Protein AF-X6N1G3-F1 (afdb_monomer_lite)

Structure (mmCIF, N/CA/C/O backbone):
data_AF-X6N1G3-F1
#
_entry.id   AF-X6N1G3-F1
#
loop_
_atom_site.group_PDB
_atom_site.id
_atom_site.type_symbol
_atom_site.label_atom_id
_atom_site.label_alt_id
_atom_site.label_comp_id
_atom_site.label_asym_id
_atom_site.label_entity_id
_atom_site.label_seq_id
_atom_site.pdbx_PDB_ins_code
_atom_site.Cartn_x
_atom_site.Cartn_y
_atom_site.Cartn_z
_atom_site.occupancy
_atom_site.B_iso_or_equiv
_atom_site.auth_seq_id
_atom_site.auth_comp_id
_atom_site.auth_asym_id
_atom_site.auth_atom_id
_atom_site.pdbx_PDB_model_num
ATOM 1 N N . MET A 1 1 ? -66.425 1.859 -22.709 1.00 39.53 1 MET A N 1
ATOM 2 C CA . MET A 1 1 ? -65.657 3.043 -22.267 1.00 39.53 1 MET A CA 1
ATOM 3 C C . MET A 1 1 ? -64.262 2.985 -22.870 1.00 39.53 1 MET A C 1
ATOM 5 O O . MET A 1 1 ? -63.487 2.108 -22.517 1.00 39.53 1 MET A O 1
ATOM 9 N N . LYS A 1 2 ? -63.974 3.863 -23.836 1.00 39.41 2 LYS A N 1
ATOM 10 C CA . LYS A 1 2 ? -62.600 4.210 -24.223 1.00 39.41 2 LYS A CA 1
ATOM 11 C C . LYS A 1 2 ? -62.087 5.195 -23.173 1.00 39.41 2 LYS A C 1
ATOM 13 O O . LYS A 1 2 ? -62.830 6.118 -22.878 1.00 39.41 2 LYS A O 1
ATOM 18 N N . ASP A 1 3 ? -60.860 5.038 -22.678 1.00 33.22 3 ASP A N 1
ATOM 19 C CA . ASP A 1 3 ? -59.938 6.176 -22.625 1.00 33.22 3 ASP A CA 1
ATOM 20 C C . ASP A 1 3 ? -58.482 5.795 -22.338 1.00 33.22 3 ASP A C 1
ATOM 22 O O . ASP A 1 3 ? -58.157 4.940 -21.518 1.00 33.22 3 ASP A O 1
ATOM 26 N N . LYS A 1 4 ? -57.604 6.459 -23.092 1.00 40.06 4 LYS A N 1
ATOM 27 C CA . LYS A 1 4 ? -56.147 6.318 -23.126 1.00 40.06 4 LYS A CA 1
ATOM 28 C C . LYS A 1 4 ? -55.511 7.127 -21.993 1.00 40.06 4 LYS A C 1
ATOM 30 O O . LYS A 1 4 ? -55.774 8.323 -21.912 1.00 40.06 4 LYS A O 1
ATOM 35 N N . LYS A 1 5 ? -54.512 6.584 -21.285 1.00 36.94 5 LYS A N 1
ATOM 36 C CA . LYS A 1 5 ? -53.409 7.404 -20.739 1.00 36.94 5 LYS A CA 1
ATOM 37 C C . LYS A 1 5 ? -52.034 6.765 -20.972 1.00 36.94 5 LYS A C 1
ATOM 39 O O . LYS A 1 5 ? -51.687 5.721 -20.440 1.00 36.94 5 LYS A O 1
ATOM 44 N N . LYS A 1 6 ? -51.308 7.472 -21.840 1.00 35.53 6 LYS A N 1
ATOM 45 C CA . LYS A 1 6 ? -49.914 7.395 -22.296 1.00 35.53 6 LYS A CA 1
ATOM 46 C C . LYS A 1 6 ? -48.899 6.922 -21.241 1.00 35.53 6 LYS A C 1
ATOM 48 O O . LYS A 1 6 ? -48.713 7.586 -20.225 1.00 35.53 6 LYS A O 1
ATOM 53 N N . ALA A 1 7 ? -48.144 5.874 -21.579 1.00 35.62 7 ALA A N 1
ATOM 54 C CA . ALA A 1 7 ? -46.846 5.575 -20.981 1.00 35.62 7 ALA A CA 1
ATOM 55 C C . ALA A 1 7 ? -45.798 6.581 -21.493 1.00 35.62 7 ALA A C 1
ATOM 57 O O . ALA A 1 7 ? -45.647 6.787 -22.699 1.00 35.62 7 ALA A O 1
ATOM 58 N N . ARG A 1 8 ? -45.100 7.245 -20.569 1.00 30.98 8 ARG A N 1
ATOM 59 C CA . ARG A 1 8 ? -44.029 8.204 -20.855 1.00 30.98 8 ARG A CA 1
ATOM 60 C C . ARG A 1 8 ? -42.716 7.419 -20.964 1.00 30.98 8 ARG A C 1
ATOM 62 O O . ARG A 1 8 ? -42.132 7.066 -19.948 1.00 30.98 8 ARG A O 1
ATOM 69 N N . LEU A 1 9 ? -42.290 7.113 -22.189 1.00 33.56 9 LEU A N 1
ATOM 70 C CA . LEU A 1 9 ? -40.940 6.621 -22.482 1.00 33.56 9 LEU A CA 1
ATOM 71 C C . LEU A 1 9 ? -39.927 7.704 -22.080 1.00 33.56 9 LEU A C 1
ATOM 73 O O . LEU A 1 9 ? -39.969 8.819 -22.601 1.00 33.56 9 LEU A O 1
ATOM 77 N N . THR A 1 10 ? -39.041 7.398 -21.136 1.00 38.12 10 THR A N 1
ATOM 78 C CA . THR A 1 10 ? -37.827 8.184 -20.892 1.00 38.12 10 THR A CA 1
ATOM 79 C C . THR A 1 10 ? -36.851 7.966 -22.058 1.00 38.12 10 THR A C 1
ATOM 81 O O . THR A 1 10 ? -36.720 6.836 -22.532 1.00 38.12 10 THR A O 1
ATOM 84 N N . PRO A 1 11 ? -36.186 9.016 -22.574 1.00 33.12 11 PRO A N 1
ATOM 85 C CA . PRO A 1 11 ? -35.254 8.870 -23.689 1.00 33.12 11 PRO A CA 1
ATOM 86 C C . PRO A 1 11 ? -33.981 8.126 -23.244 1.00 33.12 11 PRO A C 1
ATOM 88 O O . PRO A 1 11 ? -33.603 8.220 -22.072 1.00 33.12 11 PRO A O 1
ATOM 91 N N . PRO A 1 12 ? -33.299 7.403 -24.153 1.00 31.50 12 PRO A N 1
ATOM 92 C CA . PRO A 1 12 ? -32.056 6.718 -23.826 1.00 31.50 12 PRO A CA 1
ATOM 93 C C . PRO A 1 12 ? -30.961 7.737 -23.483 1.00 31.50 12 PRO A C 1
ATOM 95 O O . PRO A 1 12 ? -30.862 8.804 -24.094 1.00 31.50 12 PRO A O 1
ATOM 98 N N . SER A 1 13 ? -30.134 7.402 -22.495 1.00 34.12 13 SER A N 1
ATOM 99 C CA . SER A 1 13 ? -28.951 8.167 -22.100 1.00 34.12 13 SER A CA 1
ATOM 100 C C . SER A 1 13 ? -27.985 8.345 -23.287 1.00 34.12 13 SER A C 1
ATOM 102 O O . SER A 1 13 ? -27.791 7.408 -24.066 1.00 34.12 13 SER A O 1
ATOM 104 N N . PRO A 1 14 ? -27.358 9.526 -23.453 1.00 31.95 14 PRO A N 1
ATOM 105 C CA . PRO A 1 14 ? -26.465 9.772 -24.578 1.00 31.95 14 PRO A CA 1
ATOM 106 C C . PRO A 1 14 ? -25.163 8.965 -24.427 1.00 31.95 14 PRO A C 1
ATOM 108 O O . PRO A 1 14 ? -24.687 8.765 -23.305 1.00 31.95 14 PRO A O 1
ATOM 111 N N . PRO A 1 15 ? -24.548 8.515 -25.537 1.00 32.84 15 PRO A N 1
ATOM 112 C CA . PRO A 1 15 ? -23.305 7.756 -25.486 1.00 32.84 15 PRO A CA 1
ATOM 113 C C . PRO A 1 15 ? -22.136 8.641 -25.013 1.00 32.84 15 PRO A C 1
ATOM 115 O O . PRO A 1 15 ? -22.161 9.861 -25.205 1.00 32.84 15 PRO A O 1
ATOM 118 N N . PRO A 1 16 ? -21.075 8.055 -24.426 1.00 34.19 16 PRO A N 1
ATOM 119 C CA . PRO A 1 16 ? -19.956 8.817 -23.889 1.00 34.19 16 PRO A CA 1
ATOM 120 C C . PRO A 1 16 ? -19.238 9.606 -24.994 1.00 34.19 16 PRO A C 1
ATOM 122 O O . PRO A 1 16 ? -18.841 9.066 -26.031 1.00 34.19 16 PRO A O 1
ATOM 125 N N . LEU A 1 17 ? -19.051 10.907 -24.758 1.00 32.16 17 LEU A N 1
ATOM 126 C CA . LEU A 1 17 ? -18.325 11.815 -25.646 1.00 32.16 17 LEU A CA 1
ATOM 127 C C . LEU A 1 17 ? -16.860 11.366 -25.792 1.00 32.16 17 LEU A C 1
ATOM 129 O O . LEU A 1 17 ? -16.059 11.431 -24.859 1.00 32.16 17 LEU A O 1
ATOM 133 N N . LYS A 1 18 ? -16.503 10.917 -27.001 1.00 31.73 18 LYS A N 1
ATOM 134 C CA . LYS A 1 18 ? -15.145 10.518 -27.397 1.00 31.73 18 LYS A CA 1
ATOM 135 C C . LYS A 1 18 ? -14.170 11.702 -27.265 1.00 31.73 18 LYS A C 1
ATOM 137 O O . LYS A 1 18 ? -14.383 12.752 -27.867 1.00 31.73 18 LYS A O 1
ATOM 142 N N . LYS A 1 19 ? -13.037 11.492 -26.576 1.00 36.34 19 LYS A N 1
ATOM 143 C CA . LYS A 1 19 ? -11.929 12.456 -26.350 1.00 36.34 19 LYS A CA 1
ATOM 144 C C . LYS A 1 19 ? -11.343 13.127 -27.617 1.00 36.34 19 LYS A C 1
ATOM 146 O O . LYS A 1 19 ? -10.582 14.078 -27.475 1.00 36.34 19 LYS A O 1
ATOM 151 N N . LYS A 1 20 ? -11.694 12.689 -28.836 1.00 31.09 20 LYS A N 1
ATOM 152 C CA . LYS A 1 20 ? -11.268 13.315 -30.106 1.00 31.09 20 LYS A CA 1
ATOM 153 C C . LYS A 1 20 ? -11.967 14.654 -30.415 1.00 31.09 20 LYS A C 1
ATOM 155 O O . LYS A 1 20 ? -11.308 15.533 -30.952 1.00 31.09 20 LYS A O 1
ATOM 160 N N . LYS A 1 21 ? -13.229 14.860 -30.002 1.00 33.28 21 LYS A N 1
ATOM 161 C CA . LYS A 1 21 ? -13.992 16.092 -30.321 1.00 33.28 21 LYS A CA 1
ATOM 162 C C . LYS A 1 21 ? -13.394 17.377 -29.721 1.00 33.28 21 LYS A C 1
ATOM 164 O O . LYS A 1 21 ? -13.375 18.410 -30.374 1.00 33.28 21 LYS A O 1
ATOM 169 N N . LYS A 1 22 ? -12.810 17.306 -28.515 1.00 38.16 22 LYS A N 1
ATOM 170 C CA . LYS A 1 22 ? -12.279 18.491 -27.808 1.00 38.16 22 LYS A CA 1
ATOM 171 C C . LYS A 1 22 ? -11.131 19.210 -28.532 1.00 38.16 22 LYS A C 1
ATOM 173 O O . LYS A 1 22 ? -10.966 20.400 -28.307 1.00 38.16 22 LYS A O 1
ATOM 178 N N . LYS A 1 23 ? -10.325 18.521 -29.352 1.00 38.28 23 LYS A N 1
ATOM 179 C CA . LYS A 1 23 ? -9.220 19.157 -30.102 1.00 38.28 23 LYS A CA 1
ATOM 180 C C . LYS A 1 23 ? -9.705 19.873 -31.369 1.00 38.28 23 LYS A C 1
ATOM 182 O O . LYS A 1 23 ? -9.134 20.896 -31.727 1.00 38.28 23 LYS A O 1
ATOM 187 N N . GLU A 1 24 ? -10.758 19.365 -32.009 1.00 38.72 24 GLU A N 1
ATOM 188 C CA . GLU A 1 24 ? -11.360 19.981 -33.202 1.00 38.72 24 GLU A CA 1
ATOM 189 C C . GLU A 1 24 ? -12.159 21.248 -32.850 1.00 38.72 24 GLU A C 1
ATOM 191 O O . GLU A 1 24 ? -12.102 22.233 -33.587 1.00 38.72 24 GLU A O 1
ATOM 196 N N . ASP A 1 25 ? -12.822 21.269 -31.688 1.00 42.34 25 ASP A N 1
ATOM 197 C CA . ASP A 1 25 ? -13.614 22.422 -31.235 1.00 42.34 25 ASP A CA 1
ATOM 198 C C . ASP A 1 25 ? -12.744 23.654 -30.895 1.00 42.34 25 ASP A C 1
ATOM 200 O O . ASP A 1 25 ? -13.114 24.774 -31.242 1.00 42.34 25 ASP A O 1
ATOM 204 N N . VAL A 1 26 ? -11.550 23.464 -30.306 1.00 44.53 26 VAL A N 1
ATOM 205 C CA . VAL A 1 26 ? -10.579 24.552 -30.014 1.00 44.53 26 VAL A CA 1
ATOM 206 C C . VAL A 1 26 ? -10.147 25.267 -31.297 1.00 44.53 26 VAL A C 1
ATOM 208 O O . VAL A 1 26 ? -10.083 26.495 -31.349 1.00 44.53 26 VAL A O 1
ATOM 211 N N . SER A 1 27 ? -9.848 24.489 -32.341 1.00 47.88 27 SER A N 1
ATOM 212 C CA . SER A 1 27 ? -9.282 25.000 -33.591 1.00 47.88 27 SER A CA 1
ATOM 213 C C . SER A 1 27 ? -10.318 25.782 -34.410 1.00 47.88 27 SER A C 1
ATOM 215 O O . SER A 1 27 ? -10.004 26.852 -34.931 1.00 47.88 27 SER A O 1
ATOM 217 N N . ARG A 1 28 ? -11.580 25.325 -34.426 1.00 48.59 28 ARG A N 1
ATOM 218 C CA . ARG A 1 28 ? -12.709 26.060 -35.030 1.00 48.59 28 ARG A CA 1
ATOM 219 C C . ARG A 1 28 ? -12.994 27.384 -34.334 1.00 48.59 28 ARG A C 1
ATOM 221 O O . ARG A 1 28 ? -13.230 28.391 -34.993 1.00 48.59 28 ARG A O 1
ATOM 228 N N . ILE A 1 29 ? -12.953 27.380 -33.007 1.00 49.06 29 ILE A N 1
ATOM 229 C CA . ILE A 1 29 ? -13.206 28.559 -32.182 1.00 49.06 29 ILE A CA 1
ATOM 230 C C . ILE A 1 29 ? -12.135 29.637 -32.409 1.00 49.06 29 ILE A C 1
ATOM 232 O O . ILE A 1 29 ? -12.474 30.806 -32.586 1.00 49.06 29 ILE A O 1
ATOM 236 N N . GLN A 1 30 ? -10.855 29.259 -32.479 1.00 52.47 30 GLN A N 1
ATOM 237 C CA . GLN A 1 30 ? -9.786 30.209 -32.804 1.00 52.47 30 GLN A CA 1
ATOM 238 C C . GLN A 1 30 ? -9.915 30.783 -34.213 1.00 52.47 30 GLN A C 1
ATOM 240 O O . GLN A 1 30 ? -9.776 31.993 -34.379 1.00 52.47 30 GLN A O 1
ATOM 245 N N . GLN A 1 31 ? -10.231 29.947 -35.209 1.00 55.81 31 GLN A N 1
ATOM 246 C CA . GLN A 1 31 ? -10.493 30.422 -36.569 1.00 55.81 31 GLN A CA 1
ATOM 247 C C . GLN A 1 31 ? -11.665 31.405 -36.610 1.00 55.81 31 GLN A C 1
ATOM 249 O O . GLN A 1 31 ? -11.562 32.433 -37.270 1.00 55.81 31 GLN A O 1
ATOM 254 N N . MET A 1 32 ? -12.739 31.146 -35.859 1.00 54.16 32 MET A N 1
ATOM 255 C CA . MET A 1 32 ? -13.888 32.049 -35.785 1.00 54.16 32 MET A CA 1
ATOM 256 C C . MET A 1 32 ? -13.522 33.429 -35.224 1.00 54.16 32 MET A C 1
ATOM 258 O O . MET A 1 32 ? -13.940 34.432 -35.800 1.00 54.16 32 MET A O 1
ATOM 262 N N . VAL A 1 33 ? -12.721 33.508 -34.153 1.00 57.41 33 VAL A N 1
ATOM 263 C CA . VAL A 1 33 ? -12.308 34.810 -33.587 1.00 57.41 33 VAL A CA 1
ATOM 264 C C . VAL A 1 33 ? -11.359 35.552 -34.513 1.00 57.41 33 VAL A C 1
ATOM 266 O O . VAL A 1 33 ? -11.547 36.742 -34.745 1.00 57.41 33 VAL A O 1
ATOM 269 N N . MET A 1 34 ? -10.382 34.848 -35.088 1.00 59.59 34 MET A N 1
ATOM 270 C CA . MET A 1 34 ? -9.425 35.447 -36.024 1.00 59.59 34 MET A CA 1
ATOM 271 C C . MET A 1 34 ? -10.087 35.883 -37.341 1.00 59.59 34 MET A C 1
ATOM 273 O O . MET A 1 34 ? -9.561 36.750 -38.031 1.00 59.59 34 MET A O 1
ATOM 277 N N . SER A 1 35 ? -11.249 35.315 -37.680 1.00 64.00 35 SER A N 1
ATOM 278 C CA . SER A 1 35 ? -12.032 35.685 -38.864 1.00 64.00 35 SER A CA 1
ATOM 279 C C . SER A 1 35 ? -13.018 36.841 -38.649 1.00 64.00 35 SER A C 1
ATOM 281 O O . SER A 1 35 ? -13.581 37.315 -39.633 1.00 64.00 35 SER A O 1
ATOM 283 N N . ASN A 1 36 ? -13.240 37.315 -37.410 1.00 76.94 36 ASN A N 1
ATOM 284 C CA . ASN A 1 36 ? -14.126 38.456 -37.146 1.00 76.94 36 ASN A CA 1
ATOM 285 C C . ASN A 1 36 ? -13.328 39.780 -37.205 1.00 76.94 36 ASN A C 1
ATOM 287 O O . ASN A 1 36 ? -12.531 40.053 -36.300 1.00 76.94 36 ASN A O 1
ATOM 291 N N . PRO A 1 37 ? -13.565 40.650 -38.211 1.00 72.44 37 PRO A N 1
ATOM 292 C CA . PRO A 1 37 ? -12.808 41.891 -38.382 1.00 72.44 37 PRO A CA 1
ATOM 293 C C . PRO A 1 37 ? -12.929 42.855 -37.196 1.00 72.44 37 PRO A C 1
ATOM 295 O O . PRO A 1 37 ? -11.992 43.597 -36.912 1.00 72.44 37 PRO A O 1
ATOM 298 N N . ARG A 1 38 ? -14.061 42.841 -36.476 1.00 74.31 38 ARG A N 1
ATOM 299 C CA . ARG A 1 38 ? -14.289 43.717 -35.316 1.00 74.31 38 ARG A CA 1
ATOM 300 C C . ARG A 1 38 ? -13.512 43.267 -34.089 1.00 74.31 38 ARG A C 1
ATOM 302 O O . ARG A 1 38 ? -12.932 44.104 -33.403 1.00 74.31 38 ARG A O 1
ATOM 309 N N . LEU A 1 39 ? -13.441 41.958 -33.843 1.00 77.19 39 LEU A N 1
ATOM 310 C CA . LEU A 1 39 ? -12.613 41.421 -32.761 1.00 77.19 39 LEU A CA 1
ATOM 311 C C . LEU A 1 39 ? -11.127 41.649 -33.045 1.00 77.19 39 LEU A C 1
ATOM 313 O O . LEU A 1 39 ? -10.395 42.051 -32.146 1.00 77.19 39 LEU A O 1
ATOM 317 N N . MET A 1 40 ? -10.696 41.491 -34.298 1.00 74.50 40 MET A N 1
ATOM 318 C CA . MET A 1 40 ? -9.321 41.800 -34.699 1.00 74.50 40 MET A CA 1
ATOM 319 C C . MET A 1 40 ? -8.983 43.287 -34.517 1.00 74.50 40 MET A C 1
ATOM 321 O O . MET A 1 40 ? -7.913 43.604 -34.001 1.00 74.50 40 MET A O 1
ATOM 325 N N . ALA A 1 41 ? -9.900 44.196 -34.862 1.00 77.25 41 ALA A N 1
ATOM 326 C CA . ALA A 1 41 ? -9.717 45.630 -34.636 1.00 77.25 41 ALA A CA 1
ATOM 327 C C . ALA A 1 41 ? -9.637 45.986 -33.138 1.00 77.25 41 ALA A C 1
ATOM 329 O O . ALA A 1 41 ? -8.810 46.809 -32.749 1.00 77.25 41 ALA A O 1
ATOM 330 N N . LEU A 1 42 ? -10.443 45.341 -32.285 1.00 76.94 42 LEU A N 1
ATOM 331 C CA . LEU A 1 42 ? -10.363 45.487 -30.825 1.00 76.94 42 LEU A CA 1
ATOM 332 C C . LEU A 1 42 ? -9.030 44.972 -30.268 1.00 76.94 42 LEU A C 1
ATOM 334 O O . LEU A 1 42 ? -8.397 45.653 -29.467 1.00 76.94 42 LEU A O 1
ATOM 338 N N . MET A 1 43 ? -8.564 43.809 -30.733 1.00 73.56 43 MET A N 1
ATOM 339 C CA . MET A 1 43 ? -7.287 43.217 -30.312 1.00 73.56 43 MET A CA 1
ATOM 340 C C . MET A 1 43 ? -6.069 44.081 -30.658 1.00 73.56 43 MET A C 1
ATOM 342 O O . MET A 1 43 ? -5.040 43.973 -29.993 1.00 73.56 43 MET A O 1
ATOM 346 N N . GLN A 1 44 ? -6.186 44.947 -31.665 1.00 76.00 44 GLN A N 1
ATOM 347 C CA . GLN A 1 44 ? -5.137 45.885 -32.066 1.00 76.00 44 GLN A CA 1
ATOM 348 C C . GLN A 1 44 ? -5.174 47.213 -31.292 1.00 76.00 44 GLN A C 1
ATOM 350 O O . GLN A 1 44 ? -4.260 48.025 -31.447 1.00 76.00 44 GLN A O 1
ATOM 355 N N . ARG A 1 45 ? -6.184 47.457 -30.440 1.00 81.50 45 ARG A N 1
ATOM 356 C CA . ARG A 1 45 ? -6.234 48.679 -29.625 1.00 81.50 45 ARG A CA 1
ATOM 357 C C . ARG A 1 45 ? -5.152 48.651 -28.529 1.00 81.50 45 ARG A C 1
ATOM 359 O O . ARG A 1 45 ? -4.995 47.632 -27.847 1.00 81.50 45 ARG A O 1
ATOM 366 N N . PRO A 1 46 ? -4.425 49.762 -28.304 1.00 73.12 46 PRO A N 1
ATOM 367 C CA . PRO A 1 46 ? -3.384 49.831 -27.282 1.00 73.12 46 PRO A CA 1
ATOM 368 C C . PRO A 1 46 ? -3.915 49.469 -25.889 1.00 73.12 46 PRO A C 1
ATOM 370 O O . PRO A 1 46 ? -4.917 50.013 -25.433 1.00 73.12 46 PRO A O 1
ATOM 373 N N . GLY A 1 47 ? -3.247 48.538 -25.205 1.00 73.12 47 GLY A N 1
ATOM 374 C CA . GLY A 1 47 ? -3.590 48.137 -23.834 1.00 73.12 47 GLY A CA 1
ATOM 375 C C . GLY A 1 47 ? -4.837 47.254 -23.692 1.00 73.12 47 GLY A C 1
ATOM 376 O O . GLY A 1 47 ? -5.088 46.746 -22.599 1.00 73.12 47 GLY A O 1
ATOM 377 N N . PHE A 1 48 ? -5.586 46.993 -24.770 1.00 80.88 48 PHE A N 1
ATOM 378 C CA . PHE A 1 48 ? -6.805 46.181 -24.711 1.00 80.88 48 PHE A CA 1
ATOM 379 C C . PHE A 1 48 ? -6.544 44.758 -24.200 1.00 80.88 48 PHE A C 1
ATOM 381 O O . PHE A 1 48 ? -7.240 44.289 -23.304 1.00 80.88 48 PHE A O 1
ATOM 388 N N . MET A 1 49 ? -5.494 44.089 -24.688 1.00 70.25 49 MET A N 1
ATOM 389 C CA . MET A 1 49 ? -5.139 42.735 -24.236 1.00 70.25 49 MET A CA 1
ATOM 390 C C . MET A 1 49 ? -4.817 42.673 -22.738 1.00 70.25 49 MET A C 1
ATOM 392 O O . MET A 1 49 ? -5.128 41.681 -22.083 1.00 70.25 49 MET A O 1
ATOM 396 N N . GLN A 1 50 ? -4.258 43.746 -22.178 1.00 69.62 50 GLN A N 1
ATOM 397 C CA . GLN A 1 50 ? -3.936 43.836 -20.756 1.00 69.62 50 GLN A CA 1
ATOM 398 C C . GLN A 1 50 ? -5.207 44.017 -19.915 1.00 69.62 50 GLN A C 1
ATOM 400 O O . GLN A 1 50 ? -5.386 43.315 -18.919 1.00 69.62 50 GLN A O 1
ATOM 405 N N . LYS A 1 51 ? -6.136 44.875 -20.366 1.00 73.25 51 LYS A N 1
ATOM 406 C CA . LYS A 1 51 ? -7.478 45.024 -19.773 1.00 73.25 51 LYS A CA 1
ATOM 407 C C . LYS A 1 51 ? -8.270 43.713 -19.832 1.00 73.25 51 LYS A C 1
ATOM 409 O O . LYS A 1 51 ? -8.901 43.314 -18.858 1.00 73.25 51 LYS A O 1
ATOM 414 N N . LEU A 1 52 ? -8.200 43.006 -20.960 1.00 72.44 52 LEU A N 1
ATOM 415 C CA . LEU A 1 52 ? -8.861 41.718 -21.153 1.00 72.44 52 LEU A CA 1
ATOM 416 C C . LEU A 1 52 ? -8.307 40.661 -20.188 1.00 72.44 52 LEU A C 1
ATOM 418 O O . LEU A 1 52 ? -9.073 39.963 -19.527 1.00 72.44 52 LEU A O 1
ATOM 422 N N . GLN A 1 53 ? -6.980 40.582 -20.060 1.00 62.91 53 GLN A N 1
ATOM 423 C CA . GLN A 1 53 ? -6.289 39.639 -19.179 1.00 62.91 53 GLN A CA 1
ATOM 424 C C . GLN A 1 53 ? -6.598 39.881 -17.694 1.00 62.91 53 GLN A C 1
ATOM 426 O O . GLN A 1 53 ? -6.743 38.916 -16.944 1.00 62.91 53 GLN A O 1
ATOM 431 N N . GLN A 1 54 ? -6.786 41.140 -17.278 1.00 66.81 54 GLN A N 1
ATOM 432 C CA . GLN A 1 54 ? -7.223 41.492 -15.918 1.00 66.81 54 GLN A CA 1
ATOM 433 C C . GLN A 1 54 ? -8.608 40.925 -15.569 1.00 66.81 54 GLN A C 1
ATOM 435 O O . GLN A 1 54 ? -8.861 40.597 -14.411 1.00 66.81 54 GLN A O 1
ATOM 440 N N . HIS A 1 55 ? -9.487 40.757 -16.559 1.00 63.56 55 HIS A N 1
ATOM 441 C CA . HIS A 1 55 ? -10.830 40.209 -16.369 1.00 63.56 55 HIS A CA 1
ATOM 442 C C . HIS A 1 55 ? -10.931 38.689 -16.620 1.00 63.56 55 HIS A C 1
ATOM 444 O O . HIS A 1 55 ? -11.952 38.090 -16.282 1.00 63.56 55 HIS A O 1
ATOM 450 N N . MET A 1 56 ? -9.882 38.031 -17.139 1.00 57.53 56 MET A N 1
ATOM 451 C CA . MET A 1 56 ? -9.882 36.576 -17.396 1.00 57.53 56 MET A CA 1
ATOM 452 C C . MET A 1 56 ? -9.880 35.721 -16.119 1.00 57.53 56 MET A C 1
ATOM 454 O O . MET A 1 56 ? -10.332 34.578 -16.150 1.00 57.53 56 MET A O 1
ATOM 458 N N . SER A 1 57 ? -9.399 36.255 -14.993 1.00 56.06 57 SER A N 1
ATOM 459 C CA . SER A 1 57 ? -9.388 35.562 -13.696 1.00 56.06 57 SER A CA 1
ATOM 460 C C . SER A 1 57 ? -10.750 35.577 -12.991 1.00 56.06 57 SER A C 1
ATOM 462 O O . SER A 1 57 ? -11.020 34.709 -12.162 1.00 56.06 57 SER A O 1
ATOM 464 N N . ASN A 1 58 ? -11.627 36.527 -13.339 1.00 61.25 58 ASN A N 1
ATOM 465 C CA . ASN A 1 58 ? -12.990 36.620 -12.821 1.00 61.25 58 ASN A CA 1
ATOM 466 C C . ASN A 1 58 ? -13.979 37.004 -13.937 1.00 61.25 58 ASN A C 1
ATOM 468 O O . ASN A 1 58 ? -14.331 38.176 -14.100 1.00 61.25 58 ASN A O 1
ATOM 472 N N . PRO A 1 59 ? -14.481 36.020 -14.693 1.00 54.03 59 PRO A N 1
ATOM 473 C CA . PRO A 1 59 ? -15.312 36.288 -15.860 1.00 54.03 59 PRO A CA 1
ATOM 474 C C . PRO A 1 59 ? -16.704 36.874 -15.541 1.00 54.03 59 PRO A C 1
ATOM 476 O O . PRO A 1 59 ? -17.344 37.415 -16.441 1.00 54.03 59 PRO A O 1
ATOM 479 N N . MET A 1 60 ? -17.166 36.861 -14.279 1.00 55.25 60 MET A N 1
ATOM 480 C CA . MET A 1 60 ? -18.364 37.621 -13.875 1.00 55.25 60 MET A CA 1
ATOM 481 C C . MET A 1 60 ? -18.102 39.134 -13.809 1.00 55.25 60 MET A C 1
ATOM 483 O O . MET A 1 60 ? -18.995 39.922 -14.116 1.00 55.25 60 MET A O 1
ATOM 487 N N . ALA A 1 61 ? -16.874 39.546 -13.476 1.00 65.69 61 ALA A N 1
ATOM 488 C CA . ALA A 1 61 ? -16.487 40.957 -13.423 1.00 65.69 61 ALA A CA 1
ATOM 489 C C . ALA A 1 61 ? -16.437 41.607 -14.817 1.00 65.69 61 ALA A C 1
ATOM 491 O O . ALA A 1 61 ? -16.589 42.818 -14.939 1.00 65.69 61 ALA A O 1
ATOM 492 N N . MET A 1 62 ? -16.273 40.807 -15.877 1.00 65.19 62 MET A N 1
ATOM 493 C CA . MET A 1 62 ? -16.241 41.284 -17.262 1.00 65.19 62 MET A CA 1
ATOM 494 C C . MET A 1 62 ? -17.613 41.788 -17.744 1.00 65.19 62 MET A C 1
ATOM 496 O O . MET A 1 62 ? -17.683 42.805 -18.424 1.00 65.19 62 MET A O 1
ATOM 500 N N . LEU A 1 63 ? -18.707 41.128 -17.339 1.00 64.12 63 LEU A N 1
ATOM 501 C CA . LEU A 1 63 ? -20.093 41.523 -17.665 1.00 64.12 63 LEU A CA 1
ATOM 502 C C . LEU A 1 63 ? -20.546 42.798 -16.944 1.00 64.12 63 LEU A C 1
ATOM 504 O O . LEU A 1 63 ? -21.546 43.403 -17.319 1.00 64.12 63 LEU A O 1
ATOM 508 N N . GLN A 1 64 ? -19.831 43.173 -15.887 1.00 66.31 64 GLN A N 1
ATOM 509 C CA . GLN A 1 64 ? -20.092 44.361 -15.079 1.00 66.31 64 GLN A CA 1
ATOM 510 C C . GLN A 1 64 ? -19.051 45.460 -15.332 1.00 66.31 64 GLN A C 1
ATOM 512 O O . GLN A 1 64 ? -19.091 46.507 -14.680 1.00 66.31 64 GLN A O 1
ATOM 517 N N . SER A 1 65 ? -18.113 45.227 -16.260 1.00 75.06 65 SER A N 1
ATOM 518 C CA . SER A 1 65 ? -17.072 46.192 -16.585 1.00 75.06 65 SER A CA 1
ATOM 519 C C . SER A 1 65 ? -17.690 47.436 -17.214 1.00 75.06 65 SER A C 1
ATOM 521 O O . SER A 1 65 ? -18.569 47.353 -18.068 1.00 75.06 65 SER A O 1
ATOM 523 N N . ARG A 1 66 ? -17.224 48.607 -16.778 1.00 74.12 66 ARG A N 1
ATOM 524 C CA . ARG A 1 66 ? -17.588 49.898 -17.376 1.00 74.12 66 ARG A CA 1
ATOM 525 C C . ARG A 1 66 ? -16.589 50.337 -18.450 1.00 74.12 66 ARG A C 1
ATOM 527 O O . ARG A 1 66 ? -16.750 51.422 -19.000 1.00 74.12 66 ARG A O 1
ATOM 534 N N . ASP A 1 67 ? -15.564 49.525 -18.729 1.00 80.50 67 ASP A N 1
ATOM 535 C CA . ASP A 1 67 ? -14.579 49.825 -19.767 1.00 80.50 67 ASP A CA 1
ATOM 536 C C . ASP A 1 67 ? -15.209 49.630 -21.162 1.00 80.50 67 ASP A C 1
ATOM 538 O O . ASP A 1 67 ? -15.707 48.534 -21.454 1.00 80.50 67 ASP A O 1
ATOM 542 N N . PRO A 1 68 ? -15.210 50.666 -22.025 1.00 75.06 68 PRO A N 1
ATOM 543 C CA . PRO A 1 68 ? -15.864 50.614 -23.329 1.00 75.06 68 PRO A CA 1
ATOM 544 C C . PRO A 1 68 ? -15.334 49.497 -24.229 1.00 75.06 68 PRO A C 1
ATOM 546 O O . PRO A 1 68 ? -16.127 48.853 -24.912 1.00 75.06 68 PRO A O 1
ATOM 549 N N . ASP A 1 69 ? -14.025 49.224 -24.198 1.00 79.25 69 ASP A N 1
ATOM 550 C CA . ASP A 1 69 ? -13.406 48.214 -25.059 1.00 79.25 69 ASP A CA 1
ATOM 551 C C . ASP A 1 69 ? -13.799 46.798 -24.606 1.00 79.25 69 ASP A C 1
ATOM 553 O O . ASP A 1 69 ? -14.071 45.915 -25.422 1.00 79.25 69 ASP A O 1
ATOM 557 N N . VAL A 1 70 ? -13.871 46.579 -23.287 1.00 78.62 70 VAL A N 1
ATOM 558 C CA . VAL A 1 70 ? -14.282 45.295 -22.691 1.00 78.62 70 VAL A CA 1
ATOM 559 C C . VAL A 1 70 ? -15.771 45.034 -22.940 1.00 78.62 70 VAL A C 1
ATOM 561 O O . VAL A 1 70 ? -16.154 43.917 -23.288 1.00 78.62 70 VAL A O 1
ATOM 564 N N . MET A 1 71 ? -16.608 46.067 -22.831 1.00 76.19 71 MET A N 1
ATOM 565 C CA . MET A 1 71 ? -18.037 46.001 -23.157 1.00 76.19 71 MET A CA 1
ATOM 566 C C . MET A 1 71 ? -18.281 45.725 -24.647 1.00 76.19 71 MET A C 1
ATOM 568 O O . MET A 1 71 ? -19.136 44.904 -24.991 1.00 76.19 71 MET A O 1
ATOM 572 N N . GLU A 1 72 ? -17.515 46.362 -25.536 1.00 78.81 72 GLU A N 1
ATOM 573 C CA . GLU A 1 72 ? -17.577 46.138 -26.985 1.00 78.81 72 GLU A CA 1
ATOM 574 C C . GLU A 1 72 ? -17.177 44.692 -27.330 1.00 78.81 72 GLU A C 1
ATOM 576 O O . GLU A 1 72 ? -17.886 44.009 -28.073 1.00 78.81 72 GLU A O 1
ATOM 581 N N . PHE A 1 73 ? -16.124 44.173 -26.691 1.00 81.69 73 PHE A N 1
ATOM 582 C CA . PHE A 1 73 ? -15.689 42.782 -26.826 1.00 81.69 73 PHE A CA 1
ATOM 583 C C . PHE A 1 73 ? -16.746 41.773 -26.356 1.00 81.69 73 PHE A C 1
ATOM 585 O O . PHE A 1 73 ? -17.068 40.827 -27.077 1.00 81.69 73 PHE A O 1
ATOM 592 N N . VAL A 1 74 ? -17.329 41.976 -25.170 1.00 75.88 74 VAL A N 1
ATOM 593 C CA . VAL A 1 74 ? -18.399 41.115 -24.631 1.00 75.88 74 VAL A CA 1
ATOM 594 C C . VAL A 1 74 ? -19.626 41.125 -25.544 1.00 75.88 74 VAL A C 1
ATOM 596 O O . VAL A 1 74 ? -20.237 40.078 -25.778 1.00 75.88 74 VAL A O 1
ATOM 599 N N . THR A 1 75 ? -19.977 42.290 -26.088 1.00 77.12 75 THR A N 1
ATOM 600 C CA . THR A 1 75 ? -21.122 42.463 -26.989 1.00 77.12 75 THR A CA 1
ATOM 601 C C . THR A 1 75 ? -20.908 41.730 -28.312 1.00 77.12 75 THR A C 1
ATOM 603 O O . THR A 1 75 ? -21.805 41.024 -28.779 1.00 77.12 75 THR A O 1
ATOM 606 N N . GLU A 1 76 ? -19.717 41.838 -28.902 1.00 74.56 76 GLU A N 1
ATOM 607 C CA . GLU A 1 76 ? -19.384 41.178 -30.168 1.00 74.56 76 GLU A CA 1
ATOM 608 C C . GLU A 1 76 ? -19.274 39.650 -29.998 1.00 74.56 76 GLU A C 1
ATOM 610 O O . GLU A 1 76 ? -19.818 38.890 -30.801 1.00 74.56 76 GLU A O 1
ATOM 615 N N . MET A 1 77 ? -18.702 39.184 -28.883 1.00 68.38 77 MET A N 1
ATOM 616 C CA . MET A 1 77 ? -18.683 37.762 -28.511 1.00 68.38 77 MET A CA 1
ATOM 617 C C . MET A 1 77 ? -20.093 37.196 -28.285 1.00 68.38 77 MET A C 1
ATOM 619 O O . MET A 1 77 ? -20.390 36.075 -28.700 1.00 68.38 77 MET A O 1
ATOM 623 N N . SER A 1 78 ? -20.990 37.979 -27.679 1.00 67.56 78 SER A N 1
ATOM 624 C CA . SER A 1 78 ? -22.390 37.584 -27.463 1.00 67.56 78 SER A CA 1
ATOM 625 C C . SER A 1 78 ? -23.184 37.527 -28.775 1.00 67.56 78 SER A C 1
ATOM 627 O O . SER A 1 78 ? -24.022 36.642 -28.955 1.00 67.56 78 SER A O 1
ATOM 629 N N . ARG A 1 79 ? -22.892 38.424 -29.729 1.00 67.38 79 ARG A N 1
ATOM 630 C CA . ARG A 1 79 ? -23.475 38.409 -31.083 1.00 67.38 79 ARG A CA 1
ATOM 631 C C . ARG A 1 79 ? -23.063 37.179 -31.883 1.00 67.38 79 ARG A C 1
ATOM 633 O O . ARG A 1 79 ? -23.905 36.583 -32.551 1.00 67.38 79 ARG A O 1
ATOM 640 N N . MET A 1 80 ? -21.804 36.759 -31.772 1.00 62.62 80 MET A N 1
ATOM 641 C CA . MET A 1 80 ? -21.311 35.549 -32.438 1.00 62.62 80 MET A CA 1
ATOM 642 C C . MET A 1 80 ? -22.002 34.268 -31.944 1.00 62.62 80 MET A C 1
ATOM 644 O O . MET A 1 80 ? -22.101 33.304 -32.699 1.00 62.62 80 MET A O 1
ATOM 648 N N . GLN A 1 81 ? -22.538 34.261 -30.719 1.00 54.28 81 GLN A N 1
ATOM 649 C CA . GLN A 1 81 ? -23.288 33.127 -30.173 1.00 54.28 81 GLN A CA 1
ATOM 650 C C . GLN A 1 81 ? -24.751 33.060 -30.658 1.00 54.28 81 GLN A C 1
ATOM 652 O O . GLN A 1 81 ? -25.320 31.973 -30.699 1.00 54.28 81 GLN A O 1
ATOM 657 N N . GLN A 1 82 ? -25.368 34.183 -31.054 1.00 53.38 82 GLN A N 1
ATOM 658 C CA . GLN A 1 82 ? -26.771 34.217 -31.509 1.00 53.38 82 GLN A CA 1
ATOM 659 C C . GLN A 1 82 ? -26.964 33.775 -32.971 1.00 53.38 82 GLN A C 1
ATOM 661 O O . GLN A 1 82 ? -28.071 33.405 -33.351 1.00 53.38 82 GLN A O 1
ATOM 666 N N . GLY A 1 83 ? -25.904 33.765 -33.786 1.00 47.62 83 GLY A N 1
ATOM 667 C CA . GLY A 1 83 ? -25.960 33.346 -35.195 1.00 47.62 83 GLY A CA 1
ATOM 668 C C . GLY A 1 83 ? -25.987 31.829 -35.433 1.00 47.62 83 GLY A C 1
ATOM 669 O O . GLY A 1 83 ? -26.146 31.398 -36.572 1.00 47.62 83 GLY A O 1
ATOM 670 N N . GLY A 1 84 ? -25.834 31.007 -34.389 1.00 41.25 84 GLY A N 1
ATOM 671 C CA . GLY A 1 84 ? -25.860 29.545 -34.474 1.00 41.25 84 GLY A CA 1
ATOM 672 C C . GLY A 1 84 ? -26.903 28.973 -33.524 1.00 41.25 84 GLY A C 1
ATOM 673 O O . GLY A 1 84 ? -26.735 29.032 -32.311 1.00 41.25 84 GLY A O 1
ATOM 674 N N . GLY A 1 85 ? -27.993 28.432 -34.071 1.00 35.97 85 GLY A N 1
ATOM 675 C CA . GLY A 1 85 ? -29.105 27.890 -33.292 1.00 35.97 85 GLY A CA 1
ATOM 676 C C . GLY A 1 85 ? -28.660 26.849 -32.261 1.00 35.97 85 GLY A C 1
ATOM 677 O O . GLY A 1 85 ? -28.176 25.776 -32.613 1.00 35.97 85 GLY A O 1
ATOM 678 N N . GLY A 1 86 ? -28.860 27.160 -30.981 1.00 33.41 86 GLY A N 1
ATOM 679 C CA . GLY A 1 86 ? -28.622 26.239 -29.873 1.00 33.41 86 GLY A CA 1
ATOM 680 C C . GLY A 1 86 ? -28.447 26.980 -28.555 1.00 33.41 86 GLY A C 1
ATOM 681 O O . GLY A 1 86 ? -27.363 27.464 -28.251 1.00 33.41 86 GLY A O 1
ATOM 682 N N . GLY A 1 87 ? -29.524 27.073 -27.771 1.00 42.41 87 GLY A N 1
ATOM 683 C CA . GLY A 1 87 ? -29.531 27.732 -26.468 1.00 42.41 87 GLY A CA 1
ATOM 684 C C . GLY A 1 87 ? -28.461 27.176 -25.526 1.00 42.41 87 GLY A C 1
ATOM 685 O O . GLY A 1 87 ? -28.471 26.001 -25.168 1.00 42.41 87 GLY A O 1
ATOM 686 N N . GLY A 1 88 ? -27.556 28.051 -25.102 1.00 34.12 88 GLY A N 1
ATOM 687 C CA . GLY A 1 88 ? -26.549 27.781 -24.088 1.00 34.12 88 GLY A CA 1
ATOM 688 C C . GLY A 1 88 ? -26.004 29.111 -23.593 1.00 34.12 88 GLY A C 1
ATOM 689 O O . GLY A 1 88 ? -25.295 29.795 -24.324 1.00 34.12 88 GLY A O 1
ATOM 690 N N . GLY A 1 89 ? -26.400 29.499 -22.380 1.00 42.75 89 GLY A N 1
ATOM 691 C CA . GLY A 1 89 ? -26.027 30.772 -21.766 1.00 42.75 89 GLY A CA 1
ATOM 692 C C . GLY A 1 89 ? -24.522 30.940 -21.514 1.00 42.75 89 GLY A C 1
ATOM 693 O O . GLY A 1 89 ? -23.696 30.131 -21.936 1.00 42.75 89 GLY A O 1
ATOM 694 N N . LEU A 1 90 ? -24.202 31.997 -20.764 1.00 41.22 90 LEU A N 1
ATOM 695 C CA . LEU A 1 90 ? -22.889 32.592 -20.441 1.00 41.22 90 LEU A CA 1
ATOM 696 C C . LEU A 1 90 ? -21.683 31.649 -20.200 1.00 41.22 90 LEU A C 1
ATOM 698 O O . LEU A 1 90 ? -20.540 32.094 -20.277 1.00 41.22 90 LEU A O 1
ATOM 702 N N . GLY A 1 91 ? -21.892 30.354 -19.947 1.00 39.12 91 GLY A N 1
ATOM 703 C CA . GLY A 1 91 ? -20.823 29.354 -19.839 1.00 39.12 91 GLY A CA 1
ATOM 704 C C . GLY A 1 91 ? -20.089 29.048 -21.155 1.00 39.12 91 GLY A C 1
ATOM 705 O O . GLY A 1 91 ? -18.948 28.586 -21.116 1.00 39.12 91 GLY A O 1
ATOM 706 N N . GLY A 1 92 ? -20.692 29.328 -22.319 1.00 41.22 92 GLY A N 1
ATOM 707 C CA . GLY A 1 92 ? -20.047 29.134 -23.627 1.00 41.22 92 GLY A CA 1
ATOM 708 C C . GLY A 1 92 ? -18.865 30.083 -23.866 1.00 41.22 92 GLY A C 1
ATOM 709 O O . GLY A 1 92 ? -17.798 29.651 -24.306 1.00 41.22 92 GLY A O 1
ATOM 710 N N . SER A 1 93 ? -19.020 31.354 -23.487 1.00 45.84 93 SER A N 1
ATOM 711 C CA . SER A 1 93 ? -18.020 32.411 -23.689 1.00 45.84 93 SER A CA 1
ATOM 712 C C . SER A 1 93 ? -16.761 32.212 -22.833 1.00 45.84 93 SER A C 1
ATOM 714 O O . SER A 1 93 ? -15.652 32.471 -23.296 1.00 45.84 93 SER A O 1
ATOM 716 N N . MET A 1 94 ? -16.901 31.673 -21.614 1.00 43.47 94 MET A N 1
ATOM 717 C CA . MET A 1 94 ? -15.761 31.371 -20.729 1.00 43.47 94 MET A CA 1
ATOM 718 C C . MET A 1 94 ? -14.899 30.212 -21.248 1.00 43.47 94 MET A C 1
ATOM 720 O O . MET A 1 94 ? -13.676 30.242 -21.111 1.00 43.47 94 MET A O 1
ATOM 724 N N . ASN A 1 95 ? -15.512 29.203 -21.879 1.00 43.38 95 ASN A N 1
ATOM 725 C CA . ASN A 1 95 ? -14.778 28.065 -22.444 1.00 43.38 95 ASN A CA 1
ATOM 726 C C . ASN A 1 95 ? -13.928 28.471 -23.658 1.00 43.38 95 ASN A C 1
ATOM 728 O O . ASN A 1 95 ? -12.819 27.972 -23.834 1.00 43.38 95 ASN A O 1
ATOM 732 N N . MET A 1 96 ? -14.431 29.407 -24.462 1.00 44.38 96 MET A N 1
ATOM 733 C CA . MET A 1 96 ? -13.738 29.974 -25.619 1.00 44.38 96 MET A CA 1
ATOM 734 C C . MET A 1 96 ? -12.505 30.788 -25.201 1.00 44.38 96 MET A C 1
ATOM 736 O O . MET A 1 96 ? -11.428 30.623 -25.767 1.00 44.38 96 MET A O 1
ATOM 740 N N . MET A 1 97 ? -12.629 31.586 -24.140 1.00 48.47 97 MET A N 1
ATOM 741 C CA . MET A 1 97 ? -11.556 32.439 -23.622 1.00 48.47 97 MET A CA 1
ATOM 742 C C . MET A 1 97 ? -10.406 31.638 -22.994 1.00 48.47 97 MET A C 1
ATOM 744 O O . MET A 1 97 ? -9.236 31.913 -23.259 1.00 48.47 97 MET A O 1
ATOM 748 N N . ASN A 1 98 ? -10.734 30.575 -22.250 1.00 43.84 98 ASN A N 1
ATOM 749 C CA . ASN A 1 98 ? -9.737 29.654 -21.695 1.00 43.84 98 ASN A CA 1
ATOM 750 C C . ASN A 1 98 ? -8.957 28.892 -22.783 1.00 43.84 98 ASN A C 1
ATOM 752 O O . ASN A 1 98 ? -7.808 28.510 -22.571 1.00 43.84 98 ASN A O 1
ATOM 756 N N . MET A 1 99 ? -9.557 28.678 -23.958 1.00 38.88 99 MET A N 1
ATOM 757 C CA . MET A 1 99 ? -8.910 27.992 -25.080 1.00 38.88 99 MET A CA 1
ATOM 758 C C . MET A 1 99 ? -7.945 28.892 -25.867 1.00 38.88 99 MET A C 1
ATOM 760 O O . MET A 1 99 ? -6.910 28.406 -26.317 1.00 38.88 99 MET A O 1
ATOM 764 N N . MET A 1 100 ? -8.214 30.197 -25.985 1.00 43.53 100 MET A N 1
ATOM 765 C CA . MET A 1 100 ? -7.335 31.138 -26.706 1.00 43.53 100 MET A CA 1
ATOM 766 C C . MET A 1 100 ? -5.994 31.392 -25.999 1.00 43.53 100 MET A C 1
ATOM 768 O O . MET A 1 100 ? -5.007 31.695 -26.661 1.00 43.53 100 MET A O 1
ATOM 772 N N . ASN A 1 101 ? -5.930 31.185 -24.681 1.00 42.38 101 ASN A N 1
ATOM 773 C CA . ASN A 1 101 ? -4.695 31.274 -23.891 1.00 42.38 101 ASN A CA 1
ATOM 774 C C . ASN A 1 101 ? -3.697 30.124 -24.178 1.00 42.38 101 ASN A C 1
ATOM 776 O O . ASN A 1 101 ? -2.579 30.118 -23.676 1.00 42.38 101 ASN A O 1
ATOM 780 N N . SER A 1 102 ? -4.091 29.122 -24.973 1.00 35.16 102 SER A N 1
ATOM 781 C CA . SER A 1 102 ? -3.298 27.900 -25.182 1.00 35.16 102 SER A CA 1
ATOM 782 C C . SER A 1 102 ? -2.363 27.945 -26.399 1.00 35.16 102 SER A C 1
ATOM 784 O O . SER A 1 102 ? -1.639 26.976 -26.622 1.00 35.16 102 SER A O 1
ATOM 786 N N . SER A 1 103 ? -2.399 28.995 -27.229 1.00 36.09 103 SER A N 1
ATOM 787 C CA . SER A 1 103 ? -1.794 28.933 -28.576 1.00 36.09 103 SER A CA 1
ATOM 788 C C . SER A 1 103 ? -1.156 30.222 -29.113 1.00 36.09 103 SER A C 1
ATOM 790 O O . SER A 1 103 ? -0.774 30.264 -30.280 1.00 36.09 103 SER A O 1
ATOM 792 N N . SER A 1 104 ? -0.920 31.245 -28.290 1.00 33.16 104 SER A N 1
ATOM 793 C CA . SER A 1 104 ? -0.084 32.389 -28.683 1.00 33.16 104 SER A CA 1
ATOM 794 C C . SER A 1 104 ? 1.393 32.155 -28.338 1.00 33.16 104 SER A C 1
ATOM 796 O O . SER A 1 104 ? 1.922 32.738 -27.394 1.00 33.16 104 SER A O 1
ATOM 798 N N . SER A 1 105 ? 2.075 31.298 -29.101 1.00 30.83 105 SER A N 1
ATOM 799 C CA . SER A 1 105 ? 3.545 31.250 -29.105 1.00 30.83 105 SER A CA 1
ATOM 800 C C . SER A 1 105 ? 4.084 30.758 -30.449 1.00 30.83 105 SER A C 1
ATOM 802 O O . SER A 1 105 ? 4.562 29.631 -30.551 1.00 30.83 105 SER A O 1
ATOM 804 N N . SER A 1 106 ? 3.974 31.583 -31.494 1.00 35.69 106 SER A N 1
ATOM 805 C CA . SER A 1 106 ? 4.823 31.532 -32.699 1.00 35.69 106 SER A CA 1
ATOM 806 C C . SER A 1 106 ? 4.645 32.816 -33.522 1.00 35.69 106 SER A C 1
ATOM 808 O O . SER A 1 106 ? 3.569 33.050 -34.061 1.00 35.69 106 SER A O 1
ATOM 810 N N . GLY A 1 107 ? 5.690 33.645 -33.607 1.00 23.67 107 GLY A N 1
ATOM 811 C CA . GLY A 1 107 ? 5.739 34.849 -34.447 1.00 23.67 107 GLY A CA 1
ATOM 812 C C . GLY A 1 107 ? 6.883 35.782 -34.037 1.00 23.67 107 GLY A C 1
ATOM 813 O O . GLY A 1 107 ? 6.871 36.329 -32.943 1.00 23.67 107 GLY A O 1
ATOM 814 N N . SER A 1 108 ? 7.889 35.906 -34.899 1.00 30.33 108 SER A N 1
ATOM 815 C CA . SER A 1 108 ? 9.180 36.583 -34.712 1.00 30.33 108 SER A CA 1
ATOM 816 C C . SER A 1 108 ? 9.120 38.117 -34.720 1.00 30.33 108 SER A C 1
ATOM 818 O O . SER A 1 108 ? 8.544 38.685 -35.645 1.00 30.33 108 SER A O 1
ATOM 820 N N . ASN A 1 109 ? 9.845 38.775 -33.804 1.00 22.89 109 ASN A N 1
ATOM 821 C CA . ASN A 1 109 ? 10.724 39.907 -34.132 1.00 22.89 109 ASN A CA 1
ATOM 822 C C . ASN A 1 109 ? 11.690 40.233 -32.980 1.00 22.89 109 ASN A C 1
ATOM 824 O O . ASN A 1 109 ? 11.347 40.100 -31.809 1.00 22.89 109 ASN A O 1
ATOM 828 N N . TYR A 1 110 ? 12.905 40.641 -33.349 1.00 25.92 110 TYR A N 1
ATOM 829 C CA . TYR A 1 110 ? 13.972 41.101 -32.461 1.00 25.92 110 TYR A CA 1
ATOM 830 C C . TYR A 1 110 ? 13.506 42.265 -31.574 1.00 25.92 110 TYR A C 1
ATOM 832 O O . TYR A 1 110 ? 13.145 43.314 -32.101 1.00 25.92 110 TYR A O 1
ATOM 840 N N . GLN A 1 111 ? 13.601 42.099 -30.253 1.00 22.77 111 GLN A N 1
ATOM 841 C CA . GLN A 1 111 ? 13.849 43.174 -29.290 1.00 22.77 111 GLN A CA 1
ATOM 842 C C . GLN A 1 111 ? 14.391 42.578 -27.982 1.00 22.77 111 GLN A C 1
ATOM 844 O O . GLN A 1 111 ? 13.839 41.633 -27.420 1.00 22.77 111 GLN A O 1
ATOM 849 N N . ASP A 1 112 ? 15.530 43.119 -27.570 1.00 31.77 112 ASP A N 1
ATOM 850 C CA . ASP A 1 112 ? 16.279 42.827 -26.355 1.00 31.77 112 ASP A CA 1
ATOM 851 C C . ASP A 1 112 ? 15.463 43.221 -25.115 1.00 31.77 112 ASP A C 1
ATOM 853 O O . ASP A 1 112 ? 15.099 44.384 -24.990 1.00 31.77 112 ASP A O 1
ATOM 857 N N . HIS A 1 113 ? 15.155 42.267 -24.226 1.00 28.41 113 HIS A N 1
ATOM 858 C CA . HIS A 1 113 ? 14.842 42.535 -22.819 1.00 28.41 113 HIS A CA 1
ATOM 859 C C . HIS A 1 113 ? 14.979 41.268 -21.961 1.00 28.41 113 HIS A C 1
ATOM 861 O O . HIS A 1 113 ? 14.138 40.369 -21.934 1.00 28.41 113 HIS A O 1
ATOM 867 N N . SER A 1 114 ? 16.070 41.241 -21.203 1.00 35.25 114 SER A N 1
ATOM 868 C CA . SER A 1 114 ? 16.375 40.308 -20.126 1.00 35.25 114 SER A CA 1
ATOM 869 C C . SER A 1 114 ? 15.500 40.533 -18.880 1.00 35.25 114 SER A C 1
ATOM 871 O O . SER A 1 114 ? 15.979 41.023 -17.856 1.00 35.25 114 SER A O 1
ATOM 873 N N . SER A 1 115 ? 14.230 40.139 -18.918 1.00 34.31 115 SER A N 1
ATOM 874 C CA . SER A 1 115 ? 13.415 39.980 -17.704 1.00 34.31 115 SER A CA 1
ATOM 875 C C . SER A 1 115 ? 12.681 38.641 -17.728 1.00 34.31 115 SER A C 1
ATOM 877 O O . SER A 1 115 ? 11.487 38.523 -17.988 1.00 34.31 115 SER A O 1
ATOM 879 N N . SER A 1 116 ? 13.448 37.586 -17.448 1.00 40.50 116 SER A N 1
ATOM 880 C CA . SER A 1 116 ? 12.891 36.277 -17.122 1.00 40.50 116 SER A CA 1
ATOM 881 C C . SER A 1 116 ? 12.188 36.387 -15.769 1.00 40.50 116 SER A C 1
ATOM 883 O O . SER A 1 116 ? 12.856 36.502 -14.746 1.00 40.50 116 SER A O 1
ATOM 885 N N . GLY A 1 117 ? 10.855 36.346 -15.743 1.00 53.00 117 GLY A N 1
ATOM 886 C CA . GLY A 1 117 ? 10.048 36.368 -14.510 1.00 53.00 117 GLY A CA 1
ATOM 887 C C . GLY A 1 117 ? 10.271 35.182 -13.555 1.00 53.00 117 GLY A C 1
ATOM 888 O O . GLY A 1 117 ? 9.511 35.018 -12.606 1.00 53.00 117 GLY A O 1
ATOM 889 N N . ASP A 1 118 ? 11.289 34.356 -13.813 1.00 72.19 118 ASP A N 1
ATOM 890 C CA . ASP A 1 118 ? 11.651 33.155 -13.060 1.00 72.19 118 ASP A CA 1
ATOM 891 C C . ASP A 1 118 ? 12.908 33.345 -12.184 1.00 72.19 118 ASP A C 1
ATOM 893 O O . ASP A 1 118 ? 13.198 32.481 -11.360 1.00 72.19 118 ASP A O 1
ATOM 897 N N . VAL A 1 119 ? 13.642 34.460 -12.334 1.00 80.00 119 VAL A N 1
ATOM 898 C CA . VAL A 1 119 ? 14.765 34.844 -11.455 1.00 80.00 119 VAL A CA 1
ATOM 899 C C . VAL A 1 119 ? 14.460 36.198 -10.825 1.00 80.00 119 VAL A C 1
ATOM 901 O O . VAL A 1 119 ? 14.365 37.204 -11.529 1.00 80.00 119 VAL A O 1
ATOM 904 N N . GLN A 1 120 ? 14.326 36.236 -9.501 1.00 85.31 120 GLN A N 1
ATOM 905 C CA . GLN A 1 120 ? 14.049 37.472 -8.770 1.00 85.31 120 GLN A CA 1
ATOM 906 C C . GLN A 1 120 ? 15.362 38.173 -8.389 1.00 85.31 120 GLN A C 1
ATOM 908 O O . GLN A 1 120 ? 16.224 37.594 -7.731 1.00 85.31 120 GLN A O 1
ATOM 913 N N . GLU A 1 121 ? 15.526 39.432 -8.797 1.00 84.50 121 GLU A N 1
ATOM 914 C CA . GLU A 1 121 ? 16.631 40.284 -8.337 1.00 84.50 121 GLU A CA 1
ATOM 915 C C . GLU A 1 121 ? 16.244 40.976 -7.034 1.00 84.50 121 GLU A C 1
ATOM 917 O O . GLU A 1 121 ? 15.195 41.617 -6.969 1.00 84.50 121 GLU A O 1
ATOM 922 N N . LEU A 1 122 ? 17.096 40.885 -6.013 1.00 80.62 122 LEU A N 1
ATOM 923 C CA . LEU A 1 122 ? 16.941 41.687 -4.802 1.00 80.62 122 LEU A CA 1
ATOM 924 C C . LEU A 1 122 ? 17.702 43.008 -4.973 1.00 80.62 122 LEU A C 1
ATOM 926 O O . LEU A 1 122 ? 18.927 43.020 -5.122 1.00 80.62 122 LEU A O 1
ATOM 930 N N . VAL A 1 123 ? 16.968 44.124 -4.968 1.00 66.81 123 VAL A N 1
ATOM 931 C CA . VAL A 1 123 ? 17.498 45.479 -5.191 1.00 66.81 123 VAL A CA 1
ATOM 932 C C . VAL A 1 123 ? 17.286 46.335 -3.937 1.00 66.81 123 VAL A C 1
ATOM 934 O O . VAL A 1 123 ? 16.157 46.457 -3.473 1.00 66.81 123 VAL A O 1
ATOM 937 N N . GLY A 1 124 ? 18.345 46.981 -3.432 1.00 61.78 124 GLY A N 1
ATOM 938 C CA . GLY A 1 124 ? 18.304 47.846 -2.237 1.00 61.78 124 GLY A CA 1
ATOM 939 C C . GLY A 1 124 ? 18.586 47.102 -0.922 1.00 61.78 124 GLY A C 1
ATOM 940 O O . GLY A 1 124 ? 18.835 45.903 -0.943 1.00 61.78 124 GLY A O 1
ATOM 941 N N . ASP A 1 125 ? 18.557 47.793 0.230 1.00 60.72 125 ASP A N 1
ATOM 942 C CA . ASP A 1 125 ? 18.818 47.199 1.562 1.00 60.72 125 ASP A CA 1
ATOM 943 C C . ASP A 1 125 ? 17.646 46.317 2.045 1.00 60.72 125 ASP A C 1
ATOM 945 O O . ASP A 1 125 ? 16.914 46.618 2.990 1.00 60.72 125 ASP A O 1
ATOM 949 N N . ASN A 1 126 ? 17.451 45.199 1.351 1.00 66.69 126 ASN A N 1
ATOM 950 C CA . ASN A 1 126 ? 16.323 44.290 1.517 1.00 66.69 126 ASN A CA 1
ATOM 951 C C . ASN A 1 126 ? 16.697 43.065 2.362 1.00 66.69 126 ASN A C 1
ATOM 953 O O . ASN A 1 126 ? 16.171 41.966 2.175 1.00 66.69 126 ASN A O 1
ATOM 957 N N . SER A 1 127 ? 17.572 43.248 3.355 1.00 67.06 127 SER A N 1
ATOM 958 C CA . SER A 1 127 ? 17.944 42.206 4.326 1.00 67.06 127 SER A CA 1
ATOM 959 C C . SER A 1 127 ? 16.720 41.544 4.984 1.00 67.06 127 SER A C 1
ATOM 961 O O . SER A 1 127 ? 16.711 40.336 5.233 1.00 67.06 127 SER A O 1
ATOM 963 N N . ASN A 1 128 ? 15.648 42.312 5.198 1.00 74.94 128 ASN A N 1
ATOM 964 C CA . ASN A 1 128 ? 14.367 41.822 5.706 1.00 74.94 128 ASN A CA 1
ATOM 965 C C . ASN A 1 128 ? 13.566 41.018 4.672 1.00 74.94 128 ASN A C 1
ATOM 967 O O . ASN A 1 128 ? 12.883 40.068 5.047 1.00 74.94 128 ASN A O 1
ATOM 971 N N . GLU A 1 129 ? 13.642 41.362 3.386 1.00 78.88 129 GLU A N 1
ATOM 972 C CA . GLU A 1 129 ? 12.977 40.613 2.314 1.00 78.88 129 GLU A CA 1
ATOM 973 C C . GLU A 1 129 ? 13.647 39.256 2.109 1.00 78.88 129 GLU A C 1
ATOM 975 O O . GLU A 1 129 ? 12.957 38.240 2.100 1.00 78.88 129 GLU A O 1
ATOM 980 N N . LEU A 1 130 ? 14.984 39.214 2.068 1.00 82.38 130 LEU A N 1
ATOM 981 C CA . LEU A 1 130 ? 15.717 37.951 1.985 1.00 82.38 130 LEU A CA 1
ATOM 982 C C . LEU A 1 130 ? 15.380 37.042 3.177 1.00 82.38 130 LEU A C 1
ATOM 984 O O . LEU A 1 130 ? 15.065 35.870 2.989 1.00 82.38 130 LEU A O 1
ATOM 988 N N . LYS A 1 131 ? 15.346 37.589 4.401 1.00 81.88 131 LYS A N 1
ATOM 989 C CA . LYS A 1 131 ? 14.914 36.843 5.597 1.00 81.88 131 LYS A CA 1
ATOM 990 C C . LYS A 1 131 ? 13.476 36.338 5.486 1.00 81.88 131 LYS A C 1
ATOM 992 O O . LYS A 1 131 ? 13.209 35.213 5.900 1.00 81.88 131 LYS A O 1
ATOM 997 N N . ARG A 1 132 ? 12.550 37.123 4.924 1.00 82.44 132 ARG A N 1
ATOM 998 C CA . ARG A 1 132 ? 11.157 36.696 4.697 1.00 82.44 132 ARG A CA 1
ATOM 999 C C . ARG A 1 132 ? 11.065 35.580 3.664 1.00 82.44 132 ARG A C 1
ATOM 1001 O O . ARG A 1 132 ? 10.373 34.603 3.916 1.00 82.44 132 ARG A O 1
ATOM 1008 N N . ILE A 1 133 ? 11.780 35.683 2.544 1.00 83.81 133 ILE A N 1
ATOM 1009 C CA . ILE A 1 133 ? 11.799 34.641 1.509 1.00 83.81 133 ILE A CA 1
ATOM 1010 C C . ILE A 1 133 ? 12.338 33.330 2.098 1.00 83.81 133 ILE A C 1
ATOM 1012 O O . ILE A 1 133 ? 11.697 32.289 1.945 1.00 83.81 133 ILE A O 1
ATOM 1016 N N . LEU A 1 134 ? 13.439 33.400 2.857 1.00 82.25 134 LEU A N 1
ATOM 1017 C CA . LEU A 1 134 ? 14.051 32.251 3.532 1.00 82.25 134 LEU A CA 1
ATOM 1018 C C . LEU A 1 134 ? 13.156 31.618 4.615 1.00 82.25 134 LEU A C 1
ATOM 1020 O O . LEU A 1 134 ? 13.226 30.408 4.814 1.00 82.25 134 LEU A O 1
ATOM 1024 N N . SER A 1 135 ? 12.329 32.408 5.311 1.00 76.06 135 SER A N 1
ATOM 1025 C CA . SER A 1 135 ? 11.467 31.945 6.420 1.00 76.06 135 SER A CA 1
ATOM 1026 C C . SER A 1 135 ? 9.995 31.713 6.047 1.00 76.06 135 SER A C 1
ATOM 1028 O O . SER A 1 135 ? 9.215 31.256 6.882 1.00 76.06 135 SER A O 1
ATOM 1030 N N . SER A 1 136 ? 9.593 32.005 4.808 1.00 76.38 136 SER A N 1
ATOM 1031 C CA . SER A 1 136 ? 8.215 31.811 4.346 1.00 76.38 136 SER A CA 1
ATOM 1032 C C . SER A 1 136 ? 7.824 30.329 4.303 1.00 76.38 136 SER A C 1
ATOM 1034 O O . SER A 1 136 ? 8.545 29.488 3.763 1.00 76.38 136 SER A O 1
ATOM 1036 N N . SER A 1 137 ? 6.636 30.009 4.823 1.00 60.19 137 SER A N 1
ATOM 1037 C CA . SER A 1 137 ? 6.078 28.650 4.791 1.00 60.19 137 SER A CA 1
ATOM 1038 C C . SER A 1 137 ? 5.849 28.136 3.364 1.00 60.19 137 SER A C 1
ATOM 1040 O O . SER A 1 137 ? 5.964 26.939 3.125 1.00 60.19 137 SER A O 1
ATOM 1042 N N . GLU A 1 138 ? 5.604 29.028 2.399 1.00 66.38 138 GLU A N 1
ATOM 1043 C CA . GLU A 1 138 ? 5.457 28.701 0.971 1.00 66.38 138 GLU A CA 1
ATOM 1044 C C . GLU A 1 138 ? 6.750 28.177 0.321 1.00 66.38 138 GLU A C 1
ATOM 1046 O O . GLU A 1 138 ? 6.695 27.474 -0.693 1.00 66.38 138 GLU A O 1
ATOM 1051 N N . ASN A 1 139 ? 7.910 28.504 0.902 1.00 73.12 139 ASN A N 1
ATOM 1052 C CA . ASN A 1 139 ? 9.225 28.082 0.423 1.00 73.12 139 ASN A CA 1
ATOM 1053 C C . ASN A 1 139 ? 9.916 27.082 1.358 1.00 73.12 139 ASN A C 1
ATOM 1055 O O . ASN A 1 139 ? 11.031 26.662 1.056 1.00 73.12 139 ASN A O 1
ATOM 1059 N N . ALA A 1 140 ? 9.266 26.655 2.449 1.00 69.69 140 ALA A N 1
ATOM 1060 C CA . ALA A 1 140 ? 9.832 25.697 3.404 1.00 69.69 140 ALA A CA 1
ATOM 1061 C C . ALA A 1 140 ? 10.319 24.403 2.721 1.00 69.69 140 ALA A C 1
ATOM 1063 O O . ALA A 1 140 ? 11.352 23.845 3.090 1.00 69.69 140 ALA A O 1
ATOM 1064 N N . ASP A 1 141 ? 9.611 24.003 1.666 1.00 71.50 141 ASP A N 1
ATOM 1065 C CA . ASP A 1 141 ? 9.823 22.770 0.915 1.00 71.50 141 ASP A CA 1
ATOM 1066 C C . ASP A 1 141 ? 10.635 22.944 -0.385 1.00 71.50 141 ASP A C 1
ATOM 1068 O O . ASP A 1 141 ? 11.000 21.958 -1.038 1.00 71.50 141 ASP A O 1
ATOM 1072 N N . LYS A 1 142 ? 10.934 24.192 -0.773 1.00 84.25 142 LYS A N 1
ATOM 1073 C CA . LYS A 1 142 ? 11.665 24.532 -2.002 1.00 84.25 142 LYS A CA 1
ATOM 1074 C C . LYS A 1 142 ? 13.134 24.819 -1.706 1.00 84.25 142 LYS A C 1
ATOM 1076 O O . LYS A 1 142 ? 13.486 25.338 -0.651 1.00 84.25 142 LYS A O 1
ATOM 1081 N N . LEU A 1 143 ? 13.997 24.508 -2.669 1.00 92.56 143 LEU A N 1
ATOM 1082 C CA . LEU A 1 143 ? 15.397 24.931 -2.628 1.00 92.56 143 LEU A CA 1
ATOM 1083 C C . LEU A 1 143 ? 15.493 26.405 -3.033 1.00 92.56 143 LEU A C 1
ATOM 1085 O O . LEU A 1 143 ? 15.043 26.771 -4.110 1.00 92.56 143 LEU A O 1
ATOM 1089 N N . ILE A 1 144 ? 16.097 27.250 -2.213 1.00 94.38 144 ILE A N 1
ATOM 1090 C CA . ILE A 1 144 ? 16.392 28.637 -2.579 1.00 94.38 144 ILE A CA 1
ATOM 1091 C C . ILE A 1 144 ? 17.852 28.691 -3.027 1.00 94.38 144 ILE A C 1
ATOM 1093 O O . ILE A 1 144 ? 18.745 28.337 -2.260 1.00 94.38 144 ILE A O 1
ATOM 1097 N N . VAL A 1 145 ? 18.095 29.109 -4.266 1.00 95.81 145 VAL A N 1
ATOM 1098 C CA . VAL A 1 145 ? 19.432 29.249 -4.854 1.00 95.81 145 VAL A CA 1
ATOM 1099 C C . VAL A 1 145 ? 19.690 30.728 -5.072 1.00 95.81 145 VAL A C 1
ATOM 1101 O O . VAL A 1 145 ? 18.914 31.384 -5.760 1.00 95.81 145 VAL A O 1
ATOM 1104 N N . ILE A 1 146 ? 20.765 31.259 -4.499 1.00 95.69 146 ILE A N 1
ATOM 1105 C CA . ILE A 1 146 ? 21.089 32.688 -4.566 1.00 95.69 146 ILE A CA 1
ATOM 1106 C C . ILE A 1 146 ? 22.404 32.875 -5.313 1.00 95.69 146 ILE A C 1
ATOM 1108 O O . ILE A 1 146 ? 23.425 32.403 -4.823 1.00 95.69 146 ILE A O 1
ATOM 1112 N N . ASP A 1 147 ? 22.375 33.559 -6.456 1.00 96.06 147 ASP A N 1
ATOM 1113 C CA . ASP A 1 147 ? 23.552 34.010 -7.208 1.00 96.06 147 ASP A CA 1
ATOM 1114 C C . ASP A 1 147 ? 24.036 35.371 -6.692 1.00 96.06 147 ASP A C 1
ATOM 1116 O O . ASP A 1 147 ? 23.352 36.386 -6.838 1.00 96.06 147 ASP A O 1
ATOM 1120 N N . TRP A 1 148 ? 25.214 35.390 -6.079 1.00 95.56 148 TRP A N 1
ATOM 1121 C CA . TRP A 1 148 ? 25.906 36.607 -5.679 1.00 95.56 148 TRP A CA 1
ATOM 1122 C C . TRP A 1 148 ? 26.860 37.028 -6.792 1.00 95.56 148 TRP A C 1
ATOM 1124 O O . TRP A 1 148 ? 27.896 36.391 -7.010 1.00 95.56 148 TRP A O 1
ATOM 1134 N N . PHE A 1 149 ? 26.513 38.113 -7.482 1.00 93.94 149 PHE A N 1
ATOM 1135 C CA . PHE A 1 149 ? 27.182 38.553 -8.704 1.00 93.94 149 PHE A CA 1
ATOM 1136 C C . PHE A 1 149 ? 27.631 40.015 -8.619 1.00 93.94 149 PHE A C 1
ATOM 1138 O O . PHE A 1 149 ? 27.203 40.766 -7.745 1.00 93.94 149 PHE A O 1
ATOM 1145 N N . ALA A 1 150 ? 28.474 40.422 -9.567 1.00 90.69 150 ALA A N 1
ATOM 1146 C CA . ALA A 1 150 ? 28.811 41.821 -9.810 1.00 90.69 150 ALA A CA 1
ATOM 1147 C C . ALA A 1 150 ? 28.696 42.133 -11.306 1.00 90.69 150 ALA A C 1
ATOM 1149 O O . ALA A 1 150 ? 28.926 41.264 -12.150 1.00 90.69 150 ALA A O 1
ATOM 1150 N N . THR A 1 151 ? 28.373 43.374 -11.658 1.00 88.19 151 THR A N 1
ATOM 1151 C CA . THR A 1 151 ? 28.179 43.775 -13.067 1.00 88.19 151 THR A CA 1
ATOM 1152 C C . THR A 1 151 ? 29.470 43.744 -13.893 1.00 88.19 151 THR A C 1
ATOM 1154 O O . THR A 1 151 ? 29.433 43.520 -15.099 1.00 88.19 151 THR A O 1
ATOM 1157 N N . TRP A 1 152 ? 30.621 43.902 -13.240 1.00 88.06 152 TRP A N 1
ATOM 1158 C CA . TRP A 1 152 ? 31.958 43.829 -13.839 1.00 88.06 152 TRP A CA 1
ATOM 1159 C C . TRP A 1 152 ? 32.558 42.408 -13.829 1.00 88.06 152 TRP A C 1
ATOM 1161 O O . TRP A 1 152 ? 33.656 42.182 -14.341 1.00 88.06 152 TRP A O 1
ATOM 1171 N N . CYS A 1 153 ? 31.856 41.425 -13.261 1.00 91.00 153 CYS A N 1
ATOM 1172 C CA . CYS A 1 153 ? 32.331 40.050 -13.139 1.00 91.00 153 CYS A CA 1
ATOM 1173 C C . CYS A 1 153 ? 32.088 39.265 -14.438 1.00 91.00 153 CYS A C 1
ATOM 1175 O O . CYS A 1 153 ? 30.998 38.756 -14.702 1.00 91.00 153 CYS A O 1
ATOM 1177 N N . ARG A 1 154 ? 33.141 39.106 -15.249 1.00 87.56 154 ARG A N 1
ATOM 1178 C CA . ARG A 1 154 ? 33.072 38.346 -16.509 1.00 87.56 154 ARG A CA 1
ATOM 1179 C C . ARG A 1 154 ? 32.635 36.877 -16.331 1.00 87.56 154 ARG A C 1
ATOM 1181 O O . ARG A 1 154 ? 31.806 36.437 -17.126 1.00 87.56 154 ARG A O 1
ATOM 1188 N N . PRO A 1 155 ? 33.105 36.118 -15.318 1.00 88.19 155 PRO A N 1
ATOM 1189 C CA . PRO A 1 155 ? 32.593 34.768 -15.056 1.00 88.19 155 PRO A CA 1
ATOM 1190 C C . PRO A 1 155 ? 31.098 34.732 -14.695 1.00 88.19 155 PRO A C 1
ATOM 1192 O O . PRO A 1 155 ? 30.409 33.776 -15.036 1.00 88.19 155 PRO A O 1
ATOM 1195 N N . CYS A 1 156 ? 30.571 35.786 -14.065 1.00 91.69 156 CYS A N 1
ATOM 1196 C CA . CYS A 1 156 ? 29.147 35.905 -13.756 1.00 91.69 156 CYS A CA 1
ATOM 1197 C C . CYS A 1 156 ? 28.313 36.023 -15.043 1.00 91.69 156 CYS A C 1
ATOM 1199 O O . CYS A 1 156 ? 27.288 35.359 -15.182 1.00 91.69 156 CYS A O 1
ATOM 1201 N N . GLU A 1 157 ? 28.787 36.789 -16.034 1.00 87.56 157 GLU A N 1
ATOM 1202 C CA . GLU A 1 157 ? 28.104 36.895 -17.332 1.00 87.56 157 GLU A CA 1
ATOM 1203 C C . GLU A 1 157 ? 28.134 35.569 -18.113 1.00 87.56 157 GLU A C 1
ATOM 1205 O O . GLU A 1 157 ? 27.168 35.242 -18.799 1.00 87.56 157 GLU A O 1
ATOM 1210 N N . GLN A 1 158 ? 29.195 34.766 -17.963 1.00 87.88 158 GLN A N 1
ATOM 1211 C CA . GLN A 1 158 ? 29.302 33.451 -18.611 1.00 87.88 158 GLN A CA 1
ATOM 1212 C C . GLN A 1 158 ? 28.238 32.459 -18.119 1.00 87.88 158 GLN A C 1
ATOM 1214 O O . GLN A 1 158 ? 27.675 31.731 -18.930 1.00 87.88 158 GLN A O 1
ATOM 1219 N N . ILE A 1 159 ? 27.945 32.435 -16.815 1.00 90.12 159 ILE A N 1
ATOM 1220 C CA . ILE A 1 159 ? 27.001 31.472 -16.220 1.00 90.12 159 ILE A CA 1
ATOM 1221 C C . ILE A 1 159 ? 25.547 31.962 -16.210 1.00 90.12 159 ILE A C 1
ATOM 1223 O O . ILE A 1 159 ? 24.622 31.162 -16.083 1.00 90.12 159 ILE A O 1
ATOM 1227 N N . LYS A 1 160 ? 25.313 33.265 -16.389 1.00 88.56 160 LYS A N 1
ATOM 1228 C CA . LYS A 1 160 ? 23.989 33.909 -16.338 1.00 88.56 160 LYS A CA 1
ATOM 1229 C C . LYS A 1 160 ? 22.938 33.239 -17.227 1.00 88.56 160 LYS A C 1
ATOM 1231 O O . LYS A 1 160 ? 21.804 33.040 -16.793 1.00 88.56 160 LYS A O 1
ATOM 1236 N N . GLY A 1 161 ? 23.305 32.869 -18.457 1.00 87.56 161 GLY A N 1
ATOM 1237 C CA . GLY A 1 161 ? 22.400 32.181 -19.384 1.00 87.56 161 GLY A CA 1
ATOM 1238 C C . GLY A 1 161 ? 21.965 30.806 -18.868 1.00 87.56 161 GLY A C 1
ATOM 1239 O O . GLY A 1 161 ? 20.776 30.477 -18.880 1.00 87.56 161 GLY A O 1
ATOM 1240 N N . ASP A 1 162 ? 22.914 30.029 -18.345 1.00 90.31 162 ASP A N 1
ATOM 1241 C CA . ASP A 1 162 ? 22.648 28.724 -17.742 1.00 90.31 162 ASP A CA 1
ATOM 1242 C C . ASP A 1 162 ? 21.860 28.849 -16.433 1.00 90.31 162 ASP A C 1
ATOM 1244 O O . ASP A 1 162 ? 20.933 28.074 -16.205 1.00 90.31 162 ASP A O 1
ATOM 1248 N N . TYR A 1 163 ? 22.147 29.861 -15.611 1.00 91.50 163 TYR A N 1
ATOM 1249 C CA . TYR A 1 163 ? 21.419 30.133 -14.370 1.00 91.50 163 TYR A CA 1
ATOM 1250 C C . TYR A 1 163 ? 19.934 30.424 -14.635 1.00 91.50 163 TYR A C 1
ATOM 1252 O O . TYR A 1 163 ? 19.058 29.833 -14.002 1.00 91.50 163 TYR A O 1
ATOM 1260 N N . VAL A 1 164 ? 19.626 31.251 -15.642 1.00 87.81 164 VAL A N 1
ATOM 1261 C CA . VAL A 1 164 ? 18.240 31.515 -16.071 1.00 87.81 164 VAL A CA 1
ATOM 1262 C C . VAL A 1 164 ? 17.575 30.256 -16.636 1.00 87.81 164 VAL A C 1
ATOM 1264 O O . VAL A 1 164 ? 16.397 30.004 -16.362 1.00 87.81 164 VAL A O 1
ATOM 1267 N N . ARG A 1 165 ? 18.310 29.433 -17.398 1.00 88.06 165 ARG A N 1
ATOM 1268 C CA . ARG A 1 165 ? 17.799 28.147 -17.901 1.00 88.06 165 ARG A CA 1
ATOM 1269 C C . ARG A 1 165 ? 17.427 27.210 -16.749 1.00 88.06 165 ARG A C 1
ATOM 1271 O O . ARG A 1 165 ? 16.345 26.624 -16.775 1.00 88.06 165 ARG A O 1
ATOM 1278 N N . LEU A 1 166 ? 18.296 27.092 -15.748 1.00 87.00 166 LEU A N 1
ATOM 1279 C CA . LEU A 1 166 ? 18.085 26.261 -14.562 1.00 87.00 166 LEU A CA 1
ATOM 1280 C C . LEU A 1 166 ? 16.910 26.777 -13.722 1.00 87.00 166 LEU A C 1
ATOM 1282 O O . LEU A 1 166 ? 16.067 25.981 -13.309 1.00 87.00 166 LEU A O 1
ATOM 1286 N N . ALA A 1 167 ? 16.775 28.097 -13.565 1.00 87.12 167 ALA A N 1
ATOM 1287 C CA . ALA A 1 167 ? 15.634 28.709 -12.885 1.00 87.12 167 ALA A CA 1
ATOM 1288 C C . ALA A 1 167 ? 14.299 28.335 -13.540 1.00 87.12 167 ALA A C 1
ATOM 1290 O O . ALA A 1 167 ? 13.359 27.907 -12.869 1.00 87.12 167 ALA A O 1
ATOM 1291 N N . LYS A 1 168 ? 14.238 28.401 -14.874 1.00 82.50 168 LYS A N 1
ATOM 1292 C CA . LYS A 1 168 ? 13.057 27.988 -15.638 1.00 82.50 168 LYS A CA 1
ATOM 1293 C C . LYS A 1 168 ? 12.782 26.488 -15.508 1.00 82.50 168 LYS A C 1
ATOM 1295 O O . LYS A 1 168 ? 11.630 26.085 -15.351 1.00 82.50 168 LYS A O 1
ATOM 1300 N N . PHE A 1 169 ? 13.826 25.660 -15.561 1.00 77.38 169 PHE A N 1
ATOM 1301 C CA . PHE A 1 169 ? 13.704 24.203 -15.465 1.00 77.38 169 PHE A CA 1
ATOM 1302 C C . PHE A 1 169 ? 13.223 23.744 -14.076 1.00 77.38 169 PHE A C 1
ATOM 1304 O O . PHE A 1 169 ? 12.395 22.838 -13.975 1.00 77.38 169 PHE A O 1
ATOM 1311 N N . HIS A 1 170 ? 13.662 24.415 -13.007 1.00 83.88 170 HIS A N 1
ATOM 1312 C CA . HIS A 1 170 ? 13.338 24.057 -11.623 1.00 83.88 170 HIS A CA 1
ATOM 1313 C C . HIS A 1 170 ? 12.277 24.951 -10.956 1.00 83.88 170 HIS A C 1
ATOM 1315 O O . HIS A 1 170 ? 12.053 24.801 -9.756 1.00 83.88 170 HIS A O 1
ATOM 1321 N N . LYS A 1 171 ? 11.557 25.807 -11.698 1.00 81.12 171 LYS A N 1
ATOM 1322 C CA . LYS A 1 171 ? 10.576 26.790 -11.175 1.00 81.12 171 LYS A CA 1
ATOM 1323 C C . LYS A 1 171 ? 9.555 26.234 -10.165 1.00 81.12 171 LYS A C 1
ATOM 1325 O O . LYS A 1 171 ? 9.073 26.951 -9.292 1.00 81.12 171 LYS A O 1
ATOM 1330 N N . SER A 1 172 ? 9.193 24.955 -10.282 1.00 77.00 172 SER A N 1
ATOM 1331 C CA . SER A 1 172 ? 8.246 24.290 -9.370 1.00 77.00 172 SER A CA 1
ATOM 1332 C C . SER A 1 172 ? 8.867 23.812 -8.051 1.00 77.00 172 SER A C 1
ATOM 1334 O O . SER A 1 172 ? 8.138 23.623 -7.080 1.00 77.00 172 SER A O 1
ATOM 1336 N N . LYS A 1 173 ? 10.190 23.623 -7.999 1.00 82.50 173 LYS A N 1
ATOM 1337 C CA . LYS A 1 173 ? 10.912 22.980 -6.885 1.00 82.50 173 LYS A CA 1
ATOM 1338 C C . LYS A 1 173 ? 11.966 23.869 -6.232 1.00 82.50 173 LYS A C 1
ATOM 1340 O O . LYS A 1 173 ? 12.440 23.553 -5.142 1.00 82.50 173 LYS A O 1
ATOM 1345 N N . ALA A 1 174 ? 12.344 24.952 -6.895 1.00 88.25 174 ALA A N 1
ATOM 1346 C CA . ALA A 1 174 ? 13.370 25.856 -6.428 1.00 88.25 174 ALA A CA 1
ATOM 1347 C C . ALA A 1 174 ? 13.035 27.309 -6.779 1.00 88.25 174 ALA A C 1
ATOM 1349 O O . ALA A 1 174 ? 12.367 27.588 -7.774 1.00 88.25 174 ALA A O 1
ATOM 1350 N N . VAL A 1 175 ? 13.501 28.220 -5.935 1.00 91.62 175 VAL A N 1
ATOM 1351 C CA . VAL A 1 175 ? 13.403 29.670 -6.098 1.00 91.62 175 VAL A CA 1
ATOM 1352 C C . VAL A 1 175 ? 14.803 30.190 -6.393 1.00 91.62 175 VAL A C 1
ATOM 1354 O O . VAL A 1 175 ? 15.733 29.906 -5.641 1.00 91.62 175 VAL A O 1
ATOM 1357 N N . PHE A 1 176 ? 14.953 30.933 -7.486 1.00 93.88 176 PHE A N 1
ATOM 1358 C CA . PHE A 1 176 ? 16.235 31.477 -7.923 1.00 93.88 176 PHE A CA 1
ATOM 1359 C C . PHE A 1 176 ? 16.253 32.979 -7.669 1.00 93.88 176 PHE A C 1
ATOM 1361 O O . PHE A 1 176 ? 15.390 33.715 -8.157 1.00 93.88 176 PHE A O 1
ATOM 1368 N N . LEU A 1 177 ? 17.234 33.415 -6.888 1.00 94.06 177 LEU A N 1
ATOM 1369 C CA . LEU A 1 177 ? 17.449 34.805 -6.522 1.00 94.06 177 LEU A CA 1
ATOM 1370 C C . LEU A 1 177 ? 18.809 35.251 -7.039 1.00 94.06 177 LEU A C 1
ATOM 1372 O O . LEU A 1 177 ? 19.756 34.472 -7.036 1.00 94.06 177 LEU A O 1
ATOM 1376 N N . LYS A 1 178 ? 18.941 36.521 -7.398 1.00 92.88 178 LYS A N 1
ATOM 1377 C CA . LYS A 1 178 ? 20.256 37.121 -7.634 1.00 92.88 178 LYS A CA 1
ATOM 1378 C C . LYS A 1 178 ? 20.442 38.370 -6.784 1.00 92.88 178 LYS A C 1
ATOM 1380 O O . LYS A 1 178 ? 19.505 39.153 -6.604 1.00 92.88 178 LYS A O 1
ATOM 1385 N N . VAL A 1 179 ? 21.649 38.532 -6.258 1.00 92.31 179 VAL A N 1
ATOM 1386 C CA . VAL A 1 179 ? 22.045 39.632 -5.382 1.00 92.31 179 VAL A CA 1
ATOM 1387 C C . VAL A 1 179 ? 23.314 40.257 -5.938 1.00 92.31 179 VAL A C 1
ATOM 1389 O O . VAL A 1 179 ? 24.350 39.606 -6.049 1.00 92.31 179 VAL A O 1
ATOM 1392 N N . ASP A 1 180 ? 23.215 41.533 -6.286 1.00 91.88 180 ASP A N 1
ATOM 1393 C CA . ASP A 1 180 ? 24.361 42.332 -6.705 1.00 91.88 180 ASP A CA 1
ATOM 1394 C C . ASP A 1 180 ? 25.160 42.748 -5.462 1.00 91.88 180 ASP A C 1
ATOM 1396 O O . ASP A 1 180 ? 24.619 43.421 -4.572 1.00 91.88 180 ASP A O 1
ATOM 1400 N N . VAL A 1 181 ? 26.424 42.326 -5.383 1.00 91.12 181 VAL A N 1
ATOM 1401 C CA . VAL A 1 181 ? 27.289 42.570 -4.219 1.00 91.12 181 VAL A CA 1
ATOM 1402 C C . VAL A 1 181 ? 27.633 44.048 -4.041 1.00 91.12 181 VAL A C 1
ATOM 1404 O O . VAL A 1 181 ? 27.753 44.501 -2.902 1.00 91.12 181 VAL A O 1
ATOM 1407 N N . ASP A 1 182 ? 27.708 44.814 -5.137 1.00 88.12 182 ASP A N 1
ATOM 1408 C CA . ASP A 1 182 ? 28.018 46.248 -5.107 1.00 88.12 182 ASP A CA 1
ATOM 1409 C C . ASP A 1 182 ? 26.818 47.046 -4.586 1.00 88.12 182 ASP A C 1
ATOM 1411 O O . ASP A 1 182 ? 26.970 48.029 -3.859 1.00 88.12 182 ASP A O 1
ATOM 1415 N N . LYS A 1 183 ? 25.600 46.586 -4.900 1.00 87.00 183 LYS A N 1
ATOM 1416 C CA . LYS A 1 183 ? 24.357 47.178 -4.379 1.00 87.00 183 LYS A CA 1
ATOM 1417 C C . LYS A 1 183 ? 24.034 46.731 -2.950 1.00 87.00 183 LYS A C 1
ATOM 1419 O O . LYS A 1 183 ? 23.268 47.410 -2.271 1.00 87.00 183 LYS A O 1
ATOM 1424 N N . ASN A 1 184 ? 24.596 45.609 -2.489 1.00 86.50 184 ASN A N 1
ATOM 1425 C CA . ASN A 1 184 ? 24.284 44.986 -1.197 1.00 86.50 184 ASN A CA 1
ATOM 1426 C C . ASN A 1 184 ? 25.543 44.644 -0.364 1.00 86.50 184 ASN A C 1
ATOM 1428 O O . ASN A 1 184 ? 25.712 43.489 0.049 1.00 86.50 184 ASN A O 1
ATOM 1432 N N . PRO A 1 185 ? 26.437 45.603 -0.054 1.00 85.88 185 PRO A N 1
ATOM 1433 C CA . PRO A 1 185 ? 27.741 45.303 0.551 1.00 85.88 185 PRO A CA 1
ATOM 1434 C C . PRO A 1 185 ? 27.642 44.735 1.977 1.00 85.88 185 PRO A C 1
ATOM 1436 O O . PRO A 1 185 ? 28.364 43.802 2.334 1.00 85.88 185 PRO A O 1
ATOM 1439 N N . ASN A 1 186 ? 26.717 45.247 2.797 1.00 85.38 186 ASN A N 1
ATOM 1440 C CA . ASN A 1 186 ? 26.513 44.773 4.173 1.00 85.38 186 ASN A CA 1
ATOM 1441 C C . ASN A 1 186 ? 25.954 43.345 4.206 1.00 85.38 186 ASN A C 1
ATOM 1443 O O . ASN A 1 186 ? 26.409 42.505 4.986 1.00 85.38 186 ASN A O 1
ATOM 1447 N N . LEU A 1 187 ? 24.989 43.061 3.327 1.00 86.56 187 LEU A N 1
ATOM 1448 C CA . LEU A 1 187 ? 24.378 41.744 3.204 1.00 86.56 187 LEU A CA 1
ATOM 1449 C C . LEU A 1 187 ? 25.407 40.723 2.698 1.00 86.56 187 LEU A C 1
ATOM 1451 O O . LEU A 1 187 ? 25.566 39.669 3.307 1.00 86.56 187 LEU A O 1
ATOM 1455 N N . SER A 1 188 ? 26.178 41.083 1.670 1.00 88.12 188 SER A N 1
ATOM 1456 C CA . SER A 1 188 ? 27.265 40.258 1.125 1.00 88.12 188 SER A CA 1
ATOM 1457 C C . SER A 1 188 ? 28.300 39.906 2.196 1.00 88.12 188 SER A C 1
ATOM 1459 O O . SER A 1 188 ? 28.678 38.745 2.343 1.00 88.12 188 SER A O 1
ATOM 1461 N N . ARG A 1 189 ? 28.684 40.875 3.038 1.00 88.44 189 ARG A N 1
ATOM 1462 C CA . ARG A 1 189 ? 29.587 40.625 4.171 1.00 88.44 189 ARG A CA 1
ATOM 1463 C C . ARG A 1 189 ? 28.981 39.662 5.195 1.00 88.44 189 ARG A C 1
ATOM 1465 O O . ARG A 1 189 ? 29.675 38.765 5.660 1.00 88.44 189 ARG A O 1
ATOM 1472 N N . SER A 1 190 ? 27.695 39.813 5.523 1.00 86.69 190 SER A N 1
ATOM 1473 C CA . SER A 1 190 ? 27.013 38.950 6.504 1.00 86.69 190 SER A CA 1
ATOM 1474 C C . SER A 1 190 ? 26.890 37.486 6.064 1.00 86.69 190 SER A C 1
ATOM 1476 O O . SER A 1 190 ? 26.884 36.595 6.909 1.00 86.69 190 SER A O 1
ATOM 1478 N N . TYR A 1 191 ? 26.841 37.235 4.752 1.00 88.06 191 TYR A N 1
ATOM 1479 C CA . TYR A 1 191 ? 26.808 35.892 4.166 1.00 88.06 191 TYR A CA 1
ATOM 1480 C C . TYR A 1 191 ? 28.194 35.381 3.733 1.00 88.06 191 TYR A C 1
ATOM 1482 O O . TYR A 1 191 ? 28.290 34.298 3.157 1.00 88.06 191 TYR A O 1
ATOM 1490 N N . GLY A 1 192 ? 29.268 36.122 4.037 1.00 89.44 192 GLY A N 1
ATOM 1491 C CA . GLY A 1 192 ? 30.645 35.709 3.763 1.00 89.44 192 GLY A CA 1
ATOM 1492 C C . GLY A 1 192 ? 30.972 35.629 2.271 1.00 89.44 192 GLY A C 1
ATOM 1493 O O . GLY A 1 192 ? 31.607 34.669 1.834 1.00 89.44 192 GLY A O 1
ATOM 1494 N N . ILE A 1 193 ? 30.496 36.588 1.475 1.00 93.69 193 ILE A N 1
ATOM 1495 C CA . ILE A 1 193 ? 30.781 36.654 0.039 1.00 93.69 193 ILE A CA 1
ATOM 1496 C C . ILE A 1 193 ? 32.120 37.361 -0.188 1.00 93.69 193 ILE A C 1
ATOM 1498 O O . ILE A 1 193 ? 32.272 38.543 0.112 1.00 93.69 193 ILE A O 1
ATOM 1502 N N . ASP A 1 194 ? 33.083 36.607 -0.704 1.00 90.69 194 ASP A N 1
ATOM 1503 C CA . ASP A 1 194 ? 34.492 36.973 -0.878 1.00 90.69 194 ASP A CA 1
ATOM 1504 C C . ASP A 1 194 ? 34.987 36.831 -2.328 1.00 90.69 194 ASP A C 1
ATOM 1506 O O . ASP A 1 194 ? 36.021 37.387 -2.691 1.00 90.69 194 ASP A O 1
ATOM 1510 N N . ALA A 1 195 ? 34.236 36.120 -3.168 1.00 89.94 195 ALA A N 1
ATOM 1511 C CA . ALA A 1 195 ? 34.497 35.946 -4.591 1.00 89.94 195 ALA A CA 1
ATOM 1512 C C . ALA A 1 195 ? 33.175 35.793 -5.356 1.00 89.94 195 ALA A C 1
ATOM 1514 O O . ALA A 1 195 ? 32.174 35.367 -4.779 1.00 89.94 195 ALA A O 1
ATOM 1515 N N . MET A 1 196 ? 33.171 36.123 -6.652 1.00 92.56 196 MET A N 1
ATOM 1516 C CA . MET A 1 196 ? 31.978 36.064 -7.505 1.00 92.56 196 MET A CA 1
ATOM 1517 C C . MET A 1 196 ? 32.253 35.291 -8.812 1.00 92.56 196 MET A C 1
ATOM 1519 O O . MET A 1 196 ? 33.358 35.394 -9.355 1.00 92.56 196 MET A O 1
ATOM 1523 N N . PRO A 1 197 ? 31.261 34.555 -9.354 1.00 94.38 197 PRO A N 1
ATOM 1524 C CA . PRO A 1 197 ? 29.948 34.317 -8.754 1.00 94.38 197 PRO A CA 1
ATOM 1525 C C . PRO A 1 197 ? 30.056 33.364 -7.557 1.00 94.38 197 PRO A C 1
ATOM 1527 O O . PRO A 1 197 ? 30.861 32.430 -7.571 1.00 94.38 197 PRO A O 1
ATOM 1530 N N . LYS A 1 198 ? 29.249 33.597 -6.523 1.00 96.56 198 LYS A N 1
ATOM 1531 C CA . LYS A 1 198 ? 29.089 32.667 -5.398 1.00 96.56 198 LYS A CA 1
ATOM 1532 C C . LYS A 1 198 ? 27.627 32.294 -5.289 1.00 96.56 198 LYS A C 1
ATOM 1534 O O . LYS A 1 198 ? 26.762 33.159 -5.300 1.00 96.56 198 LYS A O 1
ATOM 1539 N N . PHE A 1 199 ? 27.353 31.007 -5.187 1.00 96.75 199 PHE A N 1
ATOM 1540 C CA . PHE A 1 199 ? 26.014 30.459 -5.101 1.00 96.75 199 PHE A CA 1
ATOM 1541 C C . PHE A 1 199 ? 25.796 29.902 -3.707 1.00 96.75 199 PHE A C 1
ATOM 1543 O O . PHE A 1 199 ? 26.548 29.037 -3.259 1.00 96.75 199 PHE A O 1
ATOM 1550 N N . LEU A 1 200 ? 24.762 30.384 -3.027 1.00 95.81 200 LEU A N 1
ATOM 1551 C CA . LEU A 1 200 ? 24.348 29.846 -1.735 1.00 95.81 200 LEU A CA 1
ATOM 1552 C C . LEU A 1 200 ? 23.021 29.109 -1.877 1.00 95.81 200 LEU A C 1
ATOM 1554 O O . LEU A 1 200 ? 22.098 29.596 -2.533 1.00 95.81 200 LEU A O 1
ATOM 1558 N N . PHE A 1 201 ? 22.927 27.952 -1.228 1.00 95.19 201 PHE A N 1
ATOM 1559 C CA . PHE A 1 201 ? 21.764 27.077 -1.287 1.00 95.19 201 PHE A CA 1
ATOM 1560 C C . PHE A 1 201 ? 21.096 27.033 0.083 1.00 95.19 201 PHE A C 1
ATOM 1562 O O . PHE A 1 201 ? 21.740 26.701 1.079 1.00 95.19 201 PHE A O 1
ATOM 1569 N N . PHE A 1 202 ? 19.802 27.335 0.138 1.00 89.88 202 PHE A N 1
ATOM 1570 C CA . PHE A 1 202 ? 19.018 27.354 1.370 1.00 89.88 202 PHE A CA 1
ATOM 1571 C C . PHE A 1 202 ? 17.786 26.467 1.281 1.00 89.88 202 PHE A C 1
ATOM 1573 O O . PHE A 1 202 ? 17.170 26.330 0.225 1.00 89.88 202 PHE A O 1
ATOM 1580 N N . LYS A 1 203 ? 17.395 25.895 2.418 1.00 84.69 203 LYS A N 1
ATOM 1581 C CA . LYS A 1 203 ? 16.207 25.054 2.540 1.00 84.69 203 LYS A CA 1
ATOM 1582 C C . LYS A 1 203 ? 15.657 25.084 3.957 1.00 84.69 203 LYS A C 1
ATOM 1584 O O . LYS A 1 203 ? 16.425 24.953 4.909 1.00 84.69 203 LYS A O 1
ATOM 1589 N N . GLY A 1 204 ? 14.345 25.280 4.105 1.00 78.62 204 GLY A N 1
ATOM 1590 C CA . GLY A 1 204 ? 13.724 25.443 5.425 1.00 78.62 204 GLY A CA 1
ATOM 1591 C C . GLY A 1 204 ? 14.403 26.528 6.274 1.00 78.62 204 GLY A C 1
ATOM 1592 O O . GLY A 1 204 ? 14.572 26.348 7.476 1.00 78.62 204 GLY A O 1
ATOM 1593 N N . GLY A 1 205 ? 14.886 27.600 5.634 1.00 81.69 205 GLY A N 1
ATOM 1594 C CA . GLY A 1 205 ? 15.630 28.690 6.273 1.00 81.69 205 GLY A CA 1
ATOM 1595 C C . GLY A 1 205 ? 17.113 28.423 6.575 1.00 81.69 205 GLY A C 1
ATOM 1596 O O . GLY A 1 205 ? 17.815 29.356 6.953 1.00 81.69 205 GLY A O 1
ATOM 1597 N N . ASN A 1 206 ? 17.623 27.205 6.371 1.00 84.56 206 ASN A N 1
ATOM 1598 C CA . ASN A 1 206 ? 19.007 26.834 6.688 1.00 84.56 206 ASN A CA 1
ATOM 1599 C C . ASN A 1 206 ? 19.881 26.752 5.431 1.00 84.56 206 ASN A C 1
ATOM 1601 O O . ASN A 1 206 ? 19.415 26.287 4.391 1.00 84.56 206 ASN A O 1
ATOM 1605 N N . LYS A 1 207 ? 21.157 27.155 5.524 1.00 91.25 207 LYS A N 1
ATOM 1606 C CA . LYS A 1 207 ? 22.141 26.961 4.443 1.00 91.25 207 LYS A CA 1
ATOM 1607 C C . LYS A 1 207 ? 22.490 25.473 4.334 1.00 91.25 207 LYS A C 1
ATOM 1609 O O . LYS A 1 207 ? 22.917 24.881 5.322 1.00 91.25 207 LYS A O 1
ATOM 1614 N N . VAL A 1 208 ? 22.309 24.884 3.154 1.00 92.31 208 VAL A N 1
ATOM 1615 C CA . VAL A 1 208 ? 22.515 23.443 2.900 1.00 92.31 208 VAL A CA 1
ATOM 1616 C C . VAL A 1 208 ? 23.719 23.135 2.012 1.00 92.31 208 VAL A C 1
ATOM 1618 O O . VAL A 1 208 ? 24.225 22.016 2.059 1.00 92.31 208 VAL A O 1
ATOM 1621 N N . ASP A 1 209 ? 24.177 24.096 1.208 1.00 94.94 209 ASP A N 1
ATOM 1622 C CA . ASP A 1 209 ? 25.383 23.974 0.379 1.00 94.94 209 ASP A CA 1
ATOM 1623 C C . ASP A 1 209 ? 25.864 25.357 -0.091 1.00 94.94 209 ASP A C 1
ATOM 1625 O O . ASP A 1 209 ? 25.152 26.360 0.058 1.00 94.94 209 ASP A O 1
ATOM 1629 N N . GLU A 1 210 ? 27.054 25.404 -0.687 1.00 95.50 210 GLU A N 1
ATOM 1630 C CA . GLU A 1 210 ? 27.600 26.590 -1.354 1.00 95.50 210 GLU A CA 1
ATOM 1631 C C . GLU A 1 210 ? 28.559 26.230 -2.497 1.00 95.50 210 GLU A C 1
ATOM 1633 O O . GLU A 1 210 ? 29.147 25.152 -2.527 1.00 95.50 210 GLU A O 1
ATOM 1638 N N . MET A 1 211 ? 28.717 27.143 -3.455 1.00 93.69 211 MET A N 1
ATOM 1639 C CA . MET A 1 211 ? 29.632 26.994 -4.586 1.00 93.69 211 MET A CA 1
ATOM 1640 C C . MET A 1 211 ? 30.235 28.344 -4.961 1.00 93.69 211 MET A C 1
ATOM 1642 O O . MET A 1 211 ? 29.526 29.344 -4.975 1.00 93.69 211 MET A O 1
ATOM 1646 N N . THR A 1 212 ? 31.509 28.371 -5.336 1.00 94.69 212 THR A N 1
ATOM 1647 C CA . THR A 1 212 ? 32.177 29.572 -5.854 1.00 94.69 212 THR A CA 1
ATOM 1648 C C . THR A 1 212 ? 32.709 29.292 -7.256 1.00 94.69 212 THR A C 1
ATOM 1650 O O . THR A 1 212 ? 33.317 28.249 -7.485 1.00 94.69 212 THR A O 1
ATOM 1653 N N . GLY A 1 213 ? 32.517 30.232 -8.180 1.00 91.44 213 GLY A N 1
ATOM 1654 C CA . GLY A 1 213 ? 32.989 30.151 -9.562 1.00 91.44 213 GLY A CA 1
ATOM 1655 C C . GLY A 1 213 ? 31.907 29.766 -10.576 1.00 91.44 213 GLY A C 1
ATOM 1656 O O . GLY A 1 213 ? 30.807 29.336 -10.236 1.00 91.44 213 GLY A O 1
ATOM 1657 N N . ALA A 1 214 ? 32.230 29.951 -11.858 1.00 91.44 214 ALA A N 1
ATOM 1658 C CA . ALA A 1 214 ? 31.320 29.735 -12.982 1.00 91.44 214 ALA A CA 1
ATOM 1659 C C . ALA A 1 214 ? 31.382 28.289 -13.522 1.00 91.44 214 ALA A C 1
ATOM 1661 O O . ALA A 1 214 ? 31.707 28.068 -14.687 1.00 91.44 214 ALA A O 1
ATOM 1662 N N . ASP A 1 215 ? 31.085 27.296 -12.677 1.00 92.06 215 ASP A N 1
ATOM 1663 C CA . ASP A 1 215 ? 30.967 25.887 -13.088 1.00 92.06 215 ASP A CA 1
ATOM 1664 C C . ASP A 1 215 ? 29.493 25.470 -13.196 1.00 92.06 215 ASP A C 1
ATOM 1666 O O . ASP A 1 215 ? 28.824 25.151 -12.210 1.00 92.06 215 ASP A O 1
ATOM 1670 N N . VAL A 1 216 ? 28.991 25.435 -14.431 1.00 89.12 216 VAL A N 1
ATOM 1671 C CA . VAL A 1 216 ? 27.605 25.057 -14.746 1.00 89.12 216 VAL A CA 1
ATOM 1672 C C . VAL A 1 216 ? 27.289 23.623 -14.312 1.00 89.12 216 VAL A C 1
ATOM 1674 O O . VAL A 1 216 ? 26.206 23.361 -13.794 1.00 89.12 216 VAL A O 1
ATOM 1677 N N . ARG A 1 217 ? 28.226 22.681 -14.491 1.00 85.12 217 ARG A N 1
ATOM 1678 C CA . ARG A 1 217 ? 27.998 21.261 -14.176 1.00 85.12 217 ARG A CA 1
ATOM 1679 C C . ARG A 1 217 ? 27.985 21.026 -12.675 1.00 85.12 217 ARG A C 1
ATOM 1681 O O . ARG A 1 217 ? 27.291 20.134 -12.191 1.00 85.12 217 ARG A O 1
ATOM 1688 N N . GLN A 1 218 ? 28.800 21.759 -11.924 1.00 90.69 218 GLN A N 1
ATOM 1689 C CA . GLN A 1 218 ? 28.758 21.713 -10.467 1.00 90.69 218 GLN A CA 1
ATOM 1690 C C . GLN A 1 218 ? 27.478 22.362 -9.934 1.00 90.69 218 GLN A C 1
ATOM 1692 O O . GLN A 1 218 ? 26.823 21.759 -9.085 1.00 90.69 218 GLN A O 1
ATOM 1697 N N . LEU A 1 219 ? 27.078 23.511 -10.486 1.00 92.00 219 LEU A N 1
ATOM 1698 C CA . LEU A 1 219 ? 25.835 24.191 -10.129 1.00 92.00 219 LEU A CA 1
ATOM 1699 C C . LEU A 1 219 ? 24.616 23.283 -10.336 1.00 92.00 219 LEU A C 1
ATOM 1701 O O . LEU A 1 219 ? 23.835 23.089 -9.410 1.00 92.00 219 LEU A O 1
ATOM 1705 N N . GLU A 1 220 ? 24.486 22.679 -11.518 1.00 89.69 220 GLU A N 1
ATOM 1706 C CA . GLU A 1 220 ? 23.391 21.761 -11.853 1.00 89.69 220 GLU A CA 1
ATOM 1707 C C . GLU A 1 220 ? 23.365 20.545 -10.915 1.00 89.69 220 GLU A C 1
ATOM 1709 O O . GLU A 1 220 ? 22.326 20.243 -10.333 1.00 89.69 220 GLU A O 1
ATOM 1714 N N . ARG A 1 221 ? 24.521 19.921 -10.643 1.00 89.81 221 ARG A N 1
ATOM 1715 C CA . ARG A 1 221 ? 24.616 18.799 -9.690 1.00 89.81 221 ARG A CA 1
ATOM 1716 C C . ARG A 1 221 ? 24.183 19.175 -8.273 1.00 89.81 221 ARG A C 1
ATOM 1718 O O . ARG A 1 221 ? 23.543 18.364 -7.606 1.00 89.81 221 ARG A O 1
ATOM 1725 N N . LEU A 1 222 ? 24.549 20.362 -7.788 1.00 89.88 222 LEU A N 1
ATOM 1726 C CA . LEU A 1 222 ? 24.168 20.830 -6.451 1.00 89.88 222 LEU A CA 1
ATOM 1727 C C . LEU A 1 222 ? 22.676 21.164 -6.374 1.00 89.88 222 LEU A C 1
ATOM 1729 O O . LEU A 1 222 ? 22.022 20.806 -5.391 1.00 89.88 222 LEU A O 1
ATOM 1733 N N . ILE A 1 223 ? 22.122 21.774 -7.425 1.00 91.12 223 ILE A N 1
ATOM 1734 C CA . ILE A 1 223 ? 20.678 21.994 -7.549 1.00 91.12 223 ILE A CA 1
ATOM 1735 C C . ILE A 1 223 ? 19.959 20.647 -7.532 1.00 91.12 223 ILE A C 1
ATOM 1737 O O . ILE A 1 223 ? 19.085 20.447 -6.694 1.00 91.12 223 ILE A O 1
ATOM 1741 N N . ASP A 1 224 ? 20.359 19.693 -8.370 1.00 86.19 224 ASP A N 1
ATOM 1742 C CA . ASP A 1 224 ? 19.738 18.370 -8.432 1.00 86.19 224 ASP A CA 1
ATOM 1743 C C . ASP A 1 224 ? 19.833 17.628 -7.100 1.00 86.19 224 ASP A C 1
ATOM 1745 O O . ASP A 1 224 ? 18.825 17.115 -6.610 1.00 86.19 224 ASP A O 1
ATOM 1749 N N . LYS A 1 225 ? 21.002 17.628 -6.452 1.00 88.00 225 LYS A N 1
ATOM 1750 C CA . LYS A 1 225 ? 21.210 17.038 -5.121 1.00 88.00 225 LYS A CA 1
ATOM 1751 C C . LYS A 1 225 ? 20.190 17.571 -4.113 1.00 88.00 225 LYS A C 1
ATOM 1753 O O . LYS A 1 225 ? 19.528 16.788 -3.432 1.00 88.00 225 LYS A O 1
ATOM 1758 N N . HIS A 1 226 ? 20.009 18.889 -4.039 1.00 83.88 226 HIS A N 1
ATOM 1759 C CA . HIS A 1 226 ? 19.185 19.514 -2.997 1.00 83.88 226 HIS A CA 1
ATOM 1760 C C . HIS A 1 226 ? 17.715 19.709 -3.365 1.00 83.88 226 HIS A C 1
ATOM 1762 O O . HIS A 1 226 ? 16.879 19.803 -2.463 1.00 83.88 226 HIS A O 1
ATOM 1768 N N . VAL A 1 227 ? 17.380 19.670 -4.655 1.00 77.50 227 VAL A N 1
ATOM 1769 C CA . VAL A 1 227 ? 16.011 19.495 -5.161 1.00 77.50 227 VAL A CA 1
ATOM 1770 C C . VAL A 1 227 ? 15.529 18.057 -4.923 1.00 77.50 227 VAL A C 1
ATOM 1772 O O . VAL A 1 227 ? 14.340 17.840 -4.704 1.00 77.50 227 VAL A O 1
ATOM 1775 N N . THR A 1 228 ? 16.433 17.071 -4.919 1.00 54.53 228 THR A N 1
ATOM 1776 C CA . THR A 1 228 ? 16.107 15.654 -4.658 1.00 54.53 228 THR A CA 1
ATOM 1777 C C . THR A 1 228 ? 16.000 15.345 -3.161 1.00 54.53 228 THR A C 1
ATOM 1779 O O . THR A 1 228 ? 15.229 14.475 -2.766 1.00 54.53 228 THR A O 1
ATOM 1782 N N . LEU A 1 229 ? 16.695 16.106 -2.308 1.00 47.03 229 LEU A N 1
ATOM 1783 C CA . LEU A 1 229 ? 16.614 15.992 -0.845 1.00 47.03 229 LEU A CA 1
ATOM 1784 C C . LEU A 1 229 ? 15.409 16.740 -0.235 1.00 47.03 229 LEU A C 1
ATOM 1786 O O . LEU A 1 229 ? 15.386 16.995 0.967 1.00 47.03 229 LEU A O 1
ATOM 1790 N N . SER A 1 230 ? 14.424 17.181 -1.034 1.00 35.66 230 SER A N 1
ATOM 1791 C CA . SER A 1 230 ? 13.081 17.547 -0.542 1.00 35.66 230 SER A CA 1
ATOM 1792 C C . SER A 1 230 ? 12.109 16.545 -1.119 1.00 35.66 230 SER A C 1
ATOM 1794 O O . SER A 1 230 ? 11.732 16.616 -2.285 1.00 35.66 230 SER A O 1
ATOM 1796 N N . GLU A 1 231 ? 11.616 15.659 -0.270 1.00 32.69 231 GLU A N 1
ATOM 1797 C CA . GLU A 1 231 ? 10.184 15.426 -0.344 1.00 32.69 231 GLU A CA 1
ATOM 1798 C C . GLU A 1 231 ? 9.540 16.639 0.334 1.00 32.69 231 GLU A C 1
ATOM 1800 O O . GLU A 1 231 ? 9.827 16.904 1.499 1.00 32.69 231 GLU A O 1
ATOM 1805 N N . PRO A 1 232 ? 8.790 17.432 -0.443 1.00 31.48 232 PRO A N 1
ATOM 1806 C CA . PRO A 1 232 ? 7.478 16.968 -0.850 1.00 31.48 232 PRO A CA 1
ATOM 1807 C C . PRO A 1 232 ? 7.250 16.997 -2.366 1.00 31.48 232 PRO A C 1
ATOM 1809 O O . PRO A 1 232 ? 7.236 18.025 -3.031 1.00 31.48 232 PRO A O 1
ATOM 1812 N N . ASN A 1 233 ? 6.966 15.802 -2.881 1.00 37.62 233 ASN A N 1
ATOM 1813 C CA . ASN A 1 233 ? 5.716 15.500 -3.573 1.00 37.62 233 ASN A CA 1
ATOM 1814 C C . ASN A 1 233 ? 5.289 16.457 -4.709 1.00 37.62 233 ASN A C 1
ATOM 1816 O O . ASN A 1 233 ? 4.379 17.262 -4.551 1.00 37.62 233 ASN A O 1
ATOM 1820 N N . THR A 1 234 ? 5.886 16.304 -5.896 1.00 33.69 234 THR A N 1
ATOM 1821 C CA . THR A 1 234 ? 5.151 16.249 -7.184 1.00 33.69 234 THR A CA 1
ATOM 1822 C C . THR A 1 234 ? 6.112 15.880 -8.322 1.00 33.69 234 THR A C 1
ATOM 1824 O O . THR A 1 234 ? 6.527 16.690 -9.148 1.00 33.69 234 THR A O 1
ATOM 1827 N N . LYS A 1 235 ? 6.452 14.591 -8.425 1.00 34.50 235 LYS A N 1
ATOM 1828 C CA . LYS A 1 235 ? 6.415 13.992 -9.766 1.00 34.50 235 LYS A CA 1
ATOM 1829 C C . LYS A 1 235 ? 4.930 13.936 -10.128 1.00 34.50 235 LYS A C 1
ATOM 1831 O O . LYS A 1 235 ? 4.105 13.775 -9.231 1.00 34.50 235 LYS A O 1
ATOM 1836 N N . GLN A 1 236 ? 4.567 14.092 -11.400 1.00 36.91 236 GLN A N 1
ATOM 1837 C CA . GLN A 1 236 ? 3.263 13.605 -11.841 1.00 36.91 236 GLN A CA 1
ATOM 1838 C C . GLN A 1 236 ? 3.229 12.123 -11.472 1.00 36.91 236 GLN A C 1
ATOM 1840 O O . GLN A 1 236 ? 3.809 11.288 -12.167 1.00 36.91 236 GLN A O 1
ATOM 1845 N N . ASN A 1 237 ? 2.629 11.812 -10.323 1.00 33.78 237 ASN A N 1
ATOM 1846 C CA . ASN A 1 237 ? 2.276 10.458 -9.986 1.00 33.78 237 ASN A CA 1
ATOM 1847 C C . ASN A 1 237 ? 1.379 10.051 -11.149 1.00 33.78 237 ASN A C 1
ATOM 1849 O O . ASN A 1 237 ? 0.328 10.656 -11.375 1.00 33.78 237 ASN A O 1
ATOM 1853 N N . LYS A 1 238 ? 1.776 9.022 -11.906 1.00 30.34 238 LYS A N 1
ATOM 1854 C CA . LYS A 1 238 ? 0.726 8.123 -12.381 1.00 30.34 238 LYS A CA 1
ATOM 1855 C C . LYS A 1 238 ? -0.092 7.853 -11.123 1.00 30.34 238 LYS A C 1
ATOM 1857 O O . LYS A 1 238 ? 0.542 7.406 -10.161 1.00 30.34 238 LYS A O 1
ATOM 1862 N N . PRO A 1 239 ? -1.382 8.239 -11.085 1.00 30.70 239 PRO A N 1
ATOM 1863 C CA . PRO A 1 239 ? -2.159 8.116 -9.872 1.00 30.70 239 PRO A CA 1
ATOM 1864 C C . PRO A 1 239 ? -1.918 6.709 -9.367 1.00 30.70 239 PRO A C 1
ATOM 1866 O O . PRO A 1 239 ? -2.047 5.751 -10.142 1.00 30.70 239 PRO A O 1
ATOM 1869 N N . SER A 1 240 ? -1.456 6.590 -8.121 1.00 35.41 240 SER A N 1
ATOM 1870 C CA . SER A 1 240 ? -1.431 5.277 -7.501 1.00 35.41 240 SER A CA 1
ATOM 1871 C C . SER A 1 240 ? -2.830 4.698 -7.732 1.00 35.41 240 SER A C 1
ATOM 1873 O O . SER A 1 240 ? -3.814 5.425 -7.553 1.00 35.41 240 SER A O 1
ATOM 1875 N N . PRO A 1 241 ? -2.975 3.429 -8.141 1.00 35.00 241 PRO A N 1
ATOM 1876 C CA . PRO A 1 241 ? -4.300 2.820 -8.251 1.00 35.00 241 PRO A CA 1
ATOM 1877 C C . PRO A 1 241 ? -5.087 2.894 -6.923 1.00 35.00 241 PRO A C 1
ATOM 1879 O O . PRO A 1 241 ? -6.288 2.644 -6.905 1.00 35.00 241 PRO A O 1
ATOM 1882 N N . PHE A 1 242 ? -4.425 3.296 -5.829 1.00 35.31 242 PHE A N 1
ATOM 1883 C CA . PHE A 1 242 ? -4.974 3.532 -4.499 1.00 35.31 242 PHE A CA 1
ATOM 1884 C C . PHE A 1 242 ? -5.075 5.023 -4.091 1.00 35.31 242 PHE A C 1
ATOM 1886 O O . PHE A 1 242 ? -5.639 5.312 -3.040 1.00 35.31 242 PHE A O 1
ATOM 1893 N N . GLU A 1 243 ? -4.565 5.982 -4.883 1.00 32.81 243 GLU A N 1
ATOM 1894 C CA . GLU A 1 243 ? -4.539 7.432 -4.554 1.00 32.81 243 GLU A CA 1
ATOM 1895 C C . GLU A 1 243 ? -5.941 8.049 -4.475 1.00 32.81 243 GLU A C 1
ATOM 1897 O O . GLU A 1 243 ? -6.145 9.085 -3.850 1.00 32.81 243 GLU A O 1
ATOM 1902 N N . SER A 1 244 ? -6.919 7.379 -5.082 1.00 35.69 244 SER A N 1
ATOM 1903 C CA . SER A 1 244 ? -8.316 7.782 -5.109 1.00 35.69 244 SER A CA 1
ATOM 1904 C C . SER A 1 244 ? -9.230 6.597 -4.818 1.00 35.69 244 SER A C 1
ATOM 1906 O O . SER A 1 244 ? -10.139 6.315 -5.598 1.00 35.69 244 SER A O 1
ATOM 1908 N N . ILE A 1 245 ? -9.018 5.878 -3.716 1.00 34.81 245 ILE A N 1
ATOM 1909 C CA . ILE A 1 245 ? -10.160 5.191 -3.110 1.00 34.81 245 ILE A CA 1
ATOM 1910 C C . ILE A 1 245 ? -10.898 6.280 -2.324 1.00 34.81 245 ILE A C 1
ATOM 1912 O O . ILE A 1 245 ? -10.500 6.552 -1.188 1.00 34.81 245 ILE A O 1
ATOM 1916 N N . PRO A 1 246 ? -11.930 6.958 -2.882 1.00 38.62 246 PRO A N 1
ATOM 1917 C CA . PRO A 1 246 ? -12.802 7.755 -2.039 1.00 38.62 246 PRO A CA 1
ATOM 1918 C C . PRO A 1 246 ? -13.282 6.820 -0.941 1.00 38.62 246 PRO A C 1
ATOM 1920 O O . PRO A 1 246 ? -13.665 5.681 -1.228 1.00 38.62 246 PRO A O 1
ATOM 1923 N N . ILE A 1 247 ? -13.236 7.270 0.312 1.00 41.59 247 ILE A N 1
ATOM 1924 C CA . ILE A 1 247 ? -13.814 6.499 1.404 1.00 41.59 247 ILE A CA 1
ATOM 1925 C C . ILE A 1 247 ? -15.265 6.231 0.985 1.00 41.59 247 ILE A C 1
ATOM 1927 O O . ILE A 1 247 ? -16.074 7.159 0.870 1.00 41.59 247 ILE A O 1
ATOM 1931 N N . ASN A 1 248 ? -15.584 4.990 0.606 1.00 40.72 248 ASN A N 1
ATOM 1932 C CA . ASN A 1 248 ? -16.940 4.650 0.193 1.00 40.72 248 ASN A CA 1
ATOM 1933 C C . ASN A 1 248 ? -17.843 5.013 1.379 1.00 40.72 248 ASN A C 1
ATOM 1935 O O . ASN A 1 248 ? -17.482 4.740 2.518 1.00 40.72 248 ASN A O 1
ATOM 1939 N N . ALA A 1 249 ? -18.975 5.682 1.143 1.00 42.41 249 ALA A N 1
ATOM 1940 C CA . ALA A 1 249 ? -19.862 6.100 2.240 1.00 42.41 249 ALA A CA 1
ATOM 1941 C C . ALA A 1 249 ? -20.345 4.880 3.025 1.00 42.41 249 ALA A C 1
ATOM 1943 O O . ALA A 1 249 ? -20.502 4.953 4.233 1.00 42.41 249 ALA A O 1
ATOM 1944 N N . ASN A 1 250 ? -20.451 3.750 2.328 1.00 39.75 250 ASN A N 1
ATOM 1945 C CA . ASN A 1 250 ? -20.807 2.457 2.888 1.00 39.75 250 ASN A CA 1
ATOM 1946 C C . ASN A 1 250 ? -19.655 1.808 3.687 1.00 39.75 250 ASN A C 1
ATOM 1948 O O . ASN A 1 250 ? -19.894 0.843 4.401 1.00 39.75 250 ASN A O 1
ATOM 1952 N N . ASN A 1 251 ? -18.421 2.321 3.566 1.00 40.62 251 ASN A N 1
ATOM 1953 C CA . ASN A 1 251 ? -17.207 1.841 4.244 1.00 40.62 251 ASN A CA 1
ATOM 1954 C C . ASN A 1 251 ? -16.687 2.821 5.312 1.00 40.62 251 ASN A C 1
ATOM 1956 O O . ASN A 1 251 ? -15.594 2.599 5.833 1.00 40.62 251 ASN A O 1
ATOM 1960 N N . VAL A 1 252 ? -17.403 3.918 5.587 1.00 46.66 252 VAL A N 1
ATOM 1961 C CA . VAL A 1 252 ? -17.241 4.671 6.837 1.00 46.66 252 VAL A CA 1
ATOM 1962 C C . VAL A 1 252 ? -18.169 3.974 7.822 1.00 46.66 252 VAL A C 1
ATOM 1964 O O . VAL A 1 252 ? -19.385 4.051 7.624 1.00 46.66 252 VAL A O 1
ATOM 1967 N N . PRO A 1 253 ? -17.672 3.266 8.848 1.00 49.00 253 PRO A N 1
ATOM 1968 C CA . PRO A 1 253 ? -18.561 2.777 9.887 1.00 49.00 253 PRO A CA 1
ATOM 1969 C C . PRO A 1 253 ? -19.406 3.932 10.412 1.00 49.00 253 PRO A C 1
ATOM 1971 O O . PRO A 1 253 ? -18.928 5.056 10.571 1.00 49.00 253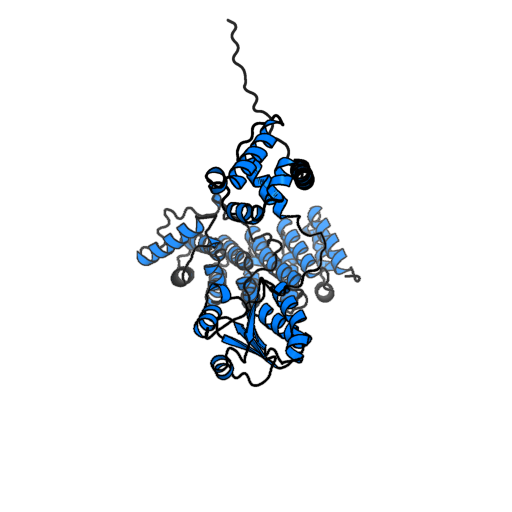 PRO A O 1
ATOM 1974 N N . VAL A 1 254 ? -20.688 3.680 10.657 1.00 49.50 254 VAL A N 1
ATOM 1975 C CA . VAL A 1 254 ? -21.557 4.669 11.293 1.00 49.50 254 VAL A CA 1
ATOM 1976 C C . VAL A 1 254 ? -21.127 4.764 12.758 1.00 49.50 254 VAL A C 1
ATOM 1978 O O . VAL A 1 254 ? -21.710 4.147 13.641 1.00 49.50 254 VAL A O 1
ATOM 1981 N N . TYR A 1 255 ? -20.070 5.531 13.023 1.00 52.34 255 TYR A N 1
ATOM 1982 C CA . TYR A 1 255 ? -19.550 5.782 14.368 1.00 52.34 255 TYR A CA 1
ATOM 1983 C C . TYR A 1 255 ? -20.458 6.714 15.185 1.00 52.34 255 TYR A C 1
ATOM 1985 O O . TYR A 1 255 ? -20.166 6.978 16.346 1.00 52.34 255 TYR A O 1
ATOM 1993 N N . ALA A 1 256 ? -21.587 7.160 14.617 1.00 44.22 256 ALA A N 1
ATOM 1994 C CA . ALA A 1 256 ? -22.543 8.112 15.193 1.00 44.22 256 ALA A CA 1
ATOM 1995 C C . ALA A 1 256 ? -23.134 7.704 16.562 1.00 44.22 256 ALA A C 1
ATOM 1997 O O . ALA A 1 256 ? -23.860 8.482 17.171 1.00 44.22 256 ALA A O 1
ATOM 1998 N N . LYS A 1 257 ? -22.854 6.486 17.045 1.00 41.53 257 LYS A N 1
ATOM 1999 C CA . LYS A 1 257 ? -23.274 5.979 18.361 1.00 41.53 257 LYS A CA 1
ATOM 2000 C C . LYS A 1 257 ? -22.152 5.319 19.166 1.00 41.53 257 LYS A C 1
ATOM 2002 O O . LYS A 1 257 ? -22.440 4.696 20.181 1.00 41.53 257 LYS A O 1
ATOM 2007 N N . ALA A 1 258 ? -20.899 5.382 18.719 1.00 45.56 258 ALA A N 1
ATOM 2008 C CA . ALA A 1 258 ? -19.894 4.445 19.207 1.00 45.56 258 ALA A CA 1
ATOM 2009 C C . ALA A 1 258 ? -19.447 4.683 20.660 1.00 45.56 258 ALA A C 1
ATOM 2011 O O . ALA A 1 258 ? -18.878 3.748 21.212 1.00 45.56 258 ALA A O 1
ATOM 2012 N N . GLN A 1 259 ? -19.707 5.863 21.263 1.00 54.38 259 GLN A N 1
ATOM 2013 C CA . GLN A 1 259 ? -19.244 6.256 22.614 1.00 54.38 259 GLN A CA 1
ATOM 2014 C C . GLN A 1 259 ? -17.903 5.591 22.949 1.00 54.38 259 GLN A C 1
ATOM 2016 O O . GLN A 1 259 ? -17.793 4.851 23.927 1.00 54.38 259 GLN A O 1
ATOM 2021 N N . LEU A 1 260 ? -16.930 5.752 22.038 1.00 59.72 260 LEU A N 1
ATOM 2022 C CA . LEU A 1 260 ? -15.702 4.963 22.082 1.00 59.72 260 LEU A CA 1
ATOM 2023 C C . LEU A 1 260 ? -15.007 5.199 23.420 1.00 59.72 260 LEU A C 1
ATOM 2025 O O . LEU A 1 260 ? -14.553 4.249 24.041 1.00 59.72 260 LEU A O 1
ATOM 2029 N N . ASP A 1 261 ? -15.050 6.431 23.918 1.00 65.31 261 ASP A N 1
ATOM 2030 C CA . ASP A 1 261 ? -14.546 6.787 25.233 1.00 65.31 261 ASP A CA 1
ATOM 2031 C C . ASP A 1 261 ? -15.589 7.572 26.030 1.00 65.31 261 ASP A C 1
ATOM 2033 O O . ASP A 1 261 ? -16.388 8.326 25.472 1.00 65.31 261 ASP A O 1
ATOM 2037 N N . LYS A 1 262 ? -15.582 7.367 27.348 1.00 68.38 262 LYS A N 1
ATOM 2038 C CA . LYS A 1 262 ? -16.422 8.093 28.306 1.00 68.38 262 LYS A CA 1
ATOM 2039 C C . LYS A 1 262 ? -15.751 9.377 28.793 1.00 68.38 262 LYS A C 1
ATOM 2041 O O . LYS A 1 262 ? -16.429 10.236 29.348 1.00 68.38 262 LYS A O 1
ATOM 2046 N N . ASN A 1 263 ? -14.434 9.502 28.623 1.00 81.69 263 ASN A N 1
ATOM 2047 C CA . ASN A 1 263 ? -13.712 10.736 28.885 1.00 81.69 263 ASN A CA 1
ATOM 2048 C C . ASN A 1 263 ? -14.073 11.780 27.813 1.00 81.69 263 ASN A C 1
ATOM 2050 O O . ASN A 1 263 ? -13.951 11.516 26.616 1.00 81.69 263 ASN A O 1
ATOM 2054 N N . ALA A 1 264 ? -14.521 12.957 28.253 1.00 77.12 264 ALA A N 1
ATOM 2055 C CA . ALA A 1 264 ? -15.036 14.003 27.373 1.00 77.12 264 ALA A CA 1
ATOM 2056 C C . ALA A 1 264 ? -13.981 14.546 26.393 1.00 77.12 264 ALA A C 1
ATOM 2058 O O . ALA A 1 264 ? -14.293 14.742 25.219 1.00 77.12 264 ALA A O 1
ATOM 2059 N N . ASP A 1 265 ? -12.735 14.722 26.840 1.00 82.44 265 ASP A N 1
ATOM 2060 C CA . ASP A 1 265 ? -11.647 15.244 26.003 1.00 82.44 265 ASP A CA 1
ATOM 2061 C C . ASP A 1 265 ? -11.282 14.243 24.901 1.00 82.44 265 ASP A C 1
ATOM 2063 O O . ASP A 1 265 ? -11.129 14.589 23.727 1.00 82.44 265 ASP A O 1
ATOM 2067 N N . ASN A 1 266 ? -11.204 12.966 25.270 1.00 83.50 266 ASN A N 1
ATOM 2068 C CA . ASN A 1 266 ? -10.943 11.885 24.332 1.00 83.50 266 ASN A CA 1
ATOM 2069 C C . ASN A 1 266 ? -12.080 11.726 23.313 1.00 83.50 266 ASN A C 1
ATOM 2071 O O . ASN A 1 266 ? -11.825 11.580 22.116 1.00 83.50 266 ASN A O 1
ATOM 2075 N N . ALA A 1 267 ? -13.333 11.798 23.769 1.00 77.88 267 ALA A N 1
ATOM 2076 C CA . ALA A 1 267 ? -14.501 11.762 22.895 1.00 77.88 267 ALA A CA 1
ATOM 2077 C C . ALA A 1 267 ? -14.474 12.915 21.878 1.00 77.88 267 ALA A C 1
ATOM 2079 O O . ALA A 1 267 ? -14.701 12.689 20.691 1.00 77.88 267 ALA A O 1
ATOM 2080 N N . GLN A 1 268 ? -14.091 14.122 22.308 1.00 83.75 268 GLN A N 1
ATOM 2081 C CA . GLN A 1 268 ? -13.972 15.278 21.422 1.00 83.75 268 GLN A CA 1
ATOM 2082 C C . GLN A 1 268 ? -12.912 15.073 20.327 1.00 83.75 268 GLN A C 1
ATOM 2084 O O . GLN A 1 268 ? -13.153 15.409 19.166 1.00 83.75 268 GLN A O 1
ATOM 2089 N N . LEU A 1 269 ? -11.750 14.504 20.663 1.00 87.12 269 LEU A N 1
ATOM 2090 C CA . LEU A 1 269 ? -10.702 14.194 19.681 1.00 87.12 269 LEU A CA 1
ATOM 2091 C 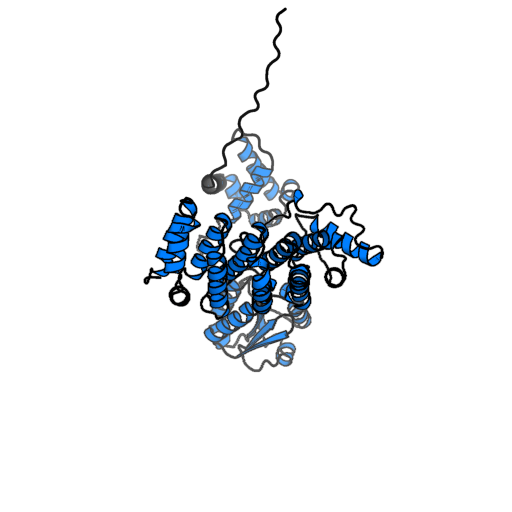C . LEU A 1 269 ? -11.168 13.144 18.661 1.00 87.12 269 LEU A C 1
ATOM 2093 O O . LEU A 1 269 ? -10.888 13.265 17.467 1.00 87.12 269 LEU A O 1
ATOM 2097 N N . ILE A 1 270 ? -11.905 12.126 19.106 1.00 81.38 270 ILE A N 1
ATOM 2098 C CA . ILE A 1 270 ? -12.500 11.124 18.212 1.00 81.38 270 ILE A CA 1
ATOM 2099 C C . ILE A 1 270 ? -13.511 11.781 17.274 1.00 81.38 270 ILE A C 1
ATOM 2101 O O . ILE A 1 270 ? -13.455 11.550 16.068 1.00 81.38 270 ILE A O 1
ATOM 2105 N N . ASP A 1 271 ? -14.400 12.626 17.792 1.00 81.06 271 ASP A N 1
ATOM 2106 C CA . ASP A 1 271 ? -15.406 13.308 16.978 1.00 81.06 271 ASP A CA 1
ATOM 2107 C C . ASP A 1 271 ? -14.760 14.197 15.909 1.00 81.06 271 ASP A C 1
ATOM 2109 O O . ASP A 1 271 ? -15.208 14.198 14.761 1.00 81.06 271 ASP A O 1
ATOM 2113 N N . GLN A 1 272 ? -13.654 14.875 16.232 1.00 86.31 272 GLN A N 1
ATOM 2114 C CA . GLN A 1 272 ? -12.870 15.642 15.257 1.00 86.31 272 GLN A CA 1
ATOM 2115 C C . GLN A 1 272 ? -12.286 14.754 14.149 1.00 86.31 272 GLN A C 1
ATOM 2117 O O . GLN A 1 272 ? -12.361 15.114 12.968 1.00 86.31 272 GLN A O 1
ATOM 2122 N N . ILE A 1 273 ? -11.754 13.573 14.493 1.00 86.56 273 ILE A N 1
ATOM 2123 C CA . ILE A 1 273 ? -11.301 12.585 13.499 1.00 86.56 273 ILE A CA 1
ATOM 2124 C C . ILE A 1 273 ? -12.472 12.172 12.603 1.00 86.56 273 ILE A C 1
ATOM 2126 O O . ILE A 1 273 ? -12.351 12.182 11.379 1.00 86.56 273 ILE A O 1
ATOM 2130 N N . LEU A 1 274 ? -13.612 11.819 13.195 1.00 82.00 274 LEU A N 1
ATOM 2131 C CA . LEU A 1 274 ? -14.775 11.326 12.461 1.00 82.00 274 LEU A CA 1
ATOM 2132 C C . LEU A 1 274 ? -15.342 12.380 11.508 1.00 82.00 274 LEU A C 1
ATOM 2134 O O . LEU A 1 274 ? -15.560 12.076 10.335 1.00 82.00 274 LEU A O 1
ATOM 2138 N N . GLN A 1 275 ? -15.519 13.616 11.974 1.00 81.56 275 GLN A N 1
ATOM 2139 C CA . GLN A 1 275 ? -15.974 14.739 11.149 1.00 81.56 275 GLN A CA 1
ATOM 2140 C C . GLN A 1 275 ? -15.016 14.997 9.982 1.00 81.56 275 GLN A C 1
ATOM 2142 O O . GLN A 1 275 ? -15.446 15.185 8.842 1.00 81.56 275 GLN A O 1
ATOM 2147 N N . THR A 1 276 ? -13.711 14.931 10.253 1.00 84.00 276 THR A N 1
ATOM 2148 C CA . THR A 1 276 ? -12.671 15.091 9.235 1.00 84.00 276 THR A CA 1
ATOM 2149 C C . THR A 1 276 ? -12.766 14.007 8.162 1.00 84.00 276 THR A C 1
ATOM 2151 O O . THR A 1 276 ? -12.833 14.311 6.972 1.00 84.00 276 THR A O 1
ATOM 2154 N N . LEU A 1 277 ? -12.822 12.735 8.566 1.00 78.75 277 LEU A N 1
ATOM 2155 C CA . LEU A 1 277 ? -12.862 11.599 7.639 1.00 78.75 277 LEU A CA 1
ATOM 2156 C C . LEU A 1 277 ? -14.191 11.492 6.873 1.00 78.75 277 LEU A C 1
ATOM 2158 O O . LEU A 1 277 ? -14.222 10.941 5.772 1.00 78.75 277 LEU A O 1
ATOM 2162 N N . GLN A 1 278 ? -15.286 12.030 7.415 1.00 76.75 278 GLN A N 1
ATOM 2163 C CA . GLN A 1 278 ? -16.575 12.105 6.720 1.00 76.75 278 GLN A CA 1
ATOM 2164 C C . GLN A 1 278 ? -16.568 13.121 5.564 1.00 76.75 278 GLN A C 1
ATOM 2166 O O . GLN A 1 278 ? -17.313 12.942 4.594 1.00 76.75 278 GLN A O 1
ATOM 2171 N N . ASN A 1 279 ? -15.710 14.148 5.604 1.00 74.56 279 ASN A N 1
ATOM 2172 C CA . ASN A 1 279 ? -15.609 15.159 4.550 1.00 74.56 279 ASN A CA 1
ATOM 2173 C C . ASN A 1 279 ? -14.747 14.689 3.361 1.00 74.56 279 ASN A C 1
ATOM 2175 O O . ASN A 1 279 ? -13.599 15.089 3.169 1.00 74.56 279 ASN A O 1
ATOM 2179 N N . LYS A 1 280 ? -15.328 13.850 2.504 1.00 67.69 280 LYS A N 1
ATOM 2180 C CA . LYS A 1 280 ? -14.615 13.168 1.408 1.00 67.69 280 LYS A CA 1
ATOM 2181 C C . LYS A 1 280 ? -13.961 14.074 0.367 1.00 67.69 280 LYS A C 1
ATOM 2183 O O . LYS A 1 280 ? -13.080 13.610 -0.349 1.00 67.69 280 LYS A O 1
ATOM 2188 N N . THR A 1 281 ? -14.407 15.319 0.229 1.00 66.12 281 THR A N 1
ATOM 2189 C CA . THR A 1 281 ? -13.910 16.238 -0.803 1.00 66.12 281 THR A CA 1
ATOM 2190 C C . THR A 1 281 ? -12.673 17.003 -0.363 1.00 66.12 281 THR A C 1
ATOM 2192 O O . THR A 1 281 ? -11.810 17.276 -1.193 1.00 66.12 281 THR A O 1
ATOM 2195 N N . THR A 1 282 ? -12.568 17.342 0.924 1.00 72.00 282 THR A N 1
ATOM 2196 C CA . THR A 1 282 ? -11.507 18.231 1.423 1.00 72.00 282 THR A CA 1
ATOM 2197 C C . THR A 1 282 ? -10.765 17.689 2.644 1.00 72.00 282 THR A C 1
ATOM 2199 O O . THR A 1 282 ? -9.908 18.392 3.169 1.00 72.00 282 THR A O 1
ATOM 2202 N N . TYR A 1 283 ? -10.987 16.437 3.069 1.00 73.94 283 TYR A N 1
ATOM 2203 C CA . TYR A 1 283 ? -10.234 15.840 4.190 1.00 73.94 283 TYR A CA 1
ATOM 2204 C C . TYR A 1 283 ? -8.712 15.787 3.969 1.00 73.94 283 TYR A C 1
ATOM 2206 O O . TYR A 1 283 ? -7.940 15.583 4.893 1.00 73.94 283 TYR A O 1
ATOM 2214 N N . HIS A 1 284 ? -8.233 15.928 2.735 1.00 72.38 284 HIS A N 1
ATOM 2215 C CA . HIS A 1 284 ? -6.797 16.028 2.471 1.00 72.38 284 HIS A CA 1
ATOM 2216 C C . HIS A 1 284 ? -6.201 17.390 2.850 1.00 72.38 284 HIS A C 1
ATOM 2218 O O . HIS A 1 284 ? -4.983 17.513 2.915 1.00 72.38 284 HIS A O 1
ATOM 2224 N N . GLN A 1 285 ? -7.043 18.405 3.042 1.00 74.75 285 GLN A N 1
ATOM 2225 C CA . GLN A 1 285 ? -6.658 19.780 3.367 1.00 74.75 285 GLN A CA 1
ATOM 2226 C C . GLN A 1 285 ? -6.905 20.114 4.845 1.00 74.75 285 GLN A C 1
ATOM 2228 O O . GLN A 1 285 ? -6.467 21.158 5.318 1.00 74.75 285 GLN A O 1
ATOM 2233 N N . SER A 1 286 ? -7.611 19.246 5.576 1.00 83.31 286 SER A N 1
ATOM 2234 C CA . SER A 1 286 ? -7.843 19.393 7.012 1.00 83.31 286 SER A CA 1
ATOM 2235 C C . SER A 1 286 ? -6.600 19.074 7.835 1.00 83.31 286 SER A C 1
ATOM 2237 O O . SER A 1 286 ? -5.686 18.371 7.400 1.00 83.31 286 SER A O 1
ATOM 2239 N N . THR A 1 287 ? -6.596 19.562 9.071 1.00 87.69 287 THR A N 1
ATOM 2240 C CA . THR A 1 287 ? -5.511 19.363 10.024 1.00 87.69 287 THR A CA 1
ATOM 2241 C C . THR A 1 287 ? -5.953 18.444 11.158 1.00 87.69 287 THR A C 1
ATOM 2243 O O . THR A 1 287 ? -6.958 18.671 11.822 1.00 87.69 287 THR A O 1
ATOM 2246 N N . LEU A 1 288 ? -5.156 17.404 11.404 1.00 90.62 288 LEU A N 1
ATOM 2247 C CA . LEU A 1 288 ? -5.224 16.577 12.608 1.00 90.62 288 LEU A CA 1
ATOM 2248 C C . LEU A 1 288 ? -3.856 16.651 13.297 1.00 90.62 288 LEU A C 1
ATOM 2250 O O . LEU A 1 288 ? -2.823 16.479 12.644 1.00 90.62 288 LEU A O 1
ATOM 2254 N N . GLY A 1 289 ? -3.847 16.968 14.591 1.00 90.62 289 GLY A N 1
ATOM 2255 C CA . GLY A 1 289 ? -2.626 17.107 15.401 1.00 90.62 289 GLY A CA 1
ATOM 2256 C C . GLY A 1 289 ? -2.184 15.809 16.088 1.00 90.62 289 GLY A C 1
ATOM 2257 O O . GLY A 1 289 ? -2.967 14.867 16.173 1.00 90.62 289 GLY A O 1
ATOM 2258 N N . GLU A 1 290 ? -0.967 15.791 16.643 1.00 91.69 290 GLU A N 1
ATOM 2259 C CA . GLU A 1 290 ? -0.352 14.612 17.289 1.00 91.69 290 GLU A CA 1
ATOM 2260 C C . GLU A 1 290 ? -1.222 13.960 18.367 1.00 91.69 290 GLU A C 1
ATOM 2262 O O . GLU A 1 290 ? -1.365 12.739 18.360 1.00 91.69 290 GLU A O 1
ATOM 2267 N N . LYS A 1 291 ? -1.901 14.758 19.202 1.00 93.06 291 LYS A N 1
ATOM 2268 C CA . LYS A 1 291 ? -2.807 14.257 20.253 1.00 93.06 291 LYS A CA 1
ATOM 2269 C C . LYS A 1 291 ? -3.864 13.276 19.731 1.00 93.06 291 LYS A C 1
ATOM 2271 O O . LYS A 1 291 ? -4.221 12.329 20.425 1.00 93.06 291 LYS A O 1
ATOM 2276 N N . HIS A 1 292 ? -4.343 13.464 18.498 1.00 93.88 292 HIS A N 1
ATOM 2277 C CA . HIS A 1 292 ? -5.299 12.547 17.870 1.00 93.88 292 HIS A CA 1
ATOM 2278 C C . HIS A 1 292 ? -4.676 11.170 17.630 1.00 93.88 292 HIS A C 1
ATOM 2280 O O . HIS A 1 292 ? -5.304 10.144 17.870 1.00 93.88 292 HIS A O 1
ATOM 2286 N N . PHE A 1 293 ? -3.434 11.136 17.149 1.00 93.81 293 PHE A N 1
ATOM 2287 C CA . PHE A 1 293 ? -2.743 9.895 16.806 1.00 93.81 293 PHE A CA 1
ATOM 2288 C C . PHE A 1 293 ? -2.247 9.171 18.056 1.00 93.81 293 PHE A C 1
ATOM 2290 O O . PHE A 1 293 ? -2.363 7.950 18.130 1.00 93.81 293 PHE A O 1
ATOM 2297 N N . GLU A 1 294 ? -1.781 9.916 19.059 1.00 92.38 294 GLU A N 1
ATOM 2298 C CA . GLU A 1 294 ? -1.427 9.381 20.376 1.00 92.38 294 GLU A CA 1
ATOM 2299 C C . GLU A 1 294 ? -2.624 8.724 21.064 1.00 92.38 294 GLU A C 1
ATOM 2301 O O . GLU A 1 294 ? -2.491 7.622 21.596 1.00 92.38 294 GLU A O 1
ATOM 2306 N N . LEU A 1 295 ? -3.804 9.352 20.997 1.00 90.69 295 LEU A N 1
ATOM 2307 C CA . LEU A 1 295 ? -5.036 8.781 21.535 1.00 90.69 295 LEU A CA 1
ATOM 2308 C C . LEU A 1 295 ? -5.370 7.440 20.869 1.00 90.69 295 LEU A C 1
ATOM 2310 O O . LEU A 1 295 ? -5.571 6.433 21.549 1.00 90.69 295 LEU A O 1
ATOM 2314 N N . ILE A 1 296 ? -5.376 7.411 19.534 1.00 90.94 296 ILE A N 1
ATOM 2315 C CA . ILE A 1 296 ? -5.675 6.204 18.755 1.00 90.94 296 ILE A CA 1
ATOM 2316 C C . ILE A 1 296 ? -4.649 5.093 19.023 1.00 90.94 296 ILE A C 1
ATOM 2318 O O . ILE A 1 296 ? -5.028 3.929 19.172 1.00 90.94 296 ILE A O 1
ATOM 2322 N N . ALA A 1 297 ? -3.366 5.438 19.137 1.00 90.06 297 ALA A N 1
ATOM 2323 C CA . ALA A 1 297 ? -2.321 4.491 19.510 1.00 90.06 297 ALA A CA 1
ATOM 2324 C C . ALA A 1 297 ? -2.519 3.962 20.939 1.00 90.06 297 ALA A C 1
ATOM 2326 O O . ALA A 1 297 ? -2.411 2.761 21.182 1.00 90.06 297 ALA A O 1
ATOM 2327 N N . ASN A 1 298 ? -2.881 4.812 21.902 1.00 88.56 298 ASN A N 1
ATOM 2328 C CA . ASN A 1 298 ? -3.172 4.360 23.262 1.00 88.56 298 ASN A CA 1
ATOM 2329 C C . ASN A 1 298 ? -4.354 3.377 23.289 1.00 88.56 298 ASN A C 1
ATOM 2331 O O . ASN A 1 298 ? -4.277 2.324 23.929 1.00 88.56 298 ASN A O 1
ATOM 2335 N N . TYR A 1 299 ? -5.410 3.656 22.522 1.00 86.38 299 TYR A N 1
ATOM 2336 C CA . TYR A 1 299 ? -6.521 2.722 22.370 1.00 86.38 299 TYR A CA 1
ATOM 2337 C C . TYR A 1 299 ? -6.066 1.398 21.799 1.00 86.38 299 TYR A C 1
ATOM 2339 O O . TYR A 1 299 ? -6.318 0.377 22.419 1.00 86.38 299 TYR A O 1
ATOM 2347 N N . ALA A 1 300 ? -5.302 1.387 20.709 1.00 85.19 300 ALA A N 1
ATOM 2348 C CA . ALA A 1 300 ? -4.804 0.145 20.125 1.00 85.19 300 ALA A CA 1
ATOM 2349 C C . ALA A 1 300 ? -4.037 -0.733 21.146 1.00 85.19 300 ALA A C 1
ATOM 2351 O O . ALA A 1 300 ? -3.979 -1.950 20.998 1.00 85.19 300 ALA A O 1
ATOM 2352 N N . LYS A 1 301 ? -3.487 -0.148 22.224 1.00 85.31 301 LYS A N 1
ATOM 2353 C CA . LYS A 1 301 ? -2.731 -0.868 23.266 1.00 85.31 301 LYS A CA 1
ATOM 2354 C C . LYS A 1 301 ? -3.656 -1.567 24.245 1.00 85.31 301 LYS A C 1
ATOM 2356 O O . LYS A 1 301 ? -3.404 -2.702 24.639 1.00 85.31 301 LYS A O 1
ATOM 2361 N N . ASN A 1 302 ? -4.694 -0.844 24.649 1.00 79.75 302 ASN A N 1
ATOM 2362 C CA . ASN A 1 302 ? -5.467 -1.127 25.849 1.00 79.75 302 ASN A CA 1
ATOM 2363 C C . ASN A 1 302 ? -6.948 -1.417 25.546 1.00 79.75 302 ASN A C 1
ATOM 2365 O O . ASN A 1 302 ? -7.714 -1.677 26.471 1.00 79.75 302 ASN A O 1
ATOM 2369 N N . TRP A 1 303 ? -7.370 -1.383 24.275 1.00 77.69 303 TRP A N 1
ATOM 2370 C CA . TRP A 1 303 ? -8.771 -1.582 23.910 1.00 77.69 303 TRP A CA 1
ATOM 2371 C C . TRP A 1 303 ? -9.234 -3.019 24.170 1.00 77.69 303 TRP A C 1
ATOM 2373 O O . TRP A 1 303 ? -8.512 -3.970 23.841 1.00 77.69 303 TRP A O 1
ATOM 2383 N N . PRO A 1 304 ? -10.467 -3.210 24.671 1.00 70.62 304 PRO A N 1
ATOM 2384 C CA . PRO A 1 304 ? -11.072 -4.531 24.752 1.00 70.62 304 PRO A CA 1
ATOM 2385 C C . PRO A 1 304 ? -11.225 -5.171 23.362 1.00 70.62 304 PRO A C 1
ATOM 2387 O O . PRO A 1 304 ? -11.457 -4.482 22.370 1.00 70.62 304 PRO A O 1
ATOM 2390 N N . GLU A 1 305 ? -11.161 -6.503 23.293 1.00 68.62 305 GLU A N 1
ATOM 2391 C CA . GLU A 1 305 ? -11.232 -7.256 22.029 1.00 68.62 305 GLU A CA 1
ATOM 2392 C C . GLU A 1 305 ? -12.536 -7.008 21.252 1.00 68.62 305 GLU A C 1
ATOM 2394 O O . GLU A 1 305 ? -12.503 -6.782 20.045 1.00 68.62 305 GLU A O 1
ATOM 2399 N N . LYS A 1 306 ? -13.690 -6.992 21.938 1.00 66.56 306 LYS A N 1
ATOM 2400 C CA . LYS A 1 306 ? -15.012 -6.841 21.298 1.00 66.56 306 LYS A CA 1
ATOM 2401 C C . LYS A 1 306 ? -15.116 -5.597 20.387 1.00 66.56 306 LYS A C 1
ATOM 2403 O O . LYS A 1 306 ? -15.511 -5.752 19.235 1.00 66.56 306 LYS A O 1
ATOM 2408 N N . PRO A 1 307 ? -14.765 -4.377 20.838 1.00 72.38 307 PRO A N 1
ATOM 2409 C CA . PRO A 1 307 ? -14.765 -3.183 19.988 1.00 72.38 307 PRO A CA 1
ATOM 2410 C C . PRO A 1 307 ? -13.495 -2.996 19.137 1.00 72.38 307 PRO A C 1
ATOM 2412 O O . PRO A 1 307 ? -13.412 -2.029 18.381 1.00 72.38 307 PRO A O 1
ATOM 2415 N N . LEU A 1 308 ? -12.497 -3.880 19.226 1.00 81.62 308 LEU A N 1
ATOM 2416 C CA . LEU A 1 308 ? -11.201 -3.686 18.568 1.00 81.62 308 LEU A CA 1
ATOM 2417 C C . LEU A 1 308 ? -11.305 -3.618 17.039 1.00 81.62 308 LEU A C 1
ATOM 2419 O O . LEU A 1 308 ? -10.617 -2.815 16.416 1.00 81.62 308 LEU A O 1
ATOM 2423 N N . CYS A 1 309 ? -12.204 -4.391 16.425 1.00 83.38 309 CYS A N 1
ATOM 2424 C CA . CYS A 1 309 ? -12.418 -4.337 14.975 1.00 83.38 309 CYS A CA 1
ATOM 2425 C C . CYS A 1 309 ? -12.899 -2.952 14.511 1.00 83.38 309 CYS A C 1
ATOM 2427 O O . CYS A 1 309 ? -12.488 -2.479 13.457 1.00 83.38 309 CYS A O 1
ATOM 2429 N N . VAL A 1 310 ? -13.718 -2.272 15.320 1.00 79.38 310 VAL A N 1
ATOM 2430 C CA . VAL A 1 310 ? -14.225 -0.922 15.022 1.00 79.38 310 VAL A CA 1
ATOM 2431 C C . VAL A 1 310 ? -13.084 0.097 15.045 1.00 79.38 310 VAL A C 1
ATOM 2433 O O . VAL A 1 310 ? -12.991 0.949 14.159 1.00 79.38 310 VAL A O 1
ATOM 2436 N N . LEU A 1 311 ? -12.188 -0.026 16.028 1.00 84.25 311 LEU A N 1
ATOM 2437 C CA . LEU A 1 311 ? -10.994 0.807 16.140 1.00 84.25 311 LEU A CA 1
ATOM 2438 C C . LEU A 1 311 ? -10.010 0.553 14.989 1.00 84.25 311 LEU A C 1
ATOM 2440 O O . LEU A 1 311 ? -9.510 1.500 14.391 1.00 84.25 311 LEU A O 1
ATOM 2444 N N . LEU A 1 312 ? -9.746 -0.708 14.644 1.00 90.69 312 LEU A N 1
ATOM 2445 C CA . LEU A 1 312 ? -8.856 -1.051 13.532 1.00 90.69 312 LEU A CA 1
ATOM 2446 C C . LEU A 1 312 ? -9.413 -0.567 12.189 1.00 90.69 312 LEU A C 1
ATOM 2448 O O . LEU A 1 312 ? -8.655 -0.083 11.351 1.00 90.69 312 LEU A O 1
ATOM 2452 N N . ASP A 1 313 ? -10.729 -0.633 11.990 1.00 86.44 313 ASP A N 1
ATOM 2453 C CA . ASP A 1 313 ? -11.350 -0.082 10.787 1.00 86.44 313 ASP A CA 1
ATOM 2454 C C . ASP A 1 313 ? -11.266 1.455 10.746 1.00 86.44 313 ASP A C 1
ATOM 2456 O O . ASP A 1 313 ? -11.029 2.030 9.681 1.00 86.44 313 ASP A O 1
ATOM 2460 N N . LEU A 1 314 ? -11.338 2.124 11.907 1.00 86.12 314 LEU A N 1
ATOM 2461 C CA . LEU A 1 314 ? -11.086 3.568 12.007 1.00 86.12 314 LEU A CA 1
ATOM 2462 C C . LEU A 1 314 ? -9.645 3.893 11.618 1.00 86.12 314 LEU A C 1
ATOM 2464 O O . LEU A 1 314 ? -9.419 4.768 10.785 1.00 86.12 314 LEU A O 1
ATOM 2468 N N . ILE A 1 315 ? -8.676 3.157 12.171 1.00 92.75 315 ILE A N 1
ATOM 2469 C CA . ILE A 1 315 ? -7.254 3.316 11.848 1.00 92.75 315 ILE A CA 1
ATOM 2470 C C . ILE A 1 315 ? -7.025 3.108 10.350 1.00 92.75 315 ILE A C 1
ATOM 2472 O O . ILE A 1 315 ? -6.344 3.919 9.724 1.00 92.75 315 ILE A O 1
ATOM 2476 N N . ARG A 1 316 ? -7.638 2.078 9.750 1.00 92.06 316 ARG A N 1
ATOM 2477 C CA . ARG A 1 316 ? -7.532 1.779 8.313 1.00 92.06 316 ARG A CA 1
ATOM 2478 C C . ARG A 1 316 ? -7.894 2.986 7.459 1.00 92.06 316 ARG A C 1
ATOM 2480 O O . ARG A 1 316 ? -7.213 3.252 6.471 1.00 92.06 316 ARG A O 1
ATOM 2487 N N . VAL A 1 317 ? -8.955 3.705 7.810 1.00 88.25 317 VAL A N 1
ATOM 2488 C CA . VAL A 1 317 ? -9.371 4.908 7.080 1.00 88.25 317 VAL A CA 1
ATOM 2489 C C . VAL A 1 317 ? -8.494 6.107 7.451 1.00 88.25 317 VAL A C 1
ATOM 2491 O O . VAL A 1 317 ? -8.076 6.856 6.569 1.00 88.25 317 VAL A O 1
ATOM 2494 N N . LEU A 1 318 ? -8.158 6.260 8.733 1.00 90.81 318 LEU A N 1
ATOM 2495 C CA . LEU A 1 318 ? -7.366 7.369 9.259 1.00 90.81 318 LEU A CA 1
ATOM 2496 C C . LEU A 1 318 ? -5.983 7.465 8.608 1.00 90.81 318 LEU A C 1
ATOM 2498 O O . LEU A 1 318 ? -5.575 8.562 8.237 1.00 90.81 318 LEU A O 1
ATOM 2502 N N . VAL A 1 319 ? -5.284 6.344 8.394 1.00 93.19 319 VAL A N 1
ATOM 2503 C CA . VAL A 1 319 ? -3.932 6.344 7.795 1.00 93.19 319 VAL A CA 1
ATOM 2504 C C . VAL A 1 319 ? -3.889 6.864 6.348 1.00 93.19 319 VAL A C 1
ATOM 2506 O O . VAL A 1 319 ? -2.812 7.166 5.840 1.00 93.19 319 VAL A O 1
ATOM 2509 N N . LEU A 1 320 ? -5.039 7.033 5.682 1.00 89.44 320 LEU A N 1
ATOM 2510 C CA . LEU A 1 320 ? -5.123 7.693 4.372 1.00 89.44 320 LEU A CA 1
ATOM 2511 C C . LEU A 1 320 ? -5.021 9.228 4.473 1.00 89.44 320 LEU A C 1
ATOM 2513 O O . LEU A 1 320 ? -4.692 9.894 3.482 1.00 89.44 320 LEU A O 1
ATOM 2517 N N . HIS A 1 321 ? -5.293 9.812 5.644 1.00 90.50 321 HIS A N 1
ATOM 2518 C CA . HIS A 1 321 ? -5.165 11.249 5.895 1.00 90.50 321 HIS A CA 1
ATOM 2519 C C . HIS A 1 321 ? -3.679 11.669 5.901 1.00 90.50 321 HIS A C 1
ATOM 2521 O O . HIS A 1 321 ? -2.863 10.963 6.500 1.00 90.50 321 HIS A O 1
ATOM 2527 N N . PRO A 1 322 ? -3.291 12.814 5.293 1.00 87.44 322 PRO A N 1
ATOM 2528 C CA . PRO A 1 322 ? -1.888 13.244 5.219 1.00 87.44 322 PRO A CA 1
ATOM 2529 C C . PRO A 1 322 ? -1.188 13.282 6.584 1.00 87.44 322 PRO A C 1
ATOM 2531 O O . PRO A 1 322 ? -0.172 12.616 6.766 1.00 87.44 322 PRO A O 1
ATOM 2534 N N . ASN A 1 323 ? -1.770 13.971 7.569 1.00 92.62 323 ASN A N 1
ATOM 2535 C CA . ASN A 1 323 ? -1.179 14.092 8.905 1.00 92.62 323 ASN A CA 1
ATOM 2536 C C . ASN A 1 323 ? -1.015 12.737 9.607 1.00 92.62 323 ASN A C 1
ATOM 2538 O O . ASN A 1 323 ? 0.036 12.478 10.186 1.00 92.62 323 ASN A O 1
ATOM 2542 N N . ALA A 1 324 ? -2.015 11.852 9.514 1.00 93.19 324 ALA A N 1
ATOM 2543 C CA . ALA A 1 324 ? -1.947 10.548 10.165 1.00 93.19 324 ALA A CA 1
ATOM 2544 C C . ALA A 1 324 ? -0.902 9.653 9.494 1.00 93.19 324 ALA A C 1
ATOM 2546 O O . ALA A 1 324 ? -0.102 9.025 10.175 1.00 93.19 324 ALA A O 1
ATOM 2547 N N . SER A 1 325 ? -0.844 9.653 8.159 1.00 91.88 325 SER A N 1
ATOM 2548 C CA . SER A 1 325 ? 0.196 8.931 7.426 1.00 91.88 325 SER A CA 1
ATOM 2549 C C . SER A 1 325 ? 1.600 9.390 7.840 1.00 91.88 325 SER A C 1
ATOM 2551 O O . SER A 1 325 ? 2.455 8.565 8.144 1.00 91.88 325 SER A O 1
ATOM 2553 N N . ALA A 1 326 ? 1.825 10.703 7.956 1.00 90.94 326 ALA A N 1
ATOM 2554 C CA . ALA A 1 326 ? 3.104 11.250 8.386 1.00 90.94 326 ALA A CA 1
ATOM 2555 C C . ALA A 1 326 ? 3.441 10.847 9.831 1.00 90.94 326 ALA A C 1
ATOM 2557 O O . ALA A 1 326 ? 4.589 10.516 10.116 1.00 90.94 326 ALA A O 1
ATOM 2558 N N . ALA A 1 327 ? 2.451 10.817 10.728 1.00 94.25 327 ALA A N 1
ATOM 2559 C CA . ALA A 1 327 ? 2.638 10.349 12.099 1.00 94.25 327 ALA A CA 1
ATOM 2560 C C . ALA A 1 327 ? 3.028 8.860 12.154 1.00 94.25 327 ALA A C 1
ATOM 2562 O O . ALA A 1 327 ? 3.991 8.505 12.830 1.00 94.25 327 ALA A O 1
ATOM 2563 N N . TYR A 1 328 ? 2.349 8.002 11.386 1.00 94.69 328 TYR A N 1
ATOM 2564 C CA . TYR A 1 328 ? 2.676 6.573 11.290 1.00 94.69 328 TYR A CA 1
ATOM 2565 C C . TYR A 1 328 ? 4.031 6.309 10.626 1.00 94.69 328 TYR A C 1
ATOM 2567 O O . TYR A 1 328 ? 4.682 5.337 10.980 1.00 94.69 328 TYR A O 1
ATOM 2575 N N . ALA A 1 329 ? 4.475 7.164 9.700 1.00 92.81 329 ALA A N 1
ATOM 2576 C CA . ALA A 1 329 ? 5.810 7.068 9.109 1.00 92.81 329 ALA A CA 1
ATOM 2577 C C . ALA A 1 329 ? 6.928 7.450 10.094 1.00 92.81 329 ALA A C 1
ATOM 2579 O O . ALA A 1 329 ? 8.027 6.906 10.029 1.00 92.81 329 ALA A O 1
ATOM 2580 N N . LYS A 1 330 ? 6.661 8.407 10.991 1.00 92.88 330 LYS A N 1
ATOM 2581 C CA . LYS A 1 330 ? 7.631 8.881 11.990 1.00 92.88 330 LYS A CA 1
ATOM 2582 C C . LYS A 1 330 ? 7.710 7.968 13.210 1.00 92.88 330 LYS A C 1
ATOM 2584 O O . LYS A 1 330 ? 8.771 7.862 13.817 1.00 92.88 330 LYS A O 1
ATOM 2589 N N . ASN A 1 331 ? 6.605 7.324 13.583 1.00 93.25 331 ASN A N 1
ATOM 2590 C CA . ASN A 1 331 ? 6.514 6.565 14.822 1.00 93.25 331 ASN A CA 1
ATOM 2591 C C . ASN A 1 331 ? 6.303 5.066 14.570 1.00 93.25 331 ASN A C 1
ATOM 2593 O O . ASN A 1 331 ? 5.176 4.572 14.493 1.00 93.25 331 ASN A O 1
ATOM 2597 N N . LYS A 1 332 ? 7.416 4.324 14.523 1.00 91.62 332 LYS A N 1
ATOM 2598 C CA . LYS A 1 332 ? 7.415 2.863 14.350 1.00 91.62 332 LYS A CA 1
ATOM 2599 C C . LYS A 1 332 ? 6.603 2.132 15.428 1.00 91.62 332 LYS A C 1
ATOM 2601 O O . LYS A 1 332 ? 6.031 1.085 15.135 1.00 91.62 332 LYS A O 1
ATOM 2606 N N . ALA A 1 333 ? 6.486 2.689 16.638 1.00 92.88 333 ALA A N 1
ATOM 2607 C CA . ALA A 1 333 ? 5.744 2.055 17.727 1.00 92.88 333 ALA A CA 1
ATOM 2608 C C . ALA A 1 333 ? 4.260 1.845 17.383 1.00 92.88 333 ALA A C 1
ATOM 2610 O O . ALA A 1 333 ? 3.675 0.850 17.807 1.00 92.88 333 ALA A O 1
ATOM 2611 N N . TYR A 1 334 ? 3.663 2.727 16.572 1.00 94.94 334 TYR A N 1
ATOM 2612 C CA . TYR A 1 334 ? 2.277 2.571 16.121 1.00 94.94 334 TYR A CA 1
ATOM 2613 C C . TYR A 1 334 ? 2.114 1.349 15.214 1.00 94.94 334 TYR A C 1
ATOM 2615 O O . TYR A 1 334 ? 1.144 0.606 15.333 1.00 94.94 334 TYR A O 1
ATOM 2623 N N . VAL A 1 335 ? 3.085 1.101 14.333 1.00 94.56 335 VAL A N 1
ATOM 2624 C CA . VAL A 1 335 ? 3.082 -0.071 13.448 1.00 94.56 335 VAL A CA 1
ATOM 2625 C C . VAL A 1 335 ? 3.391 -1.343 14.231 1.00 94.56 335 VAL A C 1
ATOM 2627 O O . VAL A 1 335 ? 2.696 -2.345 14.066 1.00 94.56 335 VAL A O 1
ATOM 2630 N N . ASP A 1 336 ? 4.375 -1.303 15.130 1.00 93.88 336 ASP A N 1
ATOM 2631 C CA . ASP A 1 336 ? 4.737 -2.448 15.972 1.00 93.88 336 ASP A CA 1
ATOM 2632 C C . ASP A 1 336 ? 3.553 -2.908 16.822 1.00 93.88 336 ASP A C 1
ATOM 2634 O O . ASP A 1 336 ? 3.290 -4.102 16.950 1.00 93.88 336 ASP A O 1
ATOM 2638 N N . GLN A 1 337 ? 2.772 -1.966 17.336 1.00 95.25 337 GLN A N 1
ATOM 2639 C CA . GLN A 1 337 ? 1.555 -2.249 18.075 1.00 95.25 337 GLN A CA 1
ATOM 2640 C C . GLN A 1 337 ? 0.491 -2.985 17.249 1.00 95.25 337 GLN A C 1
ATOM 2642 O O . GLN A 1 337 ? -0.138 -3.909 17.763 1.00 95.25 337 GLN A O 1
ATOM 2647 N N . LEU A 1 338 ? 0.311 -2.642 15.969 1.00 96.31 338 LEU A N 1
ATOM 2648 C CA . LEU A 1 338 ? -0.595 -3.376 15.074 1.00 96.31 338 LEU A CA 1
ATOM 2649 C C . LEU A 1 338 ? -0.142 -4.831 14.878 1.00 96.31 338 LEU A C 1
ATOM 2651 O O . LEU A 1 338 ? -0.970 -5.747 14.829 1.00 96.31 338 LEU A O 1
ATOM 2655 N N . VAL A 1 339 ? 1.172 -5.066 14.818 1.00 96.50 339 VAL A N 1
ATOM 2656 C CA . VAL A 1 339 ? 1.737 -6.423 14.768 1.00 96.50 339 VAL A CA 1
ATOM 2657 C C . VAL A 1 339 ? 1.485 -7.159 16.082 1.00 96.50 339 VAL A C 1
ATOM 2659 O O . VAL A 1 339 ? 1.038 -8.302 16.053 1.00 96.50 339 VAL A O 1
ATOM 2662 N N . GLN A 1 340 ? 1.695 -6.511 17.233 1.00 95.38 340 GLN A N 1
ATOM 2663 C CA . GLN A 1 340 ? 1.425 -7.119 18.543 1.00 95.38 340 GLN A CA 1
ATOM 2664 C C . GLN A 1 340 ? -0.048 -7.512 18.705 1.00 95.38 340 GLN A C 1
ATOM 2666 O O . GLN A 1 340 ? -0.346 -8.603 19.188 1.00 95.38 340 GLN A O 1
ATOM 2671 N N . ILE A 1 341 ? -0.975 -6.669 18.241 1.00 95.06 341 ILE A N 1
ATOM 2672 C CA . ILE A 1 341 ? -2.406 -6.996 18.177 1.00 95.06 341 ILE A CA 1
ATOM 2673 C C . ILE A 1 341 ? -2.633 -8.248 17.325 1.00 95.06 341 ILE A C 1
ATOM 2675 O O . ILE A 1 341 ? -3.347 -9.157 17.745 1.00 95.06 341 ILE A O 1
ATOM 2679 N N . SER A 1 342 ? -1.999 -8.321 16.154 1.00 95.50 342 SER A N 1
ATOM 2680 C CA . SER A 1 342 ? -2.141 -9.458 15.237 1.00 95.50 342 SER A CA 1
ATOM 2681 C C . SER A 1 342 ? -1.611 -10.760 15.839 1.00 95.50 342 SER A C 1
ATOM 2683 O O . SER A 1 342 ? -2.225 -11.808 15.674 1.00 95.50 342 SER A O 1
ATOM 2685 N N . LEU A 1 343 ? -0.505 -10.704 16.586 1.00 95.75 343 LEU A N 1
ATOM 2686 C CA . LEU A 1 343 ? 0.034 -11.857 17.310 1.00 95.75 343 LEU A CA 1
ATOM 2687 C C . LEU A 1 343 ? -0.904 -12.299 18.441 1.00 95.75 343 LEU A C 1
ATOM 2689 O O . LEU A 1 343 ? -1.222 -13.486 18.551 1.00 95.75 343 LEU A O 1
ATOM 2693 N N . LYS A 1 344 ? -1.386 -11.341 19.246 1.00 94.44 344 LYS A N 1
ATOM 2694 C CA . LYS A 1 344 ? -2.297 -11.592 20.371 1.00 94.44 344 LYS A CA 1
ATOM 2695 C C . LYS A 1 344 ? -3.611 -12.230 19.917 1.00 94.44 344 LYS A C 1
ATOM 2697 O O . LYS A 1 344 ? -4.079 -13.169 20.551 1.00 94.44 344 LYS A O 1
ATOM 2702 N N . TYR A 1 345 ? -4.180 -11.748 18.815 1.00 93.06 345 TYR A N 1
ATOM 2703 C CA . TYR A 1 345 ? -5.447 -12.230 18.261 1.00 93.06 345 TYR A CA 1
ATOM 2704 C C . TYR A 1 345 ? -5.241 -12.998 16.948 1.00 93.06 345 TYR A C 1
ATOM 2706 O O . TYR A 1 345 ? -6.018 -12.863 16.006 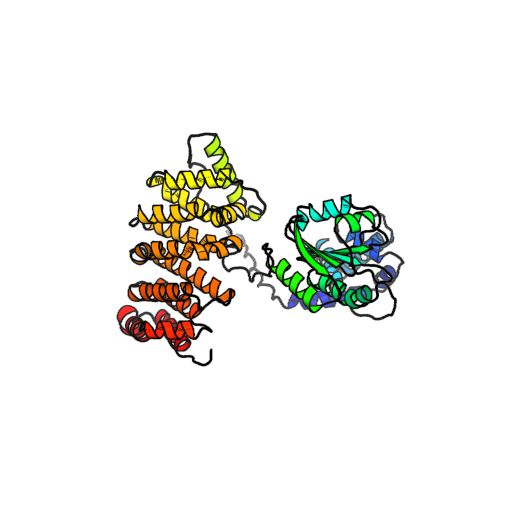1.00 93.06 345 TYR A O 1
ATOM 2714 N N . SER A 1 346 ? -4.202 -13.836 16.888 1.00 94.25 346 SER A N 1
ATOM 2715 C CA . SER A 1 346 ? -3.788 -14.570 15.677 1.00 94.25 346 SER A CA 1
ATOM 2716 C C . SER A 1 346 ? -4.816 -15.559 15.119 1.00 94.25 346 SER A C 1
ATOM 2718 O O . SER A 1 346 ? -4.687 -15.987 13.978 1.00 94.25 346 SER A O 1
ATOM 2720 N N . LYS A 1 347 ? -5.849 -15.910 15.893 1.00 93.00 347 LYS A N 1
ATOM 2721 C CA . LYS A 1 347 ? -6.981 -16.740 15.445 1.00 93.00 347 LYS A CA 1
ATOM 2722 C C . LYS A 1 347 ? -8.180 -15.926 14.942 1.00 93.00 347 LYS A C 1
ATOM 2724 O O . LYS A 1 347 ? -9.169 -16.505 14.514 1.00 93.00 347 LYS A O 1
ATOM 2729 N N . ASN A 1 348 ? -8.137 -14.596 15.040 1.00 92.69 348 ASN A N 1
ATOM 2730 C CA . ASN A 1 348 ? -9.237 -13.725 14.645 1.00 92.69 348 ASN A CA 1
ATOM 2731 C C . ASN A 1 348 ? -8.974 -13.132 13.255 1.00 92.69 348 ASN A C 1
ATOM 2733 O O . ASN A 1 348 ? -8.319 -12.098 13.107 1.00 92.69 348 ASN A O 1
ATOM 2737 N N . ASP A 1 349 ? -9.536 -13.767 12.229 1.00 93.25 349 ASP A N 1
ATOM 2738 C CA . ASP A 1 349 ? -9.328 -13.374 10.833 1.00 93.25 349 ASP A CA 1
ATOM 2739 C C . ASP A 1 349 ? -9.811 -11.960 10.504 1.00 93.25 349 ASP A C 1
ATOM 2741 O O . ASP A 1 349 ? -9.240 -11.296 9.641 1.00 93.25 349 ASP A O 1
ATOM 2745 N N . THR A 1 350 ? -10.823 -11.455 11.212 1.00 90.94 350 THR A N 1
ATOM 2746 C CA . THR A 1 350 ? -11.303 -10.083 10.996 1.00 90.94 350 THR A CA 1
ATOM 2747 C C . THR A 1 350 ? -10.242 -9.075 11.428 1.00 90.94 350 THR A C 1
ATOM 2749 O O . THR A 1 350 ? -9.941 -8.140 10.684 1.00 90.94 350 THR A O 1
ATOM 2752 N N . ILE A 1 351 ? -9.625 -9.296 12.594 1.00 92.81 351 ILE A N 1
ATOM 2753 C CA . ILE A 1 351 ? -8.517 -8.470 13.089 1.00 92.81 351 ILE A CA 1
ATOM 2754 C C . ILE A 1 351 ? -7.329 -8.552 12.130 1.00 92.81 351 ILE A C 1
ATOM 2756 O O . ILE A 1 351 ? -6.828 -7.512 11.701 1.00 92.81 351 ILE A O 1
ATOM 2760 N N . LEU A 1 352 ? -6.915 -9.763 11.740 1.00 96.19 352 LEU A N 1
ATOM 2761 C CA . LEU A 1 352 ? -5.788 -9.951 10.822 1.00 96.19 352 LEU A CA 1
ATOM 2762 C C . LEU A 1 352 ? -6.023 -9.265 9.471 1.00 96.19 352 LEU A C 1
ATOM 2764 O O . LEU A 1 352 ? -5.144 -8.563 8.970 1.00 96.19 352 LEU A O 1
ATOM 2768 N N . CYS A 1 353 ? -7.218 -9.419 8.895 1.00 94.94 353 CYS A N 1
ATOM 2769 C CA . CYS A 1 353 ? -7.576 -8.788 7.630 1.00 94.94 353 CYS A CA 1
ATOM 2770 C C . CYS A 1 353 ? -7.581 -7.254 7.744 1.00 94.94 353 CYS A C 1
ATOM 2772 O O . CYS A 1 353 ? -7.060 -6.571 6.858 1.00 94.94 353 CYS A O 1
ATOM 2774 N N . LEU A 1 354 ? -8.116 -6.693 8.835 1.00 94.81 354 LEU A N 1
ATOM 2775 C CA . LEU A 1 354 ? -8.103 -5.247 9.072 1.00 94.81 354 LEU A CA 1
ATOM 2776 C C . LEU A 1 354 ? -6.681 -4.708 9.234 1.00 94.81 354 LEU A C 1
ATOM 2778 O O . LEU A 1 354 ? -6.354 -3.706 8.600 1.00 94.81 354 LEU A O 1
ATOM 2782 N N . VAL A 1 355 ? -5.818 -5.388 9.996 1.00 97.31 355 VAL A N 1
ATOM 2783 C CA . VAL A 1 355 ? -4.406 -4.996 10.120 1.00 97.31 355 VAL A CA 1
ATOM 2784 C C . VAL A 1 355 ? -3.710 -5.046 8.765 1.00 97.31 355 VAL A C 1
ATOM 2786 O O . VAL A 1 355 ? -3.066 -4.069 8.385 1.00 97.31 355 VAL A O 1
ATOM 2789 N N . CYS A 1 356 ? -3.916 -6.104 7.976 1.00 97.62 356 CYS A N 1
ATOM 2790 C CA . CYS A 1 356 ? -3.361 -6.165 6.625 1.00 97.62 356 CYS A CA 1
ATOM 2791 C C . CYS A 1 356 ? -3.821 -4.981 5.762 1.00 97.62 356 CYS A C 1
ATOM 2793 O O . CYS A 1 356 ? -3.022 -4.374 5.054 1.00 97.62 356 CYS A O 1
ATOM 2795 N N . ARG A 1 357 ? -5.096 -4.587 5.860 1.00 96.25 357 ARG A N 1
ATOM 2796 C CA . ARG A 1 357 ? -5.632 -3.417 5.149 1.00 96.25 357 ARG A CA 1
ATOM 2797 C C . ARG A 1 357 ? -5.065 -2.086 5.638 1.00 96.25 357 ARG A C 1
ATOM 2799 O O . ARG A 1 357 ? -4.902 -1.186 4.817 1.00 96.25 357 ARG A O 1
ATOM 2806 N N . ILE A 1 358 ? -4.741 -1.952 6.925 1.00 96.50 358 ILE A N 1
ATOM 2807 C CA . ILE A 1 358 ? -4.007 -0.785 7.436 1.00 96.50 358 ILE A CA 1
ATOM 2808 C C . ILE A 1 358 ? -2.625 -0.722 6.772 1.00 96.50 358 ILE A C 1
ATOM 2810 O O . ILE A 1 358 ? -2.270 0.318 6.221 1.00 96.50 358 ILE A O 1
ATOM 2814 N N . PHE A 1 359 ? -1.887 -1.839 6.745 1.00 96.81 359 PHE A N 1
ATOM 2815 C CA . PHE A 1 359 ? -0.576 -1.926 6.087 1.00 96.81 359 PHE A CA 1
ATOM 2816 C C . PHE A 1 359 ? -0.646 -1.568 4.598 1.00 96.81 359 PHE A C 1
ATOM 2818 O O . PHE A 1 359 ? 0.172 -0.783 4.129 1.00 96.81 359 PHE A O 1
ATOM 2825 N N . ILE A 1 360 ? -1.648 -2.066 3.866 1.00 95.56 360 ILE A N 1
ATOM 2826 C CA . ILE A 1 360 ? -1.879 -1.692 2.459 1.00 95.56 360 ILE A CA 1
ATOM 2827 C C . ILE A 1 360 ? -2.083 -0.177 2.333 1.00 95.56 360 ILE A C 1
ATOM 2829 O O . ILE A 1 360 ? -1.447 0.473 1.505 1.00 95.56 360 ILE A O 1
ATOM 2833 N N . ASN A 1 361 ? -2.932 0.413 3.179 1.00 94.75 361 ASN A N 1
ATOM 2834 C CA . ASN A 1 361 ? -3.229 1.841 3.112 1.00 94.75 361 ASN A CA 1
ATOM 2835 C C . ASN A 1 361 ? -2.023 2.723 3.466 1.00 94.75 361 ASN A C 1
ATOM 2837 O O . ASN A 1 361 ? -1.921 3.831 2.932 1.00 94.75 361 ASN A O 1
ATOM 2841 N N . LEU A 1 362 ? -1.073 2.235 4.272 1.00 94.00 362 LEU A N 1
ATOM 2842 C CA . LEU A 1 362 ? 0.194 2.930 4.519 1.00 94.00 362 LEU A CA 1
ATOM 2843 C C . LEU A 1 362 ? 1.031 3.095 3.238 1.00 94.00 362 LEU A C 1
ATOM 2845 O O . LEU A 1 362 ? 1.805 4.037 3.149 1.00 94.00 362 LEU A O 1
ATOM 2849 N N . PHE A 1 363 ? 0.835 2.312 2.175 1.00 91.25 363 PHE A N 1
ATOM 2850 C CA . PHE A 1 363 ? 1.524 2.554 0.894 1.00 91.25 363 PHE A CA 1
ATOM 2851 C C . PHE A 1 363 ? 0.956 3.724 0.073 1.00 91.25 363 PHE A C 1
ATOM 2853 O O . PHE A 1 363 ? 1.532 4.106 -0.954 1.00 91.25 363 PHE A O 1
ATOM 2860 N N . SER A 1 364 ? -0.153 4.332 0.502 1.00 86.88 364 SER A N 1
ATOM 2861 C CA . SER A 1 364 ? -0.858 5.345 -0.297 1.00 86.88 364 SER A CA 1
ATOM 2862 C C . SER A 1 364 ? -0.047 6.628 -0.505 1.00 86.88 364 SER A C 1
ATOM 2864 O O . SER A 1 364 ? -0.211 7.300 -1.522 1.00 86.88 364 SER A O 1
ATOM 2866 N N . ARG A 1 365 ? 0.871 6.967 0.410 1.00 83.50 365 ARG A N 1
ATOM 2867 C CA . ARG A 1 365 ? 1.625 8.233 0.392 1.00 83.50 365 ARG A CA 1
ATOM 2868 C C . ARG A 1 365 ? 3.132 8.016 0.352 1.00 83.50 365 ARG A C 1
ATOM 2870 O O . ARG A 1 365 ? 3.639 6.990 0.781 1.00 83.50 365 ARG A O 1
ATOM 2877 N N . GLN A 1 366 ? 3.850 8.995 -0.193 1.00 82.19 366 GLN A N 1
ATOM 2878 C CA . GLN A 1 366 ? 5.293 8.899 -0.430 1.00 82.19 366 GLN A CA 1
ATOM 2879 C C . GLN A 1 366 ? 6.086 8.727 0.874 1.00 82.19 366 GLN A C 1
ATOM 2881 O O . GLN A 1 366 ? 6.845 7.768 0.996 1.00 82.19 366 GLN A O 1
ATOM 2886 N N . VAL A 1 367 ? 5.796 9.567 1.872 1.00 82.88 367 VAL A N 1
ATOM 2887 C CA . VAL A 1 367 ? 6.446 9.552 3.193 1.00 82.88 367 VAL A CA 1
ATOM 2888 C C . VAL A 1 367 ? 6.318 8.186 3.876 1.00 82.88 367 VAL A C 1
ATOM 2890 O O . VAL A 1 367 ? 7.293 7.633 4.377 1.00 82.88 367 VAL A O 1
ATOM 2893 N N . THR A 1 368 ? 5.125 7.589 3.855 1.00 86.12 368 THR A N 1
ATOM 2894 C CA . THR A 1 368 ? 4.899 6.266 4.445 1.00 86.12 368 THR A CA 1
ATOM 2895 C C . THR A 1 368 ? 5.495 5.138 3.611 1.00 86.12 368 THR A C 1
ATOM 2897 O O . THR A 1 368 ? 6.008 4.193 4.195 1.00 86.12 368 THR A O 1
ATOM 2900 N N . ARG A 1 369 ? 5.516 5.225 2.270 1.00 87.62 369 ARG A N 1
ATOM 2901 C CA . ARG A 1 369 ? 6.202 4.228 1.421 1.00 87.62 369 ARG A CA 1
ATOM 2902 C C . ARG A 1 369 ? 7.683 4.098 1.762 1.00 87.62 369 ARG A C 1
ATOM 2904 O O . ARG A 1 369 ? 8.190 2.983 1.810 1.00 87.62 369 ARG A O 1
ATOM 2911 N N . GLN A 1 370 ? 8.361 5.215 2.022 1.00 85.25 370 GLN A N 1
ATOM 2912 C CA . GLN A 1 370 ? 9.753 5.178 2.470 1.00 85.25 370 GLN A CA 1
ATOM 2913 C C . GLN A 1 370 ? 9.885 4.495 3.837 1.00 85.25 370 GLN A C 1
ATOM 2915 O O . GLN A 1 370 ? 10.726 3.614 4.004 1.00 85.25 370 GLN A O 1
ATOM 2920 N N . ALA A 1 371 ? 9.013 4.840 4.791 1.00 89.94 371 ALA A N 1
ATOM 2921 C CA . ALA A 1 371 ? 9.007 4.219 6.114 1.00 89.94 371 ALA A CA 1
ATOM 2922 C C . ALA A 1 371 ? 8.734 2.703 6.053 1.00 89.94 371 ALA A C 1
ATOM 2924 O O . ALA A 1 371 ? 9.358 1.940 6.791 1.00 89.94 371 ALA A O 1
ATOM 2925 N N . MET A 1 372 ? 7.886 2.245 5.121 1.00 89.94 372 MET A N 1
ATOM 2926 C CA . MET A 1 372 ? 7.563 0.825 4.938 1.00 89.94 372 MET A CA 1
ATOM 2927 C C . MET A 1 372 ? 8.791 -0.052 4.651 1.00 89.94 372 MET A C 1
ATOM 2929 O O . MET A 1 372 ? 8.764 -1.225 5.022 1.00 89.94 372 MET A O 1
ATOM 2933 N N . LYS A 1 373 ? 9.886 0.481 4.083 1.00 86.38 373 LYS A N 1
ATOM 2934 C CA . LYS A 1 373 ? 11.165 -0.255 3.994 1.00 86.38 373 LYS A CA 1
ATOM 2935 C C . LYS A 1 373 ? 11.647 -0.689 5.381 1.00 86.38 373 LYS A C 1
ATOM 2937 O O . LYS A 1 373 ? 11.924 -1.857 5.618 1.00 86.38 373 LYS A O 1
ATOM 2942 N N . THR A 1 374 ? 11.656 0.238 6.337 1.00 89.62 374 THR A N 1
ATOM 2943 C CA . THR A 1 374 ? 12.101 -0.039 7.714 1.00 89.62 374 THR A CA 1
ATOM 2944 C C . THR A 1 374 ? 11.126 -0.928 8.490 1.00 89.62 374 THR A C 1
ATOM 2946 O O . THR A 1 374 ? 11.494 -1.532 9.497 1.00 89.62 374 THR A O 1
ATOM 2949 N N . TYR A 1 375 ? 9.878 -1.034 8.023 1.00 91.62 375 TYR A N 1
ATOM 2950 C CA . TYR A 1 375 ? 8.837 -1.869 8.624 1.00 91.62 375 TYR A CA 1
ATOM 2951 C C . TYR A 1 375 ? 8.746 -3.266 8.002 1.00 91.62 375 TYR A C 1
ATOM 2953 O O . TYR A 1 375 ? 7.876 -4.041 8.392 1.00 91.62 375 TYR A O 1
ATOM 2961 N N . PHE A 1 376 ? 9.639 -3.635 7.082 1.00 91.62 376 PHE A N 1
ATOM 2962 C CA . PHE A 1 376 ? 9.621 -4.967 6.479 1.00 91.62 376 PHE A CA 1
ATOM 2963 C C . PHE A 1 376 ? 9.691 -6.133 7.498 1.00 91.62 376 PHE A C 1
ATOM 2965 O O . PHE A 1 376 ? 8.906 -7.074 7.358 1.00 91.62 376 PHE A O 1
ATOM 2972 N N . PRO A 1 377 ? 10.467 -6.060 8.604 1.00 93.44 377 PRO A N 1
ATOM 2973 C CA . PRO A 1 377 ? 10.447 -7.103 9.642 1.00 93.44 377 PRO A CA 1
ATOM 2974 C C . PRO A 1 377 ? 9.067 -7.328 10.289 1.00 93.44 377 PRO A C 1
ATOM 2976 O O . PRO A 1 377 ? 8.719 -8.437 10.711 1.00 9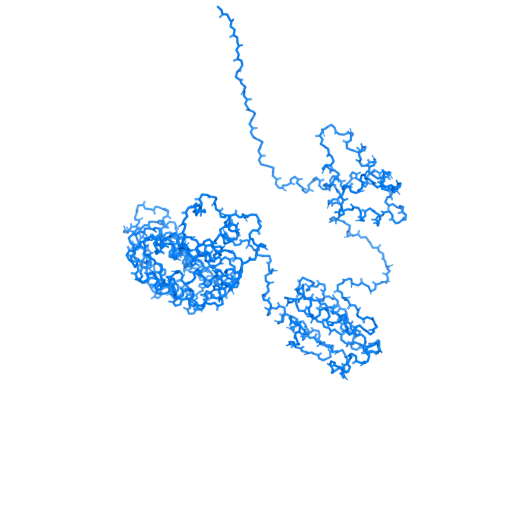3.44 377 PRO A O 1
ATOM 2979 N N . SER A 1 378 ? 8.239 -6.281 10.344 1.00 94.44 378 SER A N 1
ATOM 2980 C CA . SER A 1 378 ? 6.851 -6.373 10.808 1.00 94.44 378 SER A CA 1
ATOM 2981 C C . SER A 1 378 ? 5.997 -7.203 9.846 1.00 94.44 378 SER A C 1
ATOM 2983 O O . SER A 1 378 ? 5.144 -7.973 10.283 1.00 94.44 378 SER A O 1
ATOM 2985 N N . VAL A 1 379 ? 6.265 -7.114 8.542 1.00 94.00 379 VAL A N 1
ATOM 2986 C CA . VAL A 1 379 ? 5.582 -7.886 7.493 1.00 94.00 379 VAL A CA 1
ATOM 2987 C C . VAL A 1 379 ? 6.011 -9.351 7.521 1.00 94.00 379 VAL A C 1
ATOM 2989 O O . VAL A 1 379 ? 5.152 -10.226 7.439 1.00 94.00 379 VAL A O 1
ATOM 2992 N N . GLU A 1 380 ? 7.299 -9.638 7.741 1.00 94.75 380 GLU A N 1
ATOM 2993 C CA . GLU A 1 380 ? 7.791 -11.008 7.972 1.00 94.75 380 GLU A CA 1
ATOM 2994 C C . GLU A 1 380 ? 7.101 -11.651 9.189 1.00 94.75 380 GLU A C 1
ATOM 2996 O O . GLU A 1 380 ? 6.768 -12.837 9.191 1.00 94.75 380 GLU A O 1
ATOM 3001 N N . THR A 1 381 ? 6.830 -10.858 10.229 1.00 96.06 381 THR A N 1
ATOM 3002 C CA . THR A 1 381 ? 6.093 -11.324 11.410 1.00 96.06 381 THR A CA 1
ATOM 3003 C C . THR A 1 381 ? 4.624 -11.608 11.088 1.00 96.06 381 THR A C 1
ATOM 3005 O O . THR A 1 381 ? 4.109 -12.653 11.490 1.00 96.06 381 THR A O 1
ATOM 3008 N N . LEU A 1 382 ? 3.961 -10.731 10.323 1.00 96.56 382 LEU A N 1
ATOM 3009 C CA . LEU A 1 382 ? 2.590 -10.957 9.849 1.00 96.56 382 LEU A CA 1
ATOM 3010 C C . LEU A 1 382 ? 2.485 -12.202 8.957 1.00 96.56 382 LEU A C 1
ATOM 3012 O O . LEU A 1 382 ? 1.508 -12.939 9.068 1.00 96.56 382 LEU A O 1
ATOM 3016 N N . ALA A 1 383 ? 3.497 -12.496 8.138 1.00 96.12 383 ALA A N 1
ATOM 3017 C CA . ALA A 1 383 ? 3.518 -13.673 7.267 1.00 96.12 383 ALA A CA 1
ATOM 3018 C C . ALA A 1 383 ? 3.263 -14.976 8.042 1.00 96.12 383 ALA A C 1
ATOM 3020 O O . ALA A 1 383 ? 2.429 -15.796 7.653 1.00 96.12 383 ALA A O 1
ATOM 3021 N N . LYS A 1 384 ? 3.911 -15.123 9.208 1.00 93.88 384 LYS A N 1
ATOM 3022 C CA . LYS A 1 384 ? 3.839 -16.325 10.061 1.00 93.88 384 LYS A CA 1
ATOM 3023 C C . LYS A 1 384 ? 2.421 -16.667 10.523 1.00 93.88 384 LYS A C 1
ATOM 3025 O O . LYS A 1 384 ? 2.157 -17.835 10.818 1.00 93.88 384 LYS A O 1
ATOM 3030 N N . ILE A 1 385 ? 1.546 -15.664 10.613 1.00 95.75 385 ILE A N 1
ATOM 3031 C CA . ILE A 1 385 ? 0.162 -15.793 11.082 1.00 95.75 385 ILE A CA 1
ATOM 3032 C C . ILE A 1 385 ? -0.843 -15.684 9.931 1.00 95.75 385 ILE A C 1
ATOM 3034 O O . ILE A 1 385 ? -1.703 -16.548 9.794 1.00 95.75 385 ILE A O 1
ATOM 3038 N N . CYS A 1 386 ? -0.711 -14.691 9.049 1.00 96.12 386 CYS A N 1
ATOM 3039 C CA . CYS A 1 386 ? -1.684 -14.427 7.993 1.00 96.12 386 CYS A CA 1
ATOM 3040 C C . CYS A 1 386 ? -1.706 -15.524 6.927 1.00 96.12 386 CYS A C 1
ATOM 3042 O O . CYS A 1 386 ? -2.777 -15.847 6.429 1.00 96.12 386 CYS A O 1
ATOM 3044 N N . MET A 1 387 ? -0.564 -16.136 6.607 1.00 93.12 387 MET A N 1
ATOM 3045 C CA . MET A 1 387 ? -0.502 -17.216 5.613 1.00 93.12 387 MET A CA 1
ATOM 3046 C C . MET A 1 387 ? -1.146 -18.519 6.100 1.00 93.12 387 MET A C 1
ATOM 3048 O O . MET A 1 387 ? -1.512 -19.360 5.289 1.00 93.12 387 MET A O 1
ATOM 3052 N N . LYS A 1 388 ? -1.293 -18.689 7.421 1.00 91.62 388 LYS A N 1
ATOM 3053 C CA . LYS A 1 388 ? -1.938 -19.857 8.043 1.00 91.62 388 LYS A CA 1
ATOM 3054 C C . LYS A 1 388 ? -3.435 -19.655 8.291 1.00 91.62 388 LYS A C 1
ATOM 3056 O O . LYS A 1 388 ? -4.090 -20.566 8.781 1.00 91.62 388 LYS A O 1
ATOM 3061 N N . SER A 1 389 ? -3.957 -18.462 8.007 1.00 94.38 389 SER A N 1
ATOM 3062 C CA . SER A 1 389 ? -5.371 -18.132 8.178 1.00 94.38 389 SER A CA 1
ATOM 3063 C C . SER A 1 389 ? -6.244 -18.989 7.263 1.00 94.38 389 SER A C 1
ATOM 3065 O O . SER A 1 389 ? -5.932 -19.156 6.083 1.00 94.38 389 SER A O 1
ATOM 3067 N N . GLU A 1 390 ? -7.373 -19.475 7.777 1.00 91.69 390 GLU A N 1
ATOM 3068 C CA . GLU A 1 390 ? -8.380 -20.191 6.985 1.00 91.69 390 GLU A CA 1
ATOM 3069 C C . GLU A 1 390 ? -9.180 -19.231 6.087 1.00 91.69 390 GLU A C 1
ATOM 3071 O O . GLU A 1 390 ? -9.620 -19.604 4.995 1.00 91.69 390 GLU A O 1
ATOM 3076 N N . ALA A 1 391 ? -9.293 -17.956 6.474 1.00 95.06 391 ALA A N 1
ATOM 3077 C CA . ALA A 1 391 ? -10.018 -16.950 5.714 1.00 95.06 391 ALA A CA 1
ATOM 3078 C C . ALA A 1 391 ? -9.259 -16.475 4.463 1.00 95.06 391 ALA A C 1
ATOM 3080 O O . ALA A 1 391 ? -8.234 -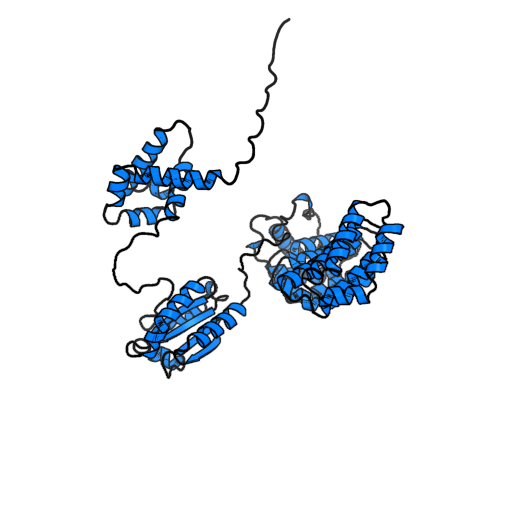15.789 4.530 1.00 95.06 391 ALA A O 1
ATOM 3081 N N . VAL A 1 392 ? -9.870 -16.713 3.298 1.00 96.12 392 VAL A N 1
ATOM 3082 C CA . VAL A 1 392 ? -9.400 -16.241 1.981 1.00 96.12 392 VAL A CA 1
ATOM 3083 C C . VAL A 1 392 ? -9.119 -14.733 1.982 1.00 96.12 392 VAL A C 1
ATOM 3085 O O . VAL A 1 392 ? -8.104 -14.281 1.458 1.00 96.12 392 VAL A O 1
ATOM 3088 N N . ASN A 1 393 ? -9.976 -13.935 2.628 1.00 93.25 393 ASN A N 1
ATOM 3089 C CA . ASN A 1 393 ? -9.820 -12.479 2.698 1.00 93.25 393 ASN A CA 1
ATOM 3090 C C . ASN A 1 393 ? -8.540 -12.039 3.423 1.00 93.25 393 ASN A C 1
ATOM 3092 O O . ASN A 1 393 ? -7.941 -11.032 3.040 1.00 93.25 393 ASN A O 1
ATOM 3096 N N . THR A 1 394 ? -8.118 -12.766 4.459 1.00 96.62 394 THR A N 1
ATOM 3097 C CA . THR A 1 394 ? -6.893 -12.471 5.212 1.00 96.62 394 THR A CA 1
ATOM 3098 C C . THR A 1 394 ? -5.668 -12.801 4.373 1.00 96.62 394 THR A C 1
ATOM 3100 O O . THR A 1 394 ? -4.808 -11.938 4.198 1.00 96.62 394 THR A O 1
ATOM 3103 N N . ARG A 1 395 ? -5.623 -14.000 3.775 1.00 97.38 395 ARG A N 1
ATOM 3104 C CA . ARG A 1 395 ? -4.525 -14.405 2.881 1.00 97.38 395 ARG A CA 1
ATOM 3105 C C . ARG A 1 395 ? -4.418 -13.480 1.666 1.00 97.38 395 ARG A C 1
ATOM 3107 O O . ARG A 1 395 ? -3.346 -12.957 1.378 1.00 97.38 395 ARG A O 1
ATOM 3114 N N . SER A 1 396 ? -5.546 -13.156 1.031 1.00 96.62 396 SER A N 1
ATOM 3115 C CA . SER A 1 396 ? -5.619 -12.212 -0.094 1.00 96.62 396 SER A CA 1
ATOM 3116 C C . SER A 1 396 ? -5.147 -10.801 0.267 1.00 96.62 396 SER A C 1
ATOM 3118 O O . SER A 1 396 ? -4.524 -10.128 -0.562 1.00 96.62 396 SER A O 1
ATOM 3120 N N . ALA A 1 397 ? -5.453 -10.328 1.481 1.00 96.69 397 ALA A N 1
ATOM 3121 C CA . ALA A 1 397 ? -4.980 -9.039 1.979 1.00 96.69 397 ALA A CA 1
ATOM 3122 C C . ALA A 1 397 ? -3.478 -9.075 2.293 1.00 96.69 397 ALA A C 1
ATOM 3124 O O . ALA A 1 397 ? -2.781 -8.112 1.995 1.00 96.69 397 ALA A O 1
ATOM 3125 N N . PHE A 1 398 ? -2.958 -10.182 2.822 1.00 98.12 398 PHE A N 1
ATOM 3126 C CA . PHE A 1 398 ? -1.525 -10.332 3.053 1.00 98.12 398 PHE A CA 1
ATOM 3127 C C . PHE A 1 398 ? -0.730 -10.346 1.739 1.00 98.12 398 PHE A C 1
ATOM 3129 O O . PHE A 1 398 ? 0.212 -9.570 1.591 1.00 98.12 398 PHE A O 1
ATOM 3136 N N . VAL A 1 399 ? -1.166 -11.116 0.734 1.00 97.94 399 VAL A N 1
ATOM 3137 C CA . VAL A 1 399 ? -0.549 -11.085 -0.607 1.00 97.94 399 VAL A CA 1
ATOM 3138 C C . VAL A 1 399 ? -0.601 -9.673 -1.197 1.00 97.94 399 VAL A C 1
ATOM 3140 O O . VAL A 1 399 ? 0.363 -9.232 -1.810 1.00 97.94 399 VAL A O 1
ATOM 3143 N N . GLN A 1 400 ? -1.671 -8.911 -0.948 1.00 97.56 400 GLN A N 1
ATOM 3144 C CA . GLN A 1 400 ? -1.762 -7.517 -1.389 1.00 97.56 400 GLN A CA 1
ATOM 3145 C C . GLN A 1 400 ? -0.696 -6.606 -0.749 1.00 97.56 400 GLN A C 1
ATOM 3147 O O . GLN A 1 400 ? -0.236 -5.681 -1.417 1.00 97.56 400 GLN A O 1
ATOM 3152 N N . ILE A 1 401 ? -0.274 -6.857 0.499 1.00 97.31 401 ILE A N 1
ATOM 3153 C CA . ILE A 1 401 ? 0.870 -6.153 1.110 1.00 97.31 401 ILE A CA 1
ATOM 3154 C C . ILE A 1 401 ? 2.136 -6.447 0.303 1.00 97.31 401 ILE A C 1
ATOM 3156 O O . ILE A 1 401 ? 2.857 -5.519 -0.062 1.00 97.31 401 ILE A O 1
ATOM 3160 N N . LEU A 1 402 ? 2.383 -7.719 -0.027 1.00 97.19 402 LEU A N 1
ATOM 3161 C CA . LEU A 1 402 ? 3.526 -8.123 -0.852 1.00 97.19 402 LEU A CA 1
ATOM 3162 C C . LEU A 1 402 ? 3.465 -7.471 -2.243 1.00 97.19 402 LEU A C 1
ATOM 3164 O O . LEU A 1 402 ? 4.480 -6.982 -2.733 1.00 97.19 402 LEU A O 1
ATOM 3168 N N . SER A 1 403 ? 2.270 -7.353 -2.835 1.00 96.31 403 SER A N 1
ATOM 3169 C CA . SER A 1 403 ? 2.063 -6.618 -4.090 1.00 96.31 403 SER A CA 1
ATOM 3170 C C . SER A 1 403 ? 2.435 -5.141 -3.978 1.00 96.31 403 SER A C 1
ATOM 3172 O O . SER A 1 403 ? 3.016 -4.583 -4.909 1.00 96.31 403 SER A O 1
ATOM 3174 N N . CYS A 1 404 ? 2.133 -4.492 -2.849 1.00 95.25 404 CYS A N 1
ATOM 3175 C CA . CYS A 1 404 ? 2.530 -3.106 -2.614 1.00 95.25 404 CYS A CA 1
ATOM 3176 C C . CYS A 1 404 ? 4.057 -2.943 -2.571 1.00 95.25 404 CYS A C 1
ATOM 3178 O O . CYS A 1 404 ? 4.573 -2.003 -3.178 1.00 95.25 404 CYS A O 1
ATOM 3180 N N . TYR A 1 405 ? 4.780 -3.867 -1.928 1.00 94.38 405 TYR A N 1
ATOM 3181 C CA . TYR A 1 405 ? 6.248 -3.885 -1.942 1.00 94.38 405 TYR A CA 1
ATOM 3182 C C . TYR A 1 405 ? 6.814 -4.146 -3.340 1.00 94.38 405 TYR A C 1
ATOM 3184 O O . TYR A 1 405 ? 7.669 -3.393 -3.804 1.00 94.38 405 TYR A O 1
ATOM 3192 N N . ALA A 1 406 ? 6.292 -5.155 -4.042 1.00 92.06 406 ALA A N 1
ATOM 3193 C CA . ALA A 1 406 ? 6.713 -5.483 -5.400 1.00 92.06 406 ALA A CA 1
ATOM 3194 C C . ALA A 1 406 ? 6.578 -4.283 -6.345 1.00 92.06 406 ALA A C 1
ATOM 3196 O O . ALA A 1 406 ? 7.517 -3.931 -7.059 1.00 92.06 406 ALA A O 1
ATOM 3197 N N . PHE A 1 407 ? 5.432 -3.599 -6.301 1.00 90.38 407 PHE A N 1
ATOM 3198 C CA . PHE A 1 407 ? 5.205 -2.405 -7.106 1.00 90.38 407 PHE A CA 1
ATOM 3199 C C . PHE A 1 407 ? 6.125 -1.249 -6.700 1.00 90.38 407 PHE A C 1
ATOM 3201 O O . PHE A 1 407 ? 6.644 -0.534 -7.557 1.00 90.38 407 PHE A O 1
ATOM 3208 N N . TYR A 1 408 ? 6.345 -1.066 -5.398 1.00 87.44 408 TYR A N 1
ATOM 3209 C CA . TYR A 1 408 ? 7.234 -0.032 -4.889 1.00 87.44 408 TYR A CA 1
ATOM 3210 C C . TYR A 1 408 ? 8.668 -0.200 -5.415 1.00 87.44 408 TYR A C 1
ATOM 3212 O O . TYR A 1 408 ? 9.201 0.745 -5.998 1.00 87.44 408 TYR A O 1
ATOM 3220 N N . TRP A 1 409 ? 9.263 -1.391 -5.303 1.00 85.25 409 TRP A N 1
ATOM 3221 C CA . TRP A 1 409 ? 10.614 -1.640 -5.823 1.00 85.25 409 TRP A CA 1
ATOM 3222 C C . TRP A 1 409 ? 10.680 -1.625 -7.343 1.00 85.25 409 TRP A C 1
ATOM 3224 O O . TRP A 1 409 ? 11.670 -1.156 -7.906 1.00 85.25 409 TRP A O 1
ATOM 3234 N N . HIS A 1 410 ? 9.615 -2.062 -8.018 1.00 82.12 410 HIS A N 1
ATOM 3235 C CA . HIS A 1 410 ? 9.522 -1.941 -9.466 1.00 82.12 410 HIS A CA 1
ATOM 3236 C C . HIS A 1 410 ? 9.612 -0.476 -9.914 1.00 82.12 410 HIS A C 1
ATOM 3238 O O . HIS A 1 410 ? 10.366 -0.160 -10.830 1.00 82.12 410 HIS A O 1
ATOM 3244 N N . VAL A 1 411 ? 8.879 0.428 -9.256 1.00 80.12 411 VAL A N 1
ATOM 3245 C CA . VAL A 1 411 ? 8.899 1.867 -9.569 1.00 80.12 411 VAL A CA 1
ATOM 3246 C C . VAL A 1 411 ? 10.200 2.537 -9.119 1.00 80.12 411 VAL A C 1
ATOM 3248 O O . VAL A 1 411 ? 10.671 3.453 -9.793 1.00 80.12 411 VAL A O 1
ATOM 3251 N N . ALA A 1 412 ? 10.782 2.099 -8.002 1.00 77.62 412 ALA A N 1
ATOM 3252 C CA . ALA A 1 412 ? 12.044 2.627 -7.484 1.00 77.62 412 ALA A CA 1
ATOM 3253 C C . ALA A 1 412 ? 13.284 2.131 -8.254 1.00 77.62 412 ALA A C 1
ATOM 3255 O O . ALA A 1 412 ? 14.359 2.692 -8.075 1.00 77.62 412 ALA A O 1
ATOM 3256 N N . ASN A 1 413 ? 13.135 1.120 -9.119 1.00 77.50 413 ASN A N 1
ATOM 3257 C CA . ASN A 1 413 ? 14.235 0.412 -9.778 1.00 77.50 413 ASN A CA 1
ATOM 3258 C C . ASN A 1 413 ? 15.224 -0.236 -8.783 1.00 77.50 413 ASN A C 1
ATOM 3260 O O . ASN A 1 413 ? 16.428 -0.261 -9.011 1.00 77.50 413 ASN A O 1
ATOM 3264 N N . GLU A 1 414 ? 14.697 -0.766 -7.676 1.00 79.81 414 GLU A N 1
ATOM 3265 C CA . GLU A 1 414 ? 15.450 -1.390 -6.573 1.00 79.81 414 GLU A CA 1
ATOM 3266 C C . GLU A 1 414 ? 15.067 -2.879 -6.407 1.00 79.81 414 GLU A C 1
ATOM 3268 O O . GLU A 1 414 ? 14.895 -3.380 -5.298 1.00 79.81 414 GLU A O 1
ATOM 3273 N N . LYS A 1 415 ? 14.851 -3.594 -7.518 1.00 75.62 415 LYS A N 1
ATOM 3274 C CA . LYS A 1 415 ? 14.270 -4.954 -7.515 1.00 75.62 415 LYS A CA 1
ATOM 3275 C C . LYS A 1 415 ? 15.188 -6.050 -6.975 1.00 75.62 415 LYS A C 1
ATOM 3277 O O . LYS A 1 415 ? 14.707 -7.136 -6.685 1.00 75.62 415 LYS A O 1
ATOM 3282 N N . GLU A 1 416 ? 16.482 -5.780 -6.849 1.00 83.94 416 GLU A N 1
ATOM 3283 C CA . GLU A 1 416 ? 17.501 -6.768 -6.460 1.00 83.94 416 GLU A CA 1
ATOM 3284 C C . GLU A 1 416 ? 18.060 -6.490 -5.059 1.00 83.94 416 GLU A C 1
ATOM 3286 O O . GLU A 1 416 ? 19.209 -6.776 -4.740 1.00 83.94 416 GLU A O 1
ATOM 3291 N N . SER A 1 417 ? 17.227 -5.913 -4.193 1.00 87.75 417 SER A N 1
ATOM 3292 C CA . SER A 1 417 ? 17.521 -5.809 -2.767 1.00 87.75 417 SER A CA 1
ATOM 3293 C C . SER A 1 417 ? 17.302 -7.145 -2.039 1.00 87.75 417 SER A C 1
ATOM 3295 O O . SER A 1 417 ? 16.568 -8.027 -2.500 1.00 87.75 417 SER A O 1
ATOM 3297 N N . LEU A 1 418 ? 17.889 -7.276 -0.846 1.00 88.81 418 LEU A N 1
ATOM 3298 C CA . LEU A 1 418 ? 17.633 -8.415 0.039 1.00 88.81 418 LEU A CA 1
ATOM 3299 C C . LEU A 1 418 ? 16.136 -8.548 0.373 1.00 88.81 418 LEU A C 1
ATOM 3301 O O . LEU A 1 418 ? 15.604 -9.654 0.405 1.00 88.81 418 LEU A O 1
ATOM 3305 N N . ASP A 1 419 ? 15.441 -7.430 0.576 1.00 89.38 419 ASP A N 1
ATOM 3306 C CA . ASP A 1 419 ? 14.021 -7.437 0.931 1.00 89.38 419 ASP A CA 1
ATOM 3307 C C . ASP A 1 419 ? 13.133 -7.904 -0.236 1.00 89.38 419 ASP A C 1
ATOM 3309 O O . ASP A 1 419 ? 12.177 -8.648 -0.022 1.00 89.38 419 ASP A O 1
ATOM 3313 N N . SER A 1 420 ? 13.469 -7.563 -1.484 1.00 90.19 420 SER A N 1
ATOM 3314 C CA . SER A 1 420 ? 12.766 -8.085 -2.670 1.00 90.19 420 SER A CA 1
ATOM 3315 C C . SER A 1 420 ? 12.966 -9.588 -2.868 1.00 90.19 420 SER A C 1
ATOM 3317 O O . SER A 1 420 ? 12.022 -10.281 -3.258 1.00 90.19 420 SER A O 1
ATOM 3319 N N . LEU A 1 421 ? 14.144 -10.122 -2.529 1.00 91.75 421 LEU A N 1
ATOM 3320 C CA . LEU A 1 421 ? 14.373 -11.571 -2.500 1.00 91.75 421 LEU A CA 1
ATOM 3321 C C . LEU A 1 421 ? 13.528 -12.244 -1.412 1.00 91.75 421 LEU A C 1
ATOM 3323 O O . LEU A 1 421 ? 12.880 -13.259 -1.669 1.00 91.75 421 LEU A O 1
ATOM 3327 N N . LYS A 1 422 ? 13.450 -11.643 -0.220 1.00 93.31 422 LYS A N 1
ATOM 3328 C CA . LYS A 1 422 ? 12.587 -12.133 0.862 1.00 93.31 422 LYS A CA 1
ATOM 3329 C C . LYS A 1 422 ? 11.106 -12.108 0.483 1.00 93.31 422 LYS A C 1
ATOM 3331 O O . LYS A 1 422 ? 10.397 -13.067 0.769 1.00 93.31 422 LYS A O 1
ATOM 3336 N N . VAL A 1 423 ? 10.623 -11.059 -0.189 1.00 94.50 423 VAL A N 1
ATOM 3337 C CA . VAL A 1 423 ? 9.242 -11.032 -0.708 1.00 94.50 423 VAL A CA 1
ATOM 3338 C C . VAL A 1 423 ? 9.018 -12.128 -1.743 1.00 94.50 423 VAL A C 1
ATOM 3340 O O . VAL A 1 423 ? 7.978 -12.779 -1.705 1.00 94.50 423 VAL A O 1
ATOM 3343 N N . SER A 1 424 ? 9.989 -12.373 -2.623 1.00 94.00 424 SER A N 1
ATOM 3344 C CA . SER A 1 424 ? 9.918 -13.455 -3.612 1.00 94.00 424 SER A CA 1
ATOM 3345 C C . SER A 1 424 ? 9.777 -14.825 -2.937 1.00 94.00 424 SER A C 1
ATOM 3347 O O . SER A 1 424 ? 8.898 -15.602 -3.304 1.00 94.00 424 SER A O 1
ATOM 3349 N N . HIS A 1 425 ? 10.558 -15.080 -1.883 1.00 94.81 425 HIS A N 1
ATOM 3350 C CA . HIS A 1 425 ? 10.432 -16.290 -1.066 1.00 94.81 425 HIS A CA 1
ATOM 3351 C C . HIS A 1 425 ? 9.065 -16.382 -0.367 1.00 94.81 425 HIS A C 1
ATOM 3353 O O . HIS A 1 425 ? 8.404 -17.414 -0.426 1.00 94.81 425 HIS A O 1
ATOM 3359 N N . LEU A 1 426 ? 8.590 -15.294 0.253 1.00 96.12 426 LEU A N 1
ATOM 3360 C CA . LEU A 1 426 ? 7.271 -15.268 0.898 1.00 96.12 426 LEU A CA 1
ATOM 3361 C C . LEU A 1 426 ? 6.128 -15.542 -0.092 1.00 96.12 426 LEU A C 1
ATOM 3363 O O . LEU A 1 426 ? 5.132 -16.158 0.283 1.00 96.12 426 LEU A O 1
ATOM 3367 N N . LEU A 1 427 ? 6.248 -15.094 -1.344 1.00 96.69 427 LEU A N 1
ATOM 3368 C CA . LEU A 1 427 ? 5.267 -15.378 -2.394 1.00 96.69 427 LEU A CA 1
ATOM 3369 C C . LEU A 1 427 ? 5.264 -16.855 -2.790 1.00 96.69 427 LEU A C 1
ATOM 3371 O O . LEU A 1 427 ? 4.183 -17.411 -2.974 1.00 96.69 427 LEU A O 1
ATOM 3375 N N . ILE A 1 428 ? 6.434 -17.493 -2.871 1.00 96.19 428 ILE A N 1
ATOM 3376 C CA . ILE A 1 428 ? 6.540 -18.945 -3.077 1.00 96.19 428 ILE A CA 1
ATOM 3377 C C . ILE A 1 428 ? 5.871 -19.686 -1.920 1.00 96.19 428 ILE A C 1
ATOM 3379 O O . ILE A 1 428 ? 4.999 -20.514 -2.166 1.00 96.19 428 ILE A O 1
ATOM 3383 N N . ASP A 1 429 ? 6.179 -19.323 -0.672 1.00 95.31 429 ASP A N 1
ATOM 3384 C CA . ASP A 1 429 ? 5.548 -19.925 0.509 1.00 95.31 429 ASP A CA 1
ATOM 3385 C C . ASP A 1 429 ? 4.017 -19.740 0.513 1.00 95.31 429 ASP A C 1
ATOM 3387 O O . ASP A 1 429 ? 3.281 -20.601 1.004 1.00 95.31 429 ASP A O 1
ATOM 3391 N N . CYS A 1 430 ? 3.522 -18.603 0.002 1.00 95.44 430 CYS A N 1
ATOM 3392 C CA . CYS A 1 430 ? 2.087 -18.362 -0.162 1.00 95.44 430 CYS A CA 1
ATOM 3393 C C . CYS A 1 430 ? 1.504 -19.307 -1.214 1.00 95.44 430 CYS A C 1
ATOM 3395 O O . CYS A 1 430 ? 0.501 -19.963 -0.949 1.00 95.44 430 CYS A O 1
ATOM 3397 N N . LEU A 1 431 ? 2.132 -19.392 -2.388 1.00 95.94 431 LEU A N 1
ATOM 3398 C CA . LEU A 1 431 ? 1.681 -20.232 -3.497 1.00 95.94 431 LEU A CA 1
ATOM 3399 C C . LEU A 1 431 ? 1.683 -21.717 -3.142 1.00 95.94 431 LEU A C 1
ATOM 3401 O O . LEU A 1 431 ? 0.711 -22.414 -3.427 1.00 95.94 431 LEU A O 1
ATOM 3405 N N . ASP A 1 432 ? 2.731 -22.182 -2.469 1.00 94.81 432 ASP A N 1
ATOM 3406 C CA . ASP A 1 432 ? 2.892 -23.579 -2.078 1.00 94.81 432 ASP A CA 1
ATOM 3407 C C . ASP A 1 432 ? 1.743 -24.083 -1.200 1.00 94.81 432 ASP A C 1
ATOM 3409 O O . ASP A 1 432 ? 1.310 -25.224 -1.340 1.00 94.81 432 ASP A O 1
ATOM 3413 N N . LYS A 1 433 ? 1.142 -23.219 -0.377 1.00 91.19 433 LYS A N 1
ATOM 3414 C CA . LYS A 1 433 ? 0.054 -23.601 0.541 1.00 91.19 433 LYS A CA 1
ATOM 3415 C C . LYS A 1 433 ? -1.337 -23.207 0.057 1.00 91.19 433 LYS A C 1
ATOM 3417 O O . LYS A 1 433 ? -2.326 -23.690 0.609 1.00 91.19 433 LYS A O 1
ATOM 3422 N N . GLU A 1 434 ? -1.437 -22.339 -0.947 1.00 95.81 434 GLU A N 1
ATOM 3423 C CA . GLU A 1 434 ? -2.714 -21.743 -1.326 1.00 95.81 434 GLU A CA 1
ATOM 3424 C C . GLU A 1 434 ? -3.639 -22.736 -2.031 1.00 95.81 434 GLU A C 1
ATOM 3426 O O . GLU A 1 434 ? -3.217 -23.473 -2.921 1.00 95.81 434 GLU A O 1
ATOM 3431 N N . GLN A 1 435 ? -4.912 -22.708 -1.638 1.00 95.00 435 GLN A N 1
ATOM 3432 C CA . GLN A 1 435 ? -5.986 -23.546 -2.178 1.00 95.00 435 GLN A CA 1
ATOM 3433 C C . GLN A 1 435 ? -7.036 -22.722 -2.932 1.00 95.00 435 GLN A C 1
ATOM 3435 O O . GLN A 1 435 ? -7.796 -23.264 -3.727 1.00 95.00 435 GLN A O 1
ATOM 3440 N N . ASP A 1 436 ? -7.093 -21.409 -2.695 1.00 97.12 436 ASP A N 1
ATOM 3441 C CA . ASP A 1 436 ? -8.016 -20.510 -3.375 1.00 97.12 436 ASP A CA 1
ATOM 3442 C C . ASP A 1 436 ? -7.395 -19.935 -4.657 1.00 97.12 436 ASP A C 1
ATOM 3444 O O . ASP A 1 436 ? -6.355 -19.269 -4.630 1.00 97.12 436 ASP A O 1
ATOM 3448 N N . ALA A 1 437 ? -8.066 -20.151 -5.790 1.00 97.12 437 ALA A N 1
ATOM 3449 C CA . ALA A 1 437 ? -7.590 -19.718 -7.103 1.00 97.12 437 ALA A CA 1
ATOM 3450 C C . ALA A 1 437 ? -7.376 -18.196 -7.191 1.00 97.12 437 ALA A C 1
ATOM 3452 O O . ALA A 1 437 ? -6.418 -17.742 -7.817 1.00 97.12 437 ALA A O 1
ATOM 3453 N N . SER A 1 438 ? -8.222 -17.389 -6.538 1.00 96.12 438 SER A N 1
ATOM 3454 C CA . SER A 1 438 ? -8.120 -15.926 -6.608 1.00 96.12 438 SER A CA 1
ATOM 3455 C C . SER A 1 438 ? -6.886 -15.398 -5.873 1.00 96.12 438 SER A C 1
ATOM 3457 O O . SER A 1 438 ? -6.242 -14.446 -6.327 1.00 96.12 438 SER A O 1
ATOM 3459 N N . VAL A 1 439 ? -6.518 -16.036 -4.758 1.00 97.00 439 VAL A N 1
ATOM 3460 C CA . VAL A 1 439 ? -5.307 -15.694 -4.004 1.00 97.00 439 VAL A CA 1
ATOM 3461 C C . VAL A 1 439 ? -4.065 -16.192 -4.735 1.00 97.00 439 VAL A C 1
ATOM 3463 O O . VAL A 1 439 ? -3.102 -15.432 -4.854 1.00 97.00 439 VAL A O 1
ATOM 3466 N N . ALA A 1 440 ? -4.114 -17.401 -5.303 1.00 97.88 440 ALA A N 1
ATOM 3467 C CA . ALA A 1 440 ? -3.028 -17.952 -6.108 1.00 97.88 440 ALA A CA 1
ATOM 3468 C C . ALA A 1 440 ? -2.711 -17.058 -7.317 1.00 97.88 440 ALA A C 1
ATOM 3470 O O . ALA A 1 440 ? -1.561 -16.668 -7.504 1.00 97.88 440 ALA A O 1
ATOM 3471 N N . ILE A 1 441 ? -3.727 -16.632 -8.079 1.00 97.94 441 ILE A N 1
ATOM 3472 C CA . ILE A 1 441 ? -3.551 -15.696 -9.203 1.00 97.94 441 ILE A CA 1
ATOM 3473 C C . ILE A 1 441 ? -2.895 -14.398 -8.733 1.00 97.94 441 ILE A C 1
ATOM 3475 O O . ILE A 1 441 ? -1.950 -13.921 -9.360 1.00 97.94 441 ILE A O 1
ATOM 3479 N N . LYS A 1 442 ? -3.352 -13.824 -7.612 1.00 97.56 442 LYS A N 1
ATOM 3480 C CA . LYS A 1 442 ? -2.758 -12.590 -7.083 1.00 97.56 442 LYS A CA 1
ATOM 3481 C C . LYS A 1 442 ? -1.280 -12.779 -6.733 1.00 97.56 442 LYS A C 1
ATOM 3483 O O . LYS A 1 442 ? -0.472 -11.899 -7.037 1.00 97.56 442 LYS A O 1
ATOM 3488 N N . ALA A 1 443 ? -0.924 -13.901 -6.113 1.00 97.88 443 ALA A N 1
ATOM 3489 C CA . ALA A 1 443 ? 0.459 -14.208 -5.777 1.00 97.88 443 ALA A CA 1
ATOM 3490 C C . ALA A 1 443 ? 1.310 -14.420 -7.043 1.00 97.88 443 ALA A C 1
ATOM 3492 O O . ALA A 1 443 ? 2.353 -13.787 -7.153 1.00 97.88 443 ALA A O 1
ATOM 3493 N N . ILE A 1 444 ? 0.823 -15.164 -8.046 1.00 97.94 444 ILE A N 1
ATOM 3494 C CA . ILE A 1 444 ? 1.498 -15.355 -9.347 1.00 97.94 444 ILE A CA 1
ATOM 3495 C C . ILE A 1 444 ? 1.767 -14.010 -10.037 1.00 97.94 444 ILE A C 1
ATOM 3497 O O . ILE A 1 444 ? 2.899 -13.720 -10.421 1.00 97.94 444 ILE A O 1
ATOM 3501 N N . VAL A 1 445 ? 0.748 -13.152 -10.149 1.00 96.31 445 VAL A N 1
ATOM 3502 C CA . VAL A 1 445 ? 0.877 -11.814 -10.759 1.00 96.31 445 VAL A CA 1
ATOM 3503 C C . VAL A 1 445 ? 1.875 -10.947 -9.987 1.00 96.31 445 VAL A C 1
ATOM 3505 O O . VAL A 1 445 ? 2.650 -10.188 -10.578 1.00 96.31 445 VAL A O 1
ATOM 3508 N N . THR A 1 446 ? 1.882 -11.064 -8.659 1.00 96.12 446 THR A N 1
ATOM 3509 C CA . THR A 1 446 ? 2.827 -10.331 -7.814 1.00 96.12 446 THR A CA 1
ATOM 3510 C C . THR A 1 446 ? 4.260 -10.808 -8.038 1.00 96.12 446 THR A C 1
ATOM 3512 O O . THR A 1 446 ? 5.147 -9.974 -8.220 1.00 96.12 446 THR A O 1
ATOM 3515 N N . THR A 1 447 ? 4.486 -12.120 -8.114 1.00 95.81 447 THR A N 1
ATOM 3516 C CA . THR A 1 447 ? 5.792 -12.702 -8.454 1.00 95.81 447 THR A CA 1
ATOM 3517 C C . THR A 1 447 ? 6.251 -12.234 -9.834 1.00 95.81 447 THR A C 1
ATOM 3519 O O . THR A 1 447 ? 7.368 -11.744 -9.974 1.00 95.81 447 THR A O 1
ATOM 3522 N N . GLY A 1 448 ? 5.367 -12.257 -10.837 1.00 93.94 448 GLY A N 1
ATOM 3523 C CA . GLY A 1 448 ? 5.670 -11.750 -12.179 1.00 93.94 448 GLY A CA 1
ATOM 3524 C C . GLY A 1 448 ? 6.066 -10.269 -12.200 1.00 93.94 448 GLY A C 1
ATOM 3525 O O . GLY A 1 448 ? 6.947 -9.870 -12.956 1.00 93.94 448 GLY A O 1
ATOM 3526 N N . THR A 1 449 ? 5.485 -9.449 -11.318 1.00 92.56 449 THR A N 1
ATOM 3527 C CA . THR A 1 449 ? 5.840 -8.023 -11.185 1.00 92.56 449 THR A CA 1
ATOM 3528 C C . THR A 1 449 ? 7.285 -7.818 -10.713 1.00 92.56 449 THR A C 1
ATOM 3530 O O . THR A 1 449 ? 7.933 -6.856 -11.141 1.00 92.56 449 THR A O 1
ATOM 3533 N N . LEU A 1 450 ? 7.786 -8.707 -9.846 1.00 91.19 450 LEU A N 1
ATOM 3534 C CA . LEU A 1 450 ? 9.175 -8.699 -9.375 1.00 91.19 450 LEU A CA 1
ATOM 3535 C C . LEU A 1 450 ? 10.137 -9.226 -10.443 1.00 91.19 450 LEU A C 1
ATOM 3537 O O . LEU A 1 450 ? 11.184 -8.623 -10.653 1.00 91.19 450 LEU A O 1
ATOM 3541 N N . VAL A 1 451 ? 9.753 -10.302 -11.138 1.00 91.94 451 VAL A N 1
ATOM 3542 C CA . VAL A 1 451 ? 10.550 -10.932 -12.206 1.00 91.94 451 VAL A CA 1
ATOM 3543 C C . VAL A 1 451 ? 10.730 -10.016 -13.410 1.00 91.94 451 VAL A C 1
ATOM 3545 O O . VAL A 1 451 ? 11.797 -9.994 -14.016 1.00 91.94 451 VAL A O 1
ATOM 3548 N N . PHE A 1 452 ? 9.701 -9.249 -13.777 1.00 88.06 452 PHE A N 1
ATOM 3549 C CA . PHE A 1 452 ? 9.734 -8.413 -14.973 1.00 88.06 452 PHE A CA 1
ATOM 3550 C C . PHE A 1 452 ? 10.959 -7.488 -14.974 1.00 88.06 452 PHE A C 1
ATOM 3552 O O . PHE A 1 452 ? 11.023 -6.563 -14.159 1.00 88.06 452 PHE A O 1
ATOM 3559 N N . ARG A 1 453 ? 11.894 -7.684 -15.916 1.00 82.44 453 ARG A N 1
ATOM 3560 C CA . ARG A 1 453 ? 13.176 -6.955 -16.002 1.00 82.44 453 ARG A CA 1
ATOM 3561 C C . ARG A 1 453 ? 14.001 -7.028 -14.709 1.00 82.44 453 ARG A C 1
ATOM 3563 O O . ARG A 1 453 ? 14.411 -5.986 -14.189 1.00 82.44 453 ARG A O 1
ATOM 3570 N N . SER A 1 454 ? 14.133 -8.219 -14.129 1.00 88.06 454 SER A N 1
ATOM 3571 C CA . SER A 1 454 ? 15.098 -8.516 -13.068 1.00 88.06 454 SER A CA 1
ATOM 3572 C C . SER A 1 454 ? 15.585 -9.955 -13.192 1.00 88.06 454 SER A C 1
ATOM 3574 O O . SER A 1 454 ? 14.931 -10.901 -12.743 1.00 88.06 454 SER A O 1
ATOM 3576 N N . GLU A 1 455 ? 16.763 -10.109 -13.791 1.00 88.19 455 GLU A N 1
ATOM 3577 C CA . GLU A 1 455 ? 17.400 -11.413 -13.941 1.00 88.19 455 GLU A CA 1
ATOM 3578 C C . GLU A 1 455 ? 17.762 -12.016 -12.576 1.00 88.19 455 GLU A C 1
ATOM 3580 O O . GLU A 1 455 ? 17.557 -13.212 -12.365 1.00 88.19 455 GLU A O 1
ATOM 3585 N N . GLY A 1 456 ? 18.206 -11.196 -11.613 1.00 89.50 456 GLY A N 1
ATOM 3586 C CA . GLY A 1 456 ? 18.551 -11.666 -10.271 1.00 89.50 456 GLY A CA 1
ATOM 3587 C C . GLY A 1 456 ? 17.371 -12.325 -9.550 1.00 89.50 456 GLY A C 1
ATOM 3588 O O . GLY A 1 456 ? 17.523 -13.399 -8.964 1.00 89.50 456 GLY A O 1
ATOM 3589 N N . ILE A 1 457 ? 16.168 -11.744 -9.648 1.00 92.12 457 ILE A N 1
ATOM 3590 C CA . ILE A 1 457 ? 14.955 -12.361 -9.093 1.00 92.12 457 ILE A CA 1
ATOM 3591 C C . ILE A 1 457 ? 14.591 -13.640 -9.857 1.00 92.12 457 ILE A C 1
ATOM 3593 O O . ILE A 1 457 ? 14.279 -14.648 -9.225 1.00 92.12 457 ILE A O 1
ATOM 3597 N N . ALA A 1 458 ? 14.661 -13.645 -11.192 1.00 92.88 458 ALA A N 1
ATOM 3598 C CA . ALA A 1 458 ? 14.372 -14.843 -11.986 1.00 92.88 458 ALA A CA 1
ATOM 3599 C C . ALA A 1 458 ? 15.314 -16.012 -11.640 1.00 92.88 458 ALA A C 1
ATOM 3601 O O . ALA A 1 458 ? 14.877 -17.154 -11.495 1.00 92.88 458 ALA A O 1
ATOM 3602 N N . GLN A 1 459 ? 16.609 -15.737 -11.458 1.00 91.75 459 GLN A N 1
ATOM 3603 C CA . GLN A 1 459 ? 17.591 -16.719 -10.992 1.00 91.75 459 GLN A CA 1
ATOM 3604 C C . GLN A 1 459 ? 17.274 -17.210 -9.571 1.00 91.75 459 GLN A C 1
ATOM 3606 O O . GLN A 1 459 ? 17.272 -18.417 -9.338 1.00 91.75 459 GLN A O 1
ATOM 3611 N N . ALA A 1 460 ? 16.936 -16.311 -8.642 1.00 91.81 460 ALA A N 1
ATOM 3612 C CA . ALA A 1 460 ? 16.575 -16.691 -7.277 1.00 91.81 460 ALA A CA 1
ATOM 3613 C C . ALA A 1 460 ? 15.334 -17.597 -7.223 1.00 91.81 460 ALA A C 1
ATOM 3615 O O . ALA A 1 460 ? 15.334 -18.591 -6.505 1.00 91.81 460 ALA A O 1
ATOM 3616 N N . LEU A 1 461 ? 14.296 -17.307 -8.012 1.00 93.88 461 LEU A N 1
ATOM 3617 C CA . LEU A 1 461 ? 13.101 -18.154 -8.070 1.00 93.88 461 LEU A CA 1
ATOM 3618 C C . LEU A 1 461 ? 13.402 -19.551 -8.632 1.00 93.88 461 LEU A C 1
ATOM 3620 O O . LEU A 1 461 ? 12.834 -20.528 -8.149 1.00 93.88 461 LEU A O 1
ATOM 3624 N N . ARG A 1 462 ? 14.320 -19.663 -9.604 1.00 93.38 462 ARG A N 1
ATOM 3625 C CA . ARG A 1 462 ? 14.798 -20.963 -10.106 1.00 93.38 462 ARG A CA 1
ATOM 3626 C C . ARG A 1 462 ? 15.530 -21.761 -9.029 1.00 93.38 462 ARG A C 1
ATOM 3628 O O . ARG A 1 462 ? 15.312 -22.959 -8.927 1.00 93.38 462 ARG A O 1
ATOM 3635 N N . LEU A 1 463 ? 16.331 -21.102 -8.187 1.00 91.75 463 LEU A N 1
ATOM 3636 C CA . LEU A 1 463 ? 16.975 -21.741 -7.028 1.00 91.75 463 LEU A CA 1
ATOM 3637 C C . LEU A 1 463 ? 15.975 -22.217 -5.964 1.00 91.75 463 LEU A C 1
ATOM 3639 O O . LEU A 1 463 ? 16.308 -23.085 -5.164 1.00 91.75 463 LEU A O 1
ATOM 3643 N N . PHE A 1 464 ? 14.768 -21.652 -5.947 1.00 90.69 464 PHE A N 1
ATOM 3644 C CA . PHE A 1 464 ? 13.670 -22.087 -5.084 1.00 90.69 464 PHE A CA 1
ATOM 3645 C C . PHE A 1 464 ? 12.735 -23.109 -5.757 1.00 90.69 464 PHE A C 1
ATOM 3647 O O . PHE A 1 464 ? 11.617 -23.302 -5.286 1.00 90.69 464 PHE A O 1
ATOM 3654 N N . ASP A 1 465 ? 13.154 -23.730 -6.866 1.00 93.19 465 ASP A N 1
ATOM 3655 C CA . ASP A 1 465 ? 12.395 -24.750 -7.603 1.00 93.19 465 ASP A CA 1
ATOM 3656 C C . ASP A 1 465 ? 10.979 -24.305 -8.020 1.00 93.19 465 ASP A C 1
ATOM 3658 O O . ASP A 1 465 ? 10.034 -25.103 -8.078 1.00 93.19 465 ASP A O 1
ATOM 3662 N N . ILE A 1 466 ? 10.813 -23.016 -8.352 1.00 95.50 466 ILE A N 1
ATOM 3663 C CA . ILE A 1 466 ? 9.503 -22.457 -8.716 1.00 95.50 466 ILE A CA 1
ATOM 3664 C C . ILE A 1 466 ? 8.838 -23.200 -9.883 1.00 95.50 466 ILE A C 1
ATOM 3666 O O . ILE A 1 466 ? 7.618 -23.334 -9.898 1.00 95.50 466 ILE A O 1
ATOM 3670 N N . ASP A 1 467 ? 9.611 -23.719 -10.838 1.00 94.25 467 ASP A N 1
ATOM 3671 C CA . ASP A 1 467 ? 9.075 -24.441 -11.995 1.00 94.25 467 ASP A CA 1
ATOM 3672 C C . ASP A 1 467 ? 8.324 -25.710 -11.569 1.00 94.25 467 ASP A C 1
ATOM 3674 O O . ASP A 1 467 ? 7.216 -25.973 -12.045 1.00 94.25 467 ASP A O 1
ATOM 3678 N N . MET A 1 468 ? 8.876 -26.462 -10.612 1.00 95.69 468 MET A N 1
ATOM 3679 C CA . MET A 1 468 ? 8.234 -27.660 -10.068 1.00 95.69 468 MET A CA 1
ATOM 3680 C C . MET A 1 468 ? 6.956 -27.307 -9.311 1.00 95.69 468 MET A C 1
ATOM 3682 O O . MET A 1 468 ? 5.930 -27.969 -9.497 1.00 95.69 468 MET A O 1
ATOM 3686 N N . LEU A 1 469 ? 6.987 -26.228 -8.522 1.00 97.50 469 LEU A N 1
ATOM 3687 C CA . LEU A 1 469 ? 5.800 -25.726 -7.835 1.00 97.50 469 LEU A CA 1
ATOM 3688 C C . LEU A 1 469 ? 4.707 -25.329 -8.837 1.00 97.50 469 LEU A C 1
ATOM 3690 O O . LEU A 1 469 ? 3.566 -25.768 -8.707 1.00 97.50 469 LEU A O 1
ATOM 3694 N N . LEU A 1 470 ? 5.034 -24.545 -9.866 1.00 97.50 470 LEU A N 1
ATOM 3695 C CA . LEU A 1 470 ? 4.074 -24.107 -10.882 1.00 97.50 470 LEU A CA 1
ATOM 3696 C C . LEU A 1 470 ? 3.464 -25.290 -11.651 1.00 97.50 470 LEU A C 1
ATOM 3698 O O . LEU A 1 470 ? 2.256 -25.302 -11.902 1.00 97.50 470 LEU A O 1
ATOM 3702 N N . ILE A 1 471 ? 4.257 -26.319 -11.967 1.00 96.94 471 ILE A N 1
ATOM 3703 C CA . ILE A 1 471 ? 3.760 -27.557 -12.583 1.00 96.94 471 ILE A CA 1
ATOM 3704 C C . ILE A 1 471 ? 2.790 -28.287 -11.649 1.00 96.94 471 ILE A C 1
ATOM 3706 O O . ILE A 1 471 ? 1.715 -28.688 -12.101 1.00 96.94 471 ILE A O 1
ATOM 3710 N N . HIS A 1 472 ? 3.138 -28.450 -10.369 1.00 97.44 472 HIS A N 1
ATOM 3711 C CA . HIS A 1 472 ? 2.271 -29.089 -9.375 1.00 97.44 472 HIS A CA 1
ATOM 3712 C C . HIS A 1 472 ? 0.954 -28.316 -9.201 1.00 97.44 472 HIS A C 1
ATOM 3714 O O . HIS A 1 472 ? -0.130 -28.900 -9.272 1.00 97.44 472 HIS A O 1
ATOM 3720 N N . LEU A 1 473 ? 1.025 -26.986 -9.074 1.00 97.38 473 LEU A N 1
ATOM 3721 C CA . LEU A 1 473 ? -0.153 -26.123 -8.999 1.00 97.38 473 LEU A CA 1
ATOM 3722 C C . LEU A 1 473 ? -1.052 -26.295 -10.225 1.00 97.38 473 LEU A C 1
ATOM 3724 O O . LEU A 1 473 ? -2.258 -26.454 -10.068 1.00 97.38 473 LEU A O 1
ATOM 3728 N N . LYS A 1 474 ? -0.480 -26.318 -11.434 1.00 96.94 474 LYS A N 1
ATOM 3729 C CA . LYS A 1 474 ? -1.232 -26.468 -12.687 1.00 96.94 474 LYS A CA 1
ATOM 3730 C C . LYS A 1 474 ? -1.852 -27.860 -12.845 1.00 96.94 474 LYS A C 1
ATOM 3732 O O . LYS A 1 474 ? -3.001 -27.981 -13.253 1.00 96.94 474 LYS A O 1
ATOM 3737 N N . LYS A 1 475 ? -1.099 -28.928 -12.570 1.00 96.25 475 LYS A N 1
ATOM 3738 C CA . LYS A 1 475 ? -1.530 -30.308 -12.863 1.00 96.25 475 LYS A CA 1
ATOM 3739 C C . LYS A 1 475 ? -2.398 -30.921 -11.777 1.00 96.25 475 LYS A C 1
ATOM 3741 O O . LYS A 1 475 ? -3.273 -31.719 -12.097 1.00 96.25 475 LYS A O 1
ATOM 3746 N N . GLU A 1 476 ? -2.151 -30.574 -10.522 1.00 95.38 476 GLU A N 1
ATOM 3747 C CA . GLU A 1 476 ? -2.798 -31.225 -9.387 1.00 95.38 476 GLU A CA 1
ATOM 3748 C C . GLU A 1 476 ? -3.811 -30.283 -8.744 1.00 95.38 476 GLU A C 1
ATOM 3750 O O . GLU A 1 476 ? -5.018 -30.520 -8.833 1.00 95.38 476 GLU A O 1
ATOM 3755 N N . ARG A 1 477 ? -3.340 -29.176 -8.161 1.00 96.19 477 ARG A N 1
ATOM 3756 C CA . ARG A 1 477 ? -4.173 -28.333 -7.291 1.00 96.19 477 ARG A CA 1
ATOM 3757 C C . ARG A 1 477 ? -5.231 -27.526 -8.036 1.00 96.19 477 ARG A C 1
ATOM 3759 O O . ARG A 1 477 ? -6.388 -27.491 -7.632 1.00 96.19 477 ARG A O 1
ATOM 3766 N N . PHE A 1 478 ? -4.844 -26.905 -9.143 1.00 97.69 478 PHE A N 1
ATOM 3767 C CA . PHE A 1 478 ? -5.687 -26.012 -9.932 1.00 97.69 478 PHE A CA 1
ATOM 3768 C C . PHE A 1 478 ? -6.037 -26.591 -11.305 1.00 97.69 478 PHE A C 1
ATOM 3770 O O . PHE A 1 478 ? -6.416 -25.843 -12.194 1.00 97.69 478 PHE A O 1
ATOM 3777 N N . SER A 1 479 ? -6.014 -27.920 -11.457 1.00 96.69 479 SER A N 1
ATOM 3778 C CA . SER A 1 479 ? -6.237 -28.641 -12.727 1.00 96.69 479 SER A CA 1
ATOM 3779 C C . SER A 1 479 ? -7.506 -28.259 -13.505 1.00 96.69 479 SER A C 1
ATOM 3781 O O . SER A 1 479 ? -7.557 -28.410 -14.726 1.00 96.69 479 SER A O 1
ATOM 3783 N N . LYS A 1 480 ? -8.536 -27.754 -12.814 1.00 96.12 480 LYS A N 1
ATOM 3784 C CA . LYS A 1 480 ? -9.817 -27.311 -13.395 1.00 96.12 480 LYS A CA 1
ATOM 3785 C C . LYS A 1 480 ? -9.927 -25.790 -13.591 1.00 96.12 480 LYS A C 1
ATOM 3787 O O . LYS A 1 480 ? -10.957 -25.320 -14.068 1.00 96.12 480 LYS A O 1
ATOM 3792 N N . HIS A 1 481 ? -8.900 -25.023 -13.234 1.00 97.00 481 HIS A N 1
ATOM 3793 C CA . HIS A 1 481 ? -8.891 -23.560 -13.253 1.00 97.00 481 HIS A CA 1
ATOM 3794 C C . HIS A 1 481 ? -8.066 -23.031 -14.433 1.00 97.00 481 HIS A C 1
ATOM 3796 O O . HIS A 1 481 ? -6.875 -22.732 -14.324 1.00 97.00 481 HIS A O 1
ATOM 3802 N N . SER A 1 482 ? -8.714 -22.901 -15.595 1.00 95.44 482 SER A N 1
ATOM 3803 C CA . SER A 1 482 ? -8.070 -22.414 -16.826 1.00 95.44 482 SER A CA 1
ATOM 3804 C C . SER A 1 482 ? -7.514 -20.991 -16.707 1.00 95.44 482 SER A C 1
ATOM 3806 O O . SER A 1 482 ? -6.566 -20.628 -17.400 1.00 95.44 482 SER A O 1
ATOM 3808 N N . ASP A 1 483 ? -8.114 -20.176 -15.846 1.00 94.75 483 ASP A N 1
ATOM 3809 C CA . ASP A 1 483 ? -7.650 -18.836 -15.504 1.00 94.75 483 ASP A CA 1
ATOM 3810 C C . ASP A 1 483 ? -6.307 -18.876 -14.765 1.00 94.75 483 ASP A C 1
ATOM 3812 O O . ASP A 1 483 ? -5.374 -18.194 -15.185 1.00 94.75 483 ASP A O 1
ATOM 3816 N N . VAL A 1 484 ? -6.165 -19.725 -13.741 1.00 97.19 484 VAL A N 1
ATOM 3817 C CA . VAL A 1 48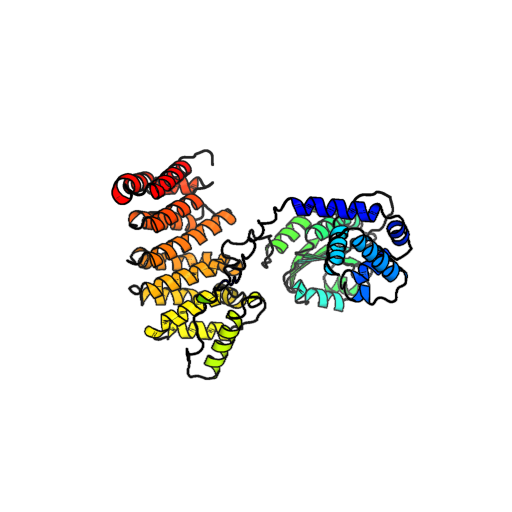4 ? -4.890 -19.926 -13.027 1.00 97.19 484 VAL A CA 1
ATOM 3818 C C . VAL A 1 484 ? -3.805 -20.407 -13.993 1.00 97.19 484 VAL A C 1
ATOM 3820 O O . VAL A 1 484 ? -2.694 -19.880 -13.979 1.00 97.19 484 VAL A O 1
ATOM 3823 N N . HIS A 1 485 ? -4.135 -21.353 -14.880 1.00 98.06 485 HIS A N 1
ATOM 3824 C CA . HIS A 1 485 ? -3.197 -21.893 -15.870 1.00 98.06 485 HIS A CA 1
ATOM 3825 C C . HIS A 1 485 ? -2.581 -20.803 -16.748 1.00 98.06 485 HIS A C 1
ATOM 3827 O O . HIS A 1 485 ? -1.373 -20.816 -16.970 1.00 98.06 485 HIS A O 1
ATOM 3833 N N . LYS A 1 486 ? -3.394 -19.842 -17.205 1.00 97.44 486 LYS A N 1
ATOM 3834 C CA . LYS A 1 486 ? -2.922 -18.727 -18.028 1.00 97.44 486 LYS A CA 1
ATOM 3835 C C . LYS A 1 486 ? -1.846 -17.908 -17.309 1.00 97.44 486 LYS A C 1
ATOM 3837 O O . LYS A 1 486 ? -0.818 -17.601 -17.901 1.00 97.44 486 LYS A O 1
ATOM 3842 N N . TYR A 1 487 ? -2.071 -17.574 -16.039 1.00 97.69 487 TYR A N 1
ATOM 3843 C CA . TYR A 1 487 ? -1.106 -16.800 -15.255 1.00 97.69 487 TYR A CA 1
ATOM 3844 C C . TYR A 1 487 ? 0.156 -17.599 -14.925 1.00 97.69 487 TYR A C 1
ATOM 3846 O O . TYR A 1 487 ? 1.242 -17.026 -14.907 1.00 97.69 487 TYR A O 1
ATOM 3854 N N . ILE A 1 488 ? 0.027 -18.911 -14.694 1.00 98.00 488 ILE A N 1
ATOM 3855 C CA . ILE A 1 488 ? 1.183 -19.802 -14.546 1.00 98.00 488 ILE A CA 1
ATOM 3856 C C . ILE A 1 488 ? 2.040 -19.760 -15.813 1.00 98.00 488 ILE A C 1
ATOM 3858 O O . ILE A 1 488 ? 3.240 -19.532 -15.716 1.00 98.00 488 ILE A O 1
ATOM 3862 N N . ASP A 1 489 ? 1.428 -19.905 -16.989 1.00 96.75 489 ASP A N 1
ATOM 3863 C CA . ASP A 1 489 ? 2.153 -19.912 -18.264 1.00 96.75 489 ASP A CA 1
ATOM 3864 C C . ASP A 1 489 ? 2.854 -18.571 -18.537 1.00 96.75 489 ASP A C 1
ATOM 3866 O O . ASP A 1 489 ? 4.013 -18.550 -18.955 1.00 96.75 489 ASP A O 1
ATOM 3870 N N . GLU A 1 490 ? 2.194 -17.447 -18.235 1.00 95.88 490 GLU A N 1
ATOM 3871 C CA . GLU A 1 490 ? 2.801 -16.113 -18.323 1.00 95.88 490 GLU A CA 1
ATOM 3872 C C . GLU A 1 490 ? 4.000 -15.959 -17.369 1.00 95.88 490 GLU A C 1
ATOM 3874 O O . GLU A 1 490 ? 5.043 -15.443 -17.775 1.00 95.88 490 GLU A O 1
ATOM 3879 N N . LEU A 1 491 ? 3.890 -16.431 -16.121 1.00 95.94 491 LEU A N 1
ATOM 3880 C CA . LEU A 1 491 ? 4.987 -16.367 -15.152 1.00 95.94 491 LEU A CA 1
ATOM 3881 C C . LEU A 1 491 ? 6.157 -17.277 -15.551 1.00 95.94 491 LEU A C 1
ATOM 3883 O O . LEU A 1 491 ? 7.304 -16.834 -15.516 1.00 95.94 491 LEU A O 1
ATOM 3887 N N . THR A 1 492 ? 5.887 -18.516 -15.969 1.00 95.69 492 THR A N 1
ATOM 3888 C CA . THR A 1 492 ? 6.915 -19.444 -16.462 1.00 95.69 492 THR A CA 1
ATOM 3889 C C . THR A 1 492 ? 7.647 -18.857 -17.667 1.00 95.69 492 THR A C 1
ATOM 3891 O O . THR A 1 492 ? 8.871 -18.947 -17.744 1.00 95.69 492 THR A O 1
ATOM 3894 N N . SER A 1 493 ? 6.930 -18.205 -18.589 1.00 93.31 493 SER A N 1
ATOM 3895 C CA . SER A 1 493 ? 7.562 -17.498 -19.705 1.00 93.31 493 SER A CA 1
ATOM 3896 C C . SER A 1 493 ? 8.446 -16.351 -19.216 1.00 93.31 493 SER A C 1
ATOM 3898 O O . SER A 1 493 ? 9.564 -16.215 -19.695 1.00 93.31 493 SER A O 1
ATOM 3900 N N . ALA A 1 494 ? 7.976 -15.545 -18.259 1.00 91.69 494 ALA A N 1
ATOM 3901 C CA . ALA A 1 494 ? 8.726 -14.400 -17.746 1.00 91.69 494 ALA A CA 1
ATOM 3902 C C . ALA A 1 494 ? 10.011 -14.799 -17.000 1.00 91.69 494 ALA A C 1
ATOM 3904 O O . ALA A 1 494 ? 11.004 -14.088 -17.083 1.00 91.69 494 ALA A O 1
ATOM 3905 N N . ILE A 1 495 ? 10.009 -15.928 -16.284 1.00 92.06 495 ILE A N 1
ATOM 3906 C CA . ILE A 1 495 ? 11.192 -16.441 -15.568 1.00 92.06 495 ILE A CA 1
ATOM 3907 C C . ILE A 1 495 ? 12.256 -16.964 -16.544 1.00 92.06 495 ILE A C 1
ATOM 3909 O O . ILE A 1 495 ? 13.455 -16.850 -16.283 1.00 92.06 495 ILE A O 1
ATOM 3913 N N . ASN A 1 496 ? 11.822 -17.544 -17.665 1.00 88.44 496 ASN A N 1
ATOM 3914 C CA . ASN A 1 496 ? 12.707 -18.142 -18.665 1.00 88.44 496 ASN A CA 1
ATOM 3915 C C . ASN A 1 496 ? 13.162 -17.167 -19.755 1.00 88.44 496 ASN A C 1
ATOM 3917 O O . ASN A 1 496 ? 14.052 -17.504 -20.535 1.00 88.44 496 ASN A O 1
ATOM 3921 N N . ASP A 1 497 ? 12.581 -15.973 -19.815 1.00 84.25 497 ASP A N 1
ATOM 3922 C CA . ASP A 1 497 ? 12.977 -14.948 -20.768 1.00 84.25 497 ASP A CA 1
ATOM 3923 C C . ASP A 1 497 ? 14.329 -14.334 -20.368 1.00 84.25 497 ASP A C 1
ATOM 3925 O O . ASP A 1 497 ? 14.425 -13.487 -19.481 1.00 84.25 497 ASP A O 1
ATOM 3929 N N . THR A 1 498 ? 15.396 -14.784 -21.032 1.00 61.00 498 THR A N 1
ATOM 3930 C CA . THR A 1 498 ? 16.768 -14.283 -20.853 1.00 61.00 498 THR A CA 1
ATOM 3931 C C . THR A 1 498 ? 17.033 -12.972 -21.600 1.00 61.00 498 THR A C 1
ATOM 3933 O O . THR A 1 498 ? 18.175 -12.523 -21.640 1.00 61.00 498 THR A O 1
ATOM 3936 N N . SER A 1 499 ? 16.024 -12.385 -22.257 1.00 59.94 499 SER A N 1
ATOM 3937 C CA . SER A 1 499 ? 16.159 -11.149 -23.043 1.00 59.94 499 SER A CA 1
ATOM 3938 C C . SER A 1 499 ? 15.724 -9.875 -22.301 1.00 59.94 499 SER A C 1
ATOM 3940 O O . SER A 1 499 ? 15.736 -8.793 -22.896 1.00 59.94 499 SER A O 1
ATOM 3942 N N . LEU A 1 500 ? 15.342 -9.999 -21.022 1.00 46.81 500 LEU A N 1
ATOM 3943 C CA . LEU A 1 500 ? 14.724 -8.948 -20.202 1.00 46.81 500 LEU A CA 1
ATOM 3944 C C . LEU A 1 500 ? 15.683 -8.030 -19.442 1.00 46.81 500 LEU A C 1
ATOM 3946 O O . LEU A 1 500 ? 16.603 -8.544 -18.774 1.00 46.81 500 LEU A O 1
#

Foldseek 3Di:
DDDDDDDDDDDDDDDDDDPPVVVVVLVVLVVVQVPDVQSVVLVPDPCSVVVVVVCLVPVVVLCVDPDPSSVSNVVVLVVVVVVDDDDDPDVVSNVSVVSVVPDPDDDDDDDDDPDDVLEAEDAAQPPVVVQCCLQPPVQQQAKEKEWEAAPPDPQCVVQVVLLSVVSVVCSPRYGHYYYYCVRHVPVCVVVVPDAPRKMWIGHSSDTDDIDHTNDSVVVVVVNCVVSVVGDDDDDPPPQDPLLDPQCPPVLLPPCVPVPVDPDPVLVVLVVVLSVLLNPRPCSLVDDRDPVSLVSLLVCLQDPDPVCNLVSLSSLLSSCLHPVNLLVCLVDVSSLVSLLVQCVVPLQDLSSLLSSLSSLLSSLNDDSSVVSVVVCLVSLVSSLVRQLPHPDPSSLLSSLSSLLSVLVSCLVVVNLQDPSNLVSLVSLLVSLLPDQDLVSNLSSLVSLLSSLQPDLNSLVSCVVVVVVVSLCCCCVPRCVVPVVSVVSSVVSVCSSPPPPD

Organism: Reticulomyxa filosa (NCBI:txid46433)

InterPro domains:
  IPR011989 Armadillo-like helical [G3DSA:1.25.10.10] (224-493)
  IPR013535 PUL domain [PF08324] (262-485)
  IPR013535 PUL domain [PS51396] (225-494)
  IPR013766 Thioredoxin domain [PF00085] (139-223)
  IPR013766 Thioredoxin domain [PS51352] (101-228)
  IPR016024 Armadillo-type fold [SSF48371] (264-462)
  IPR036249 Thioredoxin-like superfamily [SSF52833] (116-227)

Radius of gyration: 31.1 Å; chains: 1; bounding box: 100×82×68 Å

Secondary structure (DSSP, 8-state):
--------PPPPPPPP--TTHHHHHHHHHHHHHHT-HHHHHHHTSTTHHHHHHHHHT-HHHHTT---HHHHHHHHHHHHHHHTSS----THHHHHHHHHHTT--------------TTEEEE-SS-HHHHHHHHH-GGGTTSEEEEEEE-TT-HHHHHHHHHHHHHHHHHTTTEEEEEEETTT-HHHHHHTT--SSSEEEEEETTEEEEEEESS-HHHHHHHHHHHHHT-----S-PPPPTTTT----GGGS--GGG----SSHHHHHHHHHHHHHHH-TTTTTTS---HHHHHHHHHHHHH--HHHHHHHHHHHHHHTTSHHHHHHHHH-HHHHHHHHHHHHHTTT-HHHHHHHHHHHHHHTTSHHHHHHHHHTHHHHHHHHHHHTT-S-HHHHHHHHHHHHHHHHHHHHHT-TTSHHHHHHHHHHHHHHHH---HHHHHHHHHHHHHHHTT-HHHHHHHHHTTHHHHHHHIIIIITTT-HHHHHHHHHHHHHHH-TT-

pLDDT: mean 76.92, std 21.47, range [22.77, 98.12]

Sequence (500 aa):
MKDKKKARLTPPSPPPLKKKKKKEDVSRIQQMVMSNPRLMALMQRPGFMQKLQQHMSNPMAMLQSRDPDVMEFVTEMSRMQQGGGGGGGLGGSMNMMNMMNSSSSSGSNYQDHSSSGDVQELVGDNSNELKRILSSSENADKLIVIDWFATWCRPCEQIKGDYVRLAKFHKSKAVFLKVDVDKNPNLSRSYGIDAMPKFLFFKGGNKVDEMTGADVRQLERLIDKHVTLSEPNTKQNKPSPFESIPINANNVPVYAKAQLDKNADNAQLIDQILQTLQNKTTYHQSTLGEKHFELIANYAKNWPEKPLCVLLDLIRVLVLHPNASAAYAKNKAYVDQLVQISLKYSKNDTILCLVCRIFINLFSRQVTRQAMKTYFPSVETLAKICMKSEAVNTRSAFVQILSCYAFYWHVANEKESLDSLKVSHLLIDCLDKEQDASVAIKAIVTTGTLVFRSEGIAQALRLFDIDMLLIHLKKERFSKHSDVHKYIDELTSAINDTSL